Protein 6H9D (pdb70)

InterPro domains:
  IPR002196 Glycoside hydrolase, family 24 [PF00959] (16-143)
  IPR023346 Lysozyme-like domain superfamily [SSF53955] (4-150)
  IPR023347 Lysozyme domain superfamily [G3DSA:1.10.530.40] (2-150)
  IPR033907 Endolysin/autolysin [cd00737] (11-148)
  IPR034690 Endolysin T4 type [MF_04110] (5-150)
  IPR051018 Bacteriophage Glycosyl Hydrolase 24 [PTHR38107] (5-149)

Foldseek 3Di:
DQDDQDPVLLVLLCVLFDAAQFWDADPVGFTAGQRRATPPGDHGHGDDVVRSSVRVSVLLVVLSVLLRVLAPDDADSLLSSLSSSLCSVVDSVCSSVFPLSVCNNVVNQVSSLVSLCVVQWDDDPRDTDGHPSSVVSSVVSSVSNPDD/DAADQDPVLLVLLLVLQPAAQAWDADPVGFIAHQRRQGPPGDHGHGHDNVVSSVSSSVLLVVLSVLLRVLAPDDADSLLSSLSSSLCSVVDSVCSSVAPLSVCNNVVNQVVSLVSLVVVQWDDDPNDIDRHPSSVVSSVSSSVSNPDD/DADQDPVLLVLLCVLQDAAQAWDADPVGFIAGGRRATPPDDHGHGHDNVRSSVRVNVLLVVLLVLVVVLAPADADSLLSSLSSSLCSVVDSVCSSVFPLSVCNNVVNLVVSLVSQCVVQWDDDPNDIDGHPSSVVSSVVSSVSNPDD

Radius of gyration: 23.93 Å; Cα contacts (8 Å, |Δi|>4): 657; chains: 3; bounding box: 68×66×44 Å

Secondary structure (DSSP, 8-state):
------HHHHHHHHHTS--EEEEEE-TTS-EEEETTB-TT--TT-B--HHHHHHHHHHHHHHHHHHHHHH--S---HHHHHHHHHHHHHH-HHHHHT-HHHHHHHTT-HHHHHHHGGGSSEEEETTEEEE-HHHHHHHHHHHHHHT--/------HHHHHHHHHHH--EEEEEE-TTS-EEEETTB-TT--TT-B--HHHHHHHHHHHHHHHHHHHHHH--S---HHHHHHHHHHHHHH-HHHHHT-HHHHHHHTT-HHHHHHHGGGS-EEEETTEEEE-HHHHHHHHHHHHHHT--/-----HHHHHHHHHHH--EEEEEE-TTS-EEEETTB-TT--TT-B--HHHHHHHHHHHHHHHHHHHHHH--S---HHHHHHHHHHHHHH-HHHHHT-HHHHHHHTT-HHHHHHHGGGSSEEEETTEEEE-HHHHHHHHHHHHHHT--

Organism: Asticcacaulis excentricus (strain ATCC 15261 / DSM 4724 / KCTC 12464 / NCIMB 9791 / VKM B-1370 / CB 48) (NCBI:txid573065)

Nearest PDB structures (foldseek):
  6h9d-assembly3_C  TM=9.760E-01  e=4.095E-24  Asticcacaulis excentricus
  7m5i-assembly1_B  TM=9.573E-01  e=2.010E-12  Escherichia coli O157 typing phage 15
  8app-assembly1_A-3  TM=9.247E-01  e=6.684E-13  Acinetobacter phage AbTZA1
  9kbq-assembly1_B  TM=8.997E-01  e=7.534E-12  Acinetobacter baumannii
  4zpu-assembly1_A  TM=8.775E-01  e=1.204E-08  Escherichia coli K-12

Sequence (443 aa):
ARHKISRAGVELIKSFEGLRQQASQLPDGRWMMIGYGHTFSAREGARVTAEDADALLRFDLLPIVEAVNNLVHTPLTQNQFDALVSFCFNIGIEAFGQSDVLRRVNEGRVTEAAQAMDNWTSAEFNGQTYVLAPLIRRRASEKSLFLTPARHKISRAGVELIKSFEGLRQQASQLPDGRWMIGYGHTFSAREGARVTAEDADALLRFDLLPIVEAVNNLVHTPLTQNQFDALVSFCFNIGIEAFGQSDVLRRVNEGRVTEAAQAMDNWTSAEFNGQTYVLAPLIRRRASEKSLFLTPRHKISRAGVELIKSFEGLRQQASQLPDGRWMIGYGHTFSAREGARVTAEDADALLRFDLLPIVEAVNNLVHTPLTQNQFDALVSFCFNIGIEAFGQSDVLRRVNEGRVTEAAQAMDNWTSAEFNGQTYVLAPLIRRRASEKSLFLTP

CATH classification: 1.10.530.40

Solvent-accessible surface area: 22768 Å² total; per-residue (Å²): 142,128,48,115,23,32,172,66,0,0,77,31,0,36,81,65,56,57,58,129,109,78,8,35,102,36,148,63,15,41,47,61,0,0,17,38,1,20,7,0,1,6,80,44,6,152,8,79,57,76,62,0,27,14,8,2,58,16,30,1,99,60,14,16,83,11,0,17,83,53,13,146,35,128,23,62,77,33,22,0,1,0,0,0,0,0,0,54,55,31,28,70,150,29,0,26,130,4,31,0,12,119,57,4,46,93,53,108,55,80,63,0,2,104,10,0,72,95,70,13,52,48,139,147,142,62,113,103,119,99,64,68,94,32,86,190,15,6,56,44,0,49,73,35,3,85,68,150,149,84,48,92,13,31,169,67,0,0,69,34,0,28,80,56,75,36,66,115,69,94,11,32,102,47,147,95,33,100,54,29,4,0,21,25,1,43,22,15,18,99,117,64,34,149,14,49,54,131,13,0,30,27,4,1,52,11,31,1,46,20,11,10,75,10,0,21,71,40,14,150,38,130,24,59,78,35,23,0,1,0,0,0,0,0,0,51,57,31,16,46,140,31,0,24,131,3,34,0,12,120,58,7,47,87,50,106,53,84,62,0,1,105,10,0,74,95,64,11,61,39,131,121,134,65,110,86,116,103,62,71,90,36,85,185,16,5,52,43,0,49,73,35,4,86,68,145,179,55,141,26,34,173,70,1,0,62,38,0,34,81,49,59,33,55,103,93,78,9,31,102,51,146,94,35,62,62,29,0,0,18,30,1,23,15,6,18,36,128,46,6,88,3,45,54,152,8,0,31,22,0,1,97,20,24,3,64,50,13,10,37,10,0,24,86,53,12,153,27,124,17,69,75,32,20,0,2,0,0,0,0,0,0,40,52,32,28,66,152,30,0,26,132,2,32,0,11,122,63,0,51,94,46,126,47,86,64,0,1,106,10,0,71,99,72,11,54,44,118,147,150,69,116,78,114,101,68,69,93,40,85,188,13,6,54,42,0,49,75,36,2,86,62,154

Structure (mmCIF, N/CA/C/O backbone):
data_6H9D
#
_entry.id   6H9D
#
_cell.length_a   100.440
_cell.length_b   100.440
_cell.length_c   96.620
_cell.angle_alpha   90.00
_cell.angle_beta   90.00
_cell.angle_gamma   120.00
#
_symmetry.space_group_name_H-M   'P 32 2 1'
#
loop_
_entity.id
_entity.type
_entity.pdbx_description
1 polymer Lysozyme
2 non-polymer GLYCEROL
3 non-polymer 'CHLORIDE ION'
4 water water
#
loop_
_atom_site.group_PDB
_atom_site.id
_atom_site.type_symbol
_atom_site.label_atom_id
_atom_site.label_alt_id
_atom_site.label_comp_id
_atom_site.label_asym_id
_atom_site.label_entity_id
_atom_site.label_seq_id
_atom_site.pdbx_PDB_ins_code
_atom_site.Cartn_x
_atom_site.Cartn_y
_atom_site.Cartn_z
_atom_site.occupancy
_atom_site.B_iso_or_equiv
_atom_site.auth_seq_id
_atom_site.auth_comp_id
_atom_site.auth_asym_id
_atom_site.auth_atom_id
_atom_site.pdbx_PDB_model_num
ATOM 1 N N . ALA A 1 2 ? -32.623 -5.740 14.756 1.00 76.51 3 ALA A N 1
ATOM 2 C CA . ALA A 1 2 ? -31.287 -6.306 14.412 1.00 76.80 3 ALA A CA 1
ATOM 3 C C . ALA A 1 2 ? -31.293 -6.815 12.961 1.00 78.98 3 ALA A C 1
ATOM 4 O O . ALA A 1 2 ? -31.111 -8.018 12.734 1.00 66.15 3 ALA A O 1
ATOM 6 N N . ARG A 1 3 ? -31.457 -5.896 12.014 1.00 72.88 4 ARG A N 1
ATOM 7 C CA . ARG A 1 3 ? -31.436 -6.228 10.596 1.00 69.09 4 ARG A CA 1
ATOM 8 C C . ARG A 1 3 ? -30.012 -6.019 10.093 1.00 59.33 4 ARG A C 1
ATOM 9 O O . ARG A 1 3 ? -29.338 -5.072 10.498 1.00 58.53 4 ARG A O 1
ATOM 17 N N . HIS A 1 4 ? -29.555 -6.901 9.211 1.00 48.09 5 HIS A N 1
ATOM 18 C CA . HIS A 1 4 ? -28.210 -6.819 8.684 1.00 43.35 5 HIS A CA 1
ATOM 19 C C . HIS A 1 4 ? -28.202 -6.143 7.305 1.00 43.11 5 HIS A C 1
ATOM 20 O O . HIS A 1 4 ? -29.185 -6.213 6.546 1.00 40.81 5 HIS A O 1
ATOM 27 N N . LYS A 1 5 ? -27.046 -5.569 6.973 1.00 43.98 6 LYS A N 1
ATOM 28 C CA . LYS A 1 5 ? -26.743 -4.997 5.663 1.00 54.03 6 LYS A CA 1
ATOM 29 C C . LYS A 1 5 ? -25.509 -5.701 5.084 1.00 41.14 6 LYS A C 1
ATOM 30 O O . LYS A 1 5 ? -24.578 -6.057 5.835 1.00 46.29 6 LYS A O 1
ATOM 36 N N . ILE A 1 6 ? -25.486 -5.874 3.753 1.00 38.35 7 ILE A N 1
ATOM 37 C CA . ILE A 1 6 ? -24.334 -6.505 3.120 1.00 39.12 7 ILE A CA 1
ATOM 38 C C . ILE A 1 6 ? -23.177 -5.505 3.187 1.00 43.77 7 ILE A C 1
ATOM 39 O O . ILE A 1 6 ? -23.358 -4.334 2.863 1.00 41.03 7 ILE A O 1
ATOM 44 N N . SER A 1 7 ? -22.012 -5.969 3.641 1.00 35.69 8 SER A N 1
ATOM 45 C CA . SER A 1 7 ? -20.834 -5.118 3.764 1.00 39.05 8 SER A CA 1
ATOM 46 C C . SER A 1 7 ? -20.223 -4.878 2.383 1.00 37.73 8 SER A C 1
ATOM 47 O O . SER A 1 7 ? -20.569 -5.539 1.401 1.00 33.02 8 SER A O 1
ATOM 50 N N . ARG A 1 8 ? -19.272 -3.945 2.329 1.00 36.62 9 ARG A N 1
ATOM 51 C CA . ARG A 1 8 ? -18.530 -3.694 1.123 1.00 43.34 9 ARG A CA 1
ATOM 52 C C . ARG A 1 8 ? -17.771 -4.958 0.697 1.00 38.69 9 ARG A C 1
ATOM 53 O O . ARG A 1 8 ? -17.721 -5.293 -0.482 1.00 35.65 9 ARG A O 1
ATOM 61 N N . ALA A 1 9 ? -17.166 -5.663 1.655 1.00 39.07 10 ALA A N 1
ATOM 62 C CA . ALA A 1 9 ? -16.426 -6.907 1.352 1.00 37.62 10 ALA A CA 1
ATOM 63 C C . ALA A 1 9 ? -17.363 -7.942 0.704 1.00 28.23 10 ALA A C 1
ATOM 64 O O . ALA A 1 9 ? -16.960 -8.666 -0.214 1.00 31.05 10 ALA A O 1
ATOM 66 N N . GLY A 1 10 ? -18.595 -8.016 1.216 1.00 32.39 11 GLY A N 1
ATOM 67 C CA . GLY A 1 10 ? -19.639 -8.918 0.730 1.00 33.60 11 GLY A CA 1
ATOM 68 C C . GLY A 1 10 ? -20.007 -8.618 -0.713 1.00 31.51 11 GLY A C 1
ATOM 69 O O . GLY A 1 10 ? -20.142 -9.499 -1.557 1.00 26.50 11 GLY A O 1
ATOM 70 N N . VAL A 1 11 ? -20.172 -7.322 -1.011 1.00 31.58 12 VAL A N 1
ATOM 71 C CA . VAL A 1 11 ? -20.435 -6.884 -2.371 1.00 32.87 12 VAL A CA 1
ATOM 72 C C . VAL A 1 11 ? -19.270 -7.280 -3.281 1.00 25.75 12 VAL A C 1
ATOM 73 O O . VAL A 1 11 ? -19.485 -7.794 -4.362 1.00 27.23 12 VAL A O 1
ATOM 77 N N . GLU A 1 12 ? -18.030 -7.068 -2.828 1.00 34.74 13 GLU A N 1
ATOM 78 C CA . GLU A 1 12 ? -16.851 -7.372 -3.668 1.00 37.82 13 GLU A CA 1
ATOM 79 C C . GLU A 1 12 ? -16.776 -8.885 -3.947 1.00 33.20 13 GLU A C 1
ATOM 80 O O . GLU A 1 12 ? -16.447 -9.304 -5.048 1.00 34.66 13 GLU A O 1
ATOM 86 N N . LEU A 1 13 ? -17.085 -9.711 -2.947 1.00 39.01 14 LEU A N 1
ATOM 87 C CA . LEU A 1 13 ? -17.119 -11.156 -3.150 1.00 32.96 14 LEU A CA 1
ATOM 88 C C . LEU A 1 13 ? -18.094 -11.505 -4.290 1.00 33.49 14 LEU A C 1
ATOM 89 O O . LEU A 1 13 ? -17.782 -12.230 -5.228 1.00 29.98 14 LEU A O 1
ATOM 94 N N . ILE A 1 14 ? -19.299 -10.948 -4.213 1.00 32.97 15 ILE A N 1
ATOM 95 C CA . ILE A 1 14 ? -20.347 -11.250 -5.165 1.00 31.20 15 ILE A CA 1
ATOM 96 C C . ILE A 1 14 ? -19.918 -10.804 -6.565 1.00 27.68 15 ILE A C 1
ATOM 97 O O . ILE A 1 14 ? -20.065 -11.547 -7.543 1.00 28.82 15 ILE A O 1
ATOM 102 N N . LYS A 1 15 ? -19.337 -9.609 -6.637 1.00 28.73 16 LYS A N 1
ATOM 103 C CA . LYS A 1 15 ? -18.892 -9.044 -7.897 1.00 33.96 16 LYS A CA 1
ATOM 104 C C . LYS A 1 15 ? -17.786 -9.920 -8.513 1.00 36.43 16 LYS A C 1
ATOM 105 O O . LYS A 1 15 ? -17.628 -9.955 -9.721 1.00 32.28 16 LYS A O 1
ATOM 111 N N . SER A 1 16 ? -17.004 -10.593 -7.671 1.00 35.16 17 SER A N 1
ATOM 112 C CA . SER A 1 16 ? -15.836 -11.343 -8.110 1.00 39.21 17 SER A CA 1
ATOM 113 C C . SER A 1 16 ? -16.268 -12.539 -8.955 1.00 44.78 17 SER A C 1
ATOM 114 O O . SER A 1 16 ? -15.486 -13.038 -9.734 1.00 41.45 17 SER A O 1
ATOM 117 N N . PHE A 1 17 ? -17.528 -12.969 -8.821 1.00 40.79 18 PHE A N 1
ATOM 118 C CA . PHE A 1 17 ? -18.044 -14.088 -9.576 1.00 39.71 18 PHE A CA 1
ATOM 119 C C . PHE A 1 17 ? -18.715 -13.615 -10.870 1.00 39.57 18 PHE A C 1
ATOM 120 O O . PHE A 1 17 ? -19.197 -14.431 -11.650 1.00 41.90 18 PHE A O 1
ATOM 128 N N . GLU A 1 18 ? -18.799 -12.302 -11.031 1.00 39.65 19 GLU A N 1
ATOM 129 C CA . GLU A 1 18 ? -19.505 -11.679 -12.169 1.00 38.51 19 GLU A CA 1
ATOM 130 C C . GLU A 1 18 ? -18.519 -10.974 -13.097 1.00 42.87 19 GLU A C 1
ATOM 131 O O . GLU A 1 18 ? -17.474 -10.550 -12.643 1.00 40.17 19 GLU A O 1
ATOM 137 N N . GLY A 1 19 ? -18.888 -10.884 -14.367 1.00 43.03 20 GLY A N 1
ATOM 138 C CA . GLY A 1 19 ? -18.096 -10.164 -15.370 1.00 42.51 20 GLY A CA 1
ATOM 139 C C . GLY A 1 19 ? -18.759 -8.840 -15.657 1.00 38.43 20 GLY A C 1
ATOM 140 O O . GLY A 1 19 ? -19.943 -8.852 -15.907 1.00 42.28 20 GLY A O 1
ATOM 141 N N . LEU A 1 20 ? -18.006 -7.748 -15.621 1.00 42.00 21 LEU A N 1
ATOM 142 C CA . LEU A 1 20 ? -18.594 -6.413 -15.879 1.00 41.49 21 LEU A CA 1
ATOM 143 C C . LEU A 1 20 ? -18.913 -6.220 -17.365 1.00 45.16 21 LEU A C 1
ATOM 144 O O . LEU A 1 20 ? -18.022 -6.376 -18.175 1.00 43.08 21 LEU A O 1
ATOM 149 N N . ARG A 1 21 ? -20.161 -5.883 -17.678 1.00 30.00 22 ARG A N 1
ATOM 150 C CA . ARG A 1 21 ? -20.571 -5.553 -19.056 1.00 30.00 22 ARG A CA 1
ATOM 151 C C . ARG A 1 21 ? -20.849 -4.053 -19.060 1.00 30.00 22 ARG A C 1
ATOM 152 O O . ARG A 1 21 ? -21.842 -3.642 -18.484 1.00 30.00 22 ARG A O 1
ATOM 160 N N . GLN A 1 22 ? -19.965 -3.272 -19.670 1.00 36.38 23 GLN A N 1
ATOM 161 C CA . GLN A 1 22 ? -20.089 -1.799 -19.673 1.00 45.05 23 GLN A CA 1
ATOM 162 C C . GLN A 1 22 ? -21.167 -1.346 -20.646 1.00 37.69 23 GLN A C 1
ATOM 163 O O . GLN A 1 22 ? -21.602 -0.243 -20.502 1.00 39.13 23 GLN A O 1
ATOM 169 N N . GLN A 1 23 ? -21.573 -2.204 -21.572 1.00 44.23 24 GLN A N 1
ATOM 170 C CA . GLN A 1 23 ? -22.569 -1.799 -22.586 1.00 45.73 24 GLN A CA 1
ATOM 171 C C . GLN A 1 23 ? -23.768 -2.740 -22.550 1.00 39.67 24 GLN A C 1
ATOM 172 O O . GLN A 1 23 ? -23.570 -3.926 -22.476 1.00 39.72 24 GLN A O 1
ATOM 178 N N . ALA A 1 24 ? -24.965 -2.176 -22.628 1.00 37.09 25 ALA A N 1
ATOM 179 C CA . ALA A 1 24 ? -26.219 -2.948 -22.606 1.00 37.95 25 ALA A CA 1
ATOM 180 C C . ALA A 1 24 ? -26.244 -3.913 -23.786 1.00 46.62 25 ALA A C 1
ATOM 181 O O . ALA A 1 24 ? -26.049 -3.462 -24.905 1.00 43.16 25 ALA A O 1
ATOM 183 N N . SER A 1 25 ? -26.451 -5.192 -23.496 1.00 39.77 26 SER A N 1
ATOM 184 C CA . SER A 1 25 ? -26.571 -6.249 -24.524 1.00 47.21 26 SER A CA 1
ATOM 185 C C . SER A 1 25 ? -27.959 -6.882 -24.397 1.00 49.41 26 SER A C 1
ATOM 186 O O . SER A 1 25 ? -28.433 -7.025 -23.283 1.00 41.41 26 SER A O 1
ATOM 189 N N . GLN A 1 26 ? -28.559 -7.264 -25.518 1.00 39.69 27 GLN A N 1
ATOM 190 C CA . GLN A 1 26 ? -29.942 -7.779 -25.517 1.00 42.59 27 GLN A CA 1
ATOM 191 C C . GLN A 1 26 ? -29.982 -9.281 -25.256 1.00 47.53 27 GLN A C 1
ATOM 192 O O . GLN A 1 26 ? -29.171 -10.011 -25.827 1.00 52.08 27 GLN A O 1
ATOM 198 N N . LEU A 1 27 ? -30.921 -9.695 -24.412 1.00 41.84 28 LEU A N 1
ATOM 199 C CA . LEU A 1 27 ? -31.119 -11.123 -24.100 1.00 46.27 28 LEU A CA 1
ATOM 200 C C . LEU A 1 27 ? -32.121 -11.703 -25.095 1.00 47.67 28 LEU A C 1
ATOM 201 O O . LEU A 1 27 ? -32.842 -10.937 -25.719 1.00 52.25 28 LEU A O 1
ATOM 206 N N . PRO A 1 28 ? -32.183 -13.033 -25.258 1.00 47.01 29 PRO A N 1
ATOM 207 C CA . PRO A 1 28 ? -33.167 -13.674 -26.141 1.00 50.57 29 PRO A CA 1
ATOM 208 C C . PRO A 1 28 ? -34.605 -13.155 -25.986 1.00 53.01 29 PRO A C 1
ATOM 209 O O . PRO A 1 28 ? -35.274 -12.908 -26.977 1.00 48.87 29 PRO A O 1
ATOM 213 N N . ASP A 1 29 ? -35.053 -12.959 -24.739 1.00 53.27 30 ASP A N 1
ATOM 214 C CA . ASP A 1 29 ? -36.437 -12.536 -24.468 1.00 47.85 30 ASP A CA 1
ATOM 215 C C . ASP A 1 29 ? -36.647 -11.055 -24.822 1.00 45.22 30 ASP A C 1
ATOM 216 O O . ASP A 1 29 ? -37.750 -10.547 -24.688 1.00 47.63 30 ASP A O 1
ATOM 221 N N . GLY A 1 30 ? -35.588 -10.362 -25.260 1.00 44.68 31 GLY A N 1
ATOM 222 C CA . GLY A 1 30 ? -35.700 -8.986 -25.764 1.00 45.01 31 GLY A CA 1
ATOM 223 C C . GLY A 1 30 ? -35.280 -7.929 -24.738 1.00 51.68 31 GLY A C 1
ATOM 224 O O . GLY A 1 30 ? -35.075 -6.759 -25.075 1.00 44.54 31 GLY A O 1
ATOM 225 N N . ARG A 1 31 ? -35.192 -8.324 -23.460 1.00 45.59 32 ARG A N 1
ATOM 226 C CA . ARG A 1 31 ? -34.746 -7.424 -22.394 1.00 39.32 32 ARG A CA 1
ATOM 227 C C . ARG A 1 31 ? -33.256 -7.133 -22.575 1.00 42.41 32 ARG A C 1
ATOM 228 O O . ARG A 1 31 ? -32.562 -7.835 -23.319 1.00 45.31 32 ARG A O 1
ATOM 236 N N . TRP A 1 32 ? -32.774 -6.107 -21.866 1.00 38.32 33 TRP A N 1
ATOM 237 C CA . TRP A 1 32 ? -31.386 -5.704 -21.907 1.00 37.05 33 TRP A CA 1
ATOM 238 C C . TRP A 1 32 ? -30.701 -6.011 -20.576 1.00 39.21 33 TRP A C 1
ATOM 239 O O . TRP A 1 32 ? -31.339 -6.002 -19.521 1.00 40.70 33 TRP A O 1
ATOM 250 N N . MET A 1 33 ? -29.400 -6.313 -20.651 1.00 37.05 34 MET A N 1
ATOM 251 C CA A MET A 1 33 ? -28.584 -6.626 -19.500 0.50 35.82 34 MET A CA 1
ATOM 252 C CA B MET A 1 33 ? -28.580 -6.623 -19.498 0.50 37.33 34 MET A CA 1
ATOM 253 C C . MET A 1 33 ? -27.365 -5.696 -19.502 1.00 36.96 34 MET A C 1
ATOM 254 O O . MET A 1 33 ? -26.848 -5.359 -20.553 1.00 35.88 34 MET A O 1
ATOM 263 N N . ILE A 1 34 ? -26.918 -5.294 -18.309 1.00 37.09 35 ILE A N 1
ATOM 264 C CA . ILE A 1 34 ? -25.765 -4.422 -18.187 1.00 32.16 35 ILE A CA 1
ATOM 265 C C . ILE A 1 34 ? -25.109 -4.655 -16.822 1.00 36.55 35 ILE A C 1
ATOM 266 O O . ILE A 1 34 ? -25.711 -5.237 -15.916 1.00 33.55 35 ILE A O 1
ATOM 271 N N . GLY A 1 35 ? -23.879 -4.175 -16.682 1.00 31.57 36 GLY A N 1
ATOM 272 C CA . GLY A 1 35 ? -23.208 -4.190 -15.396 1.00 34.41 36 GLY A CA 1
ATOM 273 C C . GLY A 1 35 ? -22.902 -5.623 -15.006 1.00 34.21 36 GLY A C 1
ATOM 274 O O . GLY A 1 35 ? -22.355 -6.374 -15.817 1.00 37.90 36 GLY A O 1
ATOM 275 N N . TYR A 1 36 ? -23.289 -6.010 -13.786 1.00 30.22 37 TYR A N 1
ATOM 276 C CA . TYR A 1 36 ? -23.095 -7.358 -13.284 1.00 31.12 37 TYR A CA 1
ATOM 277 C C . TYR A 1 36 ? -24.414 -8.136 -13.342 1.00 32.87 37 TYR A C 1
ATOM 278 O O . TYR A 1 36 ? -24.973 -8.469 -12.322 1.00 37.20 37 TYR A O 1
ATOM 287 N N . GLY A 1 37 ? -24.924 -8.324 -14.553 1.00 31.56 38 GLY A N 1
ATOM 288 C CA . GLY A 1 37 ? -26.164 -9.075 -14.803 1.00 31.05 38 GLY A CA 1
ATOM 289 C C . GLY A 1 37 ? -27.415 -8.300 -14.451 1.00 35.51 38 GLY A C 1
ATOM 290 O O . GLY A 1 37 ? -28.408 -8.927 -14.188 1.00 33.30 38 GLY A O 1
ATOM 291 N N . HIS A 1 38 ? -27.350 -6.975 -14.465 1.00 37.04 39 HIS A N 1
ATOM 292 C CA . HIS A 1 38 ? -28.518 -6.134 -14.105 1.00 32.09 39 HIS A CA 1
ATOM 293 C C . HIS A 1 38 ? -29.498 -6.041 -15.277 1.00 34.62 39 HIS A C 1
ATOM 294 O O . HIS A 1 38 ? -29.038 -5.872 -16.386 1.00 32.68 39 HIS A O 1
ATOM 301 N N . THR A 1 39 ? -30.799 -6.094 -15.004 1.00 30.81 40 THR A N 1
ATOM 302 C CA . THR A 1 39 ? -31.788 -6.031 -16.100 1.00 30.90 40 THR A CA 1
ATOM 303 C C . THR A 1 39 ? -32.941 -5.061 -15.831 1.00 35.80 40 THR A C 1
ATOM 304 O O . THR A 1 39 ? -33.373 -4.451 -16.757 1.00 30.02 40 THR A O 1
ATOM 308 N N . PHE A 1 40 ? -33.396 -4.941 -14.592 1.00 30.07 41 PHE A N 1
ATOM 309 C CA . PHE A 1 40 ? -34.639 -4.178 -14.302 1.00 30.09 41 PHE A CA 1
ATOM 310 C C . PHE A 1 40 ? -34.653 -2.758 -14.880 1.00 30.17 41 PHE A C 1
ATOM 311 O O . PHE A 1 40 ? -35.695 -2.375 -15.340 1.00 30.51 41 PHE A O 1
ATOM 319 N N . SER A 1 41 ? -33.542 -2.027 -14.837 1.00 26.80 42 SER A N 1
ATOM 320 C CA . SER A 1 41 ? -33.504 -0.659 -15.413 1.00 30.24 42 SER A CA 1
ATOM 321 C C . SER A 1 41 ? -32.532 -0.594 -16.602 1.00 31.27 42 SER A C 1
ATOM 322 O O . SER A 1 41 ? -32.249 0.498 -17.052 1.00 30.92 42 SER A O 1
ATOM 325 N N . ALA A 1 42 ? -32.029 -1.742 -17.068 1.00 34.59 43 ALA A N 1
ATOM 326 C CA . ALA A 1 42 ? -31.121 -1.762 -18.234 1.00 33.19 43 ALA A CA 1
ATOM 327 C C . ALA A 1 42 ? -31.950 -1.570 -19.503 1.00 31.12 43 ALA A C 1
ATOM 328 O O . ALA A 1 42 ? -32.947 -2.241 -19.663 1.00 30.54 43 ALA A O 1
ATOM 330 N N . ARG A 1 43 ? -31.516 -0.655 -20.356 1.00 30.90 44 ARG A N 1
ATOM 331 C CA . ARG A 1 43 ? -32.228 -0.316 -21.593 1.00 34.42 44 ARG A CA 1
ATOM 332 C C . ARG A 1 43 ? -31.258 -0.300 -22.781 1.00 37.70 44 ARG A C 1
ATOM 333 O O . ARG A 1 43 ? -30.047 -0.267 -22.614 1.00 36.65 44 ARG A O 1
ATOM 341 N N . GLU A 1 44 ? -31.823 -0.303 -23.988 1.00 41.26 45 GLU A N 1
ATOM 342 C CA . GLU A 1 44 ? -31.017 -0.299 -25.193 1.00 38.91 45 GLU A CA 1
ATOM 343 C C . GLU A 1 44 ? -30.085 0.920 -25.142 1.00 35.48 45 GLU A C 1
ATOM 344 O O . GLU A 1 44 ? -30.521 2.024 -24.862 1.00 38.60 45 GLU A O 1
ATOM 350 N N . GLY A 1 45 ? -28.796 0.696 -25.406 1.00 42.05 46 GLY A N 1
ATOM 351 C CA . GLY A 1 45 ? -27.802 1.785 -25.623 1.00 43.30 46 GLY A CA 1
ATOM 352 C C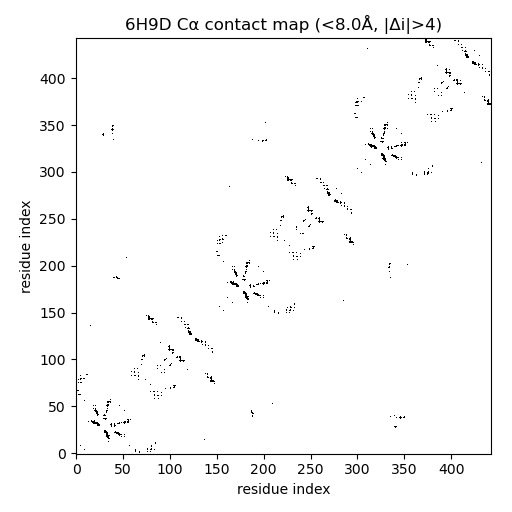 . GLY A 1 45 ? -27.192 2.326 -24.336 1.00 41.54 46 GLY A C 1
ATOM 353 O O . GLY A 1 45 ? -26.372 3.238 -24.374 1.00 36.80 46 GLY A O 1
ATOM 354 N N . ALA A 1 46 ? -27.607 1.781 -23.196 1.00 38.58 47 ALA A N 1
ATOM 355 C CA . ALA A 1 46 ? -27.095 2.240 -21.888 1.00 35.10 47 ALA A CA 1
ATOM 356 C C . ALA A 1 46 ? -25.631 1.841 -21.714 1.00 33.38 47 ALA A C 1
ATOM 357 O O . ALA A 1 46 ? -25.224 0.839 -22.252 1.00 36.08 47 ALA A O 1
ATOM 359 N N . ARG A 1 47 ? -24.879 2.655 -20.989 1.00 41.59 48 ARG A N 1
ATOM 360 C CA . ARG A 1 47 ? -23.452 2.380 -20.710 1.00 50.04 48 ARG A CA 1
ATOM 361 C C . ARG A 1 47 ? -23.224 2.590 -19.210 1.00 44.80 48 ARG A C 1
ATOM 362 O O . ARG A 1 47 ? -23.879 3.460 -18.647 1.00 40.67 48 ARG A O 1
ATOM 370 N N . VAL A 1 48 ? -22.334 1.810 -18.601 1.00 36.25 49 VAL A N 1
ATOM 371 C CA . VAL A 1 48 ? -22.062 1.987 -17.150 1.00 37.96 49 VAL A CA 1
ATOM 372 C C . VAL A 1 48 ? -20.566 1.962 -16.865 1.00 40.68 49 VAL A C 1
ATOM 373 O O . VAL A 1 48 ? -19.842 1.263 -17.541 1.00 37.66 49 VAL A O 1
ATOM 377 N N . THR A 1 49 ? -20.167 2.719 -15.854 1.00 41.04 50 THR A N 1
ATOM 378 C CA . THR A 1 49 ? -18.795 2.621 -15.309 1.00 42.25 50 THR A CA 1
ATOM 379 C C . THR A 1 49 ? -18.808 1.522 -14.238 1.00 43.89 50 THR A C 1
ATOM 380 O O . THR A 1 49 ? -19.893 1.059 -13.855 1.00 36.80 50 THR A O 1
ATOM 384 N N . ALA A 1 50 ? -17.633 1.129 -13.761 1.00 40.51 51 ALA A N 1
ATOM 385 C CA . ALA A 1 50 ? -17.574 0.126 -12.684 1.00 42.53 51 ALA A CA 1
ATOM 386 C C . ALA A 1 50 ? -18.381 0.656 -11.494 1.00 39.32 51 ALA A C 1
ATOM 387 O O . ALA A 1 50 ? -19.067 -0.107 -10.890 1.00 38.74 51 ALA A O 1
ATOM 389 N N . GLU A 1 51 ? -18.303 1.955 -11.226 1.00 42.58 52 GLU A N 1
ATOM 390 C CA . GLU A 1 51 ? -19.057 2.639 -10.124 1.00 43.94 52 GLU A CA 1
ATOM 391 C C . GLU A 1 51 ? -20.578 2.474 -10.332 1.00 38.75 52 GLU A C 1
ATOM 392 O O . GLU A 1 51 ? -21.331 2.153 -9.405 1.00 34.67 52 GLU A O 1
ATOM 398 N N . ASP A 1 52 ? -21.046 2.723 -11.556 1.00 37.16 53 ASP A N 1
ATOM 399 C CA . ASP A 1 52 ? -22.472 2.602 -11.882 1.00 33.21 53 ASP A CA 1
ATOM 400 C C . ASP A 1 52 ? -22.927 1.134 -11.703 1.00 34.65 53 ASP A C 1
ATOM 401 O O . ASP A 1 52 ? -24.010 0.859 -11.197 1.00 29.71 53 ASP A O 1
ATOM 406 N N . ALA A 1 53 ? -22.091 0.182 -12.145 1.00 34.29 54 ALA A N 1
ATOM 407 C CA . ALA A 1 53 ? -22.412 -1.248 -12.082 1.00 32.47 54 ALA A CA 1
ATOM 408 C C . ALA A 1 53 ? -22.504 -1.692 -10.612 1.00 31.37 54 ALA A C 1
ATOM 409 O O . ALA A 1 53 ? -23.348 -2.505 -10.274 1.00 34.52 54 ALA A O 1
ATOM 411 N N . ASP A 1 54 ? -21.650 -1.118 -9.752 1.00 34.72 55 ASP A N 1
ATOM 412 C CA . ASP A 1 54 ? -21.687 -1.382 -8.292 1.00 31.39 55 ASP A CA 1
ATOM 413 C C . ASP A 1 54 ? -23.049 -0.970 -7.733 1.00 32.37 55 ASP A C 1
ATOM 414 O O . ASP A 1 54 ? -23.660 -1.713 -6.992 1.00 28.79 55 ASP A O 1
ATOM 419 N N . ALA A 1 55 ? -23.513 0.227 -8.121 1.00 31.39 56 ALA A N 1
ATOM 420 C CA . ALA A 1 55 ? -24.781 0.740 -7.649 1.00 32.57 56 ALA A CA 1
ATOM 421 C C . ALA A 1 55 ? -25.911 -0.202 -8.067 1.00 26.81 56 ALA A C 1
ATOM 422 O O . ALA A 1 55 ? -26.727 -0.553 -7.248 1.00 28.12 56 ALA A O 1
ATOM 424 N N . LEU A 1 56 ? -25.923 -0.626 -9.333 1.00 26.45 57 LEU A N 1
ATOM 425 C CA . LEU A 1 56 ? -26.971 -1.484 -9.852 1.00 26.36 57 LEU A CA 1
ATOM 426 C C . LEU A 1 56 ? -26.951 -2.859 -9.174 1.00 29.36 57 LEU A C 1
ATOM 427 O O . LEU A 1 56 ? -28.002 -3.443 -8.916 1.00 32.79 57 LEU A O 1
ATOM 432 N N . LEU A 1 57 ? -25.761 -3.393 -8.907 1.00 28.35 58 LEU A N 1
ATOM 433 C CA . LEU A 1 57 ? -25.644 -4.678 -8.227 1.00 29.93 58 LEU A CA 1
ATOM 434 C C . LEU A 1 57 ? -26.263 -4.535 -6.826 1.00 29.15 58 LEU A C 1
ATOM 435 O O . LEU A 1 57 ? -27.012 -5.408 -6.399 1.00 26.55 58 LEU A O 1
ATOM 440 N N . ARG A 1 58 ? -26.019 -3.408 -6.142 1.00 32.70 59 ARG A N 1
ATOM 441 C CA . ARG A 1 58 ? -26.578 -3.216 -4.797 1.00 31.65 59 ARG A CA 1
ATOM 442 C C . ARG A 1 58 ? -28.106 -3.145 -4.883 1.00 32.57 59 ARG A C 1
ATOM 443 O O . ARG A 1 58 ? -28.780 -3.603 -3.980 1.00 30.35 59 ARG A O 1
ATOM 451 N N . PHE A 1 59 ? -28.657 -2.612 -5.982 1.00 28.92 60 PHE A N 1
ATOM 452 C CA . PHE A 1 59 ? -30.125 -2.659 -6.176 1.00 28.59 60 PHE A CA 1
ATOM 453 C C . PHE A 1 59 ? -30.598 -4.109 -6.279 1.00 29.14 60 PHE A C 1
ATOM 454 O O . PHE A 1 59 ? -31.541 -4.503 -5.650 1.00 30.60 60 PHE A O 1
ATOM 462 N N . ASP A 1 60 ? -29.901 -4.914 -7.086 1.00 29.36 61 ASP A N 1
ATOM 463 C CA . ASP A 1 60 ? -30.285 -6.300 -7.328 1.00 29.14 61 ASP A CA 1
ATOM 464 C C . ASP A 1 60 ? -30.173 -7.102 -6.015 1.00 26.58 61 ASP A C 1
ATOM 465 O O . ASP A 1 60 ? -30.834 -8.113 -5.839 1.00 30.32 61 ASP A O 1
ATOM 470 N N . LEU A 1 61 ? -29.282 -6.693 -5.114 1.00 27.47 62 LEU A N 1
ATOM 471 C CA . LEU A 1 61 ? -29.068 -7.438 -3.862 1.00 30.76 62 LEU A CA 1
ATOM 472 C C . LEU A 1 61 ? -30.100 -7.073 -2.780 1.00 37.97 62 LEU A C 1
ATOM 473 O O . LEU A 1 61 ? -30.250 -7.824 -1.849 1.00 36.75 62 LEU A O 1
ATOM 478 N N . LEU A 1 62 ? -30.826 -5.949 -2.926 1.00 34.65 63 LEU A N 1
ATOM 479 C CA . LEU A 1 62 ? -31.767 -5.476 -1.905 1.00 38.81 63 LEU A CA 1
ATOM 480 C C . LEU A 1 62 ? -32.737 -6.581 -1.509 1.00 32.76 63 LEU A C 1
ATOM 481 O O . LEU A 1 62 ? -32.890 -6.825 -0.321 1.00 35.06 63 LEU A O 1
ATOM 486 N N . PRO A 1 63 ? -33.446 -7.260 -2.438 1.00 31.69 64 PRO A N 1
ATOM 487 C CA . PRO A 1 63 ? -34.366 -8.322 -2.059 1.00 33.05 64 PRO A CA 1
ATOM 488 C C . PRO A 1 63 ? -33.683 -9.559 -1.472 1.00 37.30 64 PRO A C 1
ATOM 489 O O . PRO A 1 63 ? -34.301 -10.286 -0.689 1.00 33.18 64 PRO A O 1
ATOM 493 N N . ILE A 1 64 ? -32.417 -9.783 -1.825 1.00 30.16 65 ILE A N 1
ATOM 494 C CA . ILE A 1 64 ? -31.648 -10.880 -1.198 1.00 28.81 65 ILE A CA 1
ATOM 495 C C . ILE A 1 64 ? -31.371 -10.538 0.272 1.00 26.93 65 ILE A C 1
ATOM 496 O O . ILE A 1 64 ? -31.499 -11.418 1.137 1.00 33.80 65 ILE A O 1
ATOM 501 N N . VAL A 1 65 ? -30.893 -9.315 0.521 1.00 28.33 66 VAL A N 1
ATOM 502 C CA . VAL A 1 65 ? -30.621 -8.814 1.872 1.00 33.48 66 VAL A CA 1
ATOM 503 C C . VAL A 1 65 ? -31.901 -8.930 2.726 1.00 40.80 66 VAL A C 1
ATOM 504 O O . VAL A 1 65 ? -31.855 -9.382 3.880 1.00 37.10 66 VAL A O 1
ATOM 508 N N . GLU A 1 66 ? -33.049 -8.558 2.141 1.00 40.08 67 GLU A N 1
ATOM 509 C CA . GLU A 1 66 ? -34.352 -8.674 2.812 1.00 39.30 67 GLU A CA 1
ATOM 510 C C . GLU A 1 66 ? -34.678 -10.140 3.112 1.00 39.79 67 GLU A C 1
ATOM 511 O O . GLU A 1 66 ? -35.056 -10.459 4.230 1.00 36.40 67 GLU A O 1
ATOM 517 N N . ALA A 1 67 ? -34.526 -11.016 2.105 1.00 33.51 68 ALA A N 1
ATOM 518 C CA . ALA A 1 67 ? -34.837 -12.417 2.227 1.00 34.47 68 ALA A CA 1
ATOM 519 C C . ALA A 1 67 ? -33.997 -13.074 3.336 1.00 43.18 68 ALA A C 1
ATOM 520 O O . ALA A 1 67 ? -34.519 -13.855 4.120 1.00 36.87 68 ALA A O 1
ATOM 522 N N . VAL A 1 68 ? -32.695 -12.779 3.388 1.00 39.30 69 VAL A N 1
ATOM 523 C CA . VAL A 1 68 ? -31.815 -13.497 4.312 1.00 37.63 69 VAL A CA 1
ATOM 524 C C . VAL A 1 68 ? -32.176 -13.064 5.737 1.00 38.58 69 VAL A C 1
ATOM 525 O O . VAL A 1 68 ? -32.318 -13.887 6.628 1.00 39.35 69 VAL A O 1
ATOM 529 N N . ASN A 1 69 ? -32.413 -11.775 5.884 1.00 38.26 70 ASN A N 1
ATOM 530 C CA . ASN A 1 69 ? -32.846 -11.180 7.165 1.00 37.31 70 ASN A CA 1
ATOM 531 C C . ASN A 1 69 ? -34.164 -11.820 7.598 1.00 38.37 70 ASN A C 1
ATOM 532 O O . ASN A 1 69 ? -34.294 -12.169 8.750 1.00 41.26 70 ASN A O 1
ATOM 537 N N . ASN A 1 70 ? -35.075 -12.019 6.663 1.00 36.12 71 ASN A N 1
ATOM 538 C CA . ASN A 1 70 ? -36.411 -12.545 7.011 1.00 44.54 71 ASN A CA 1
ATOM 539 C C . ASN A 1 70 ? -36.392 -14.054 7.218 1.00 44.17 71 ASN A C 1
ATOM 540 O O . ASN A 1 70 ? -37.184 -14.510 8.024 1.00 40.16 71 ASN A O 1
ATOM 545 N N . LEU A 1 71 ? -35.508 -14.773 6.529 1.00 36.85 72 LEU A N 1
ATOM 546 C CA . LEU A 1 71 ? -35.522 -16.250 6.586 1.00 37.27 72 LEU A CA 1
ATOM 547 C C . LEU A 1 71 ? -34.642 -16.788 7.711 1.00 41.04 72 LEU A C 1
ATOM 548 O O . LEU A 1 71 ? -34.903 -17.894 8.155 1.00 32.08 72 LEU A O 1
ATOM 553 N N . VAL A 1 72 ? -33.651 -16.014 8.138 1.00 39.17 73 VAL A N 1
ATOM 554 C CA . VAL A 1 72 ? -32.737 -16.484 9.211 1.00 36.90 73 VAL A CA 1
ATOM 555 C C . VAL A 1 72 ? -33.229 -15.957 10.562 1.00 35.82 73 VAL A C 1
ATOM 556 O O . VAL A 1 72 ? -33.321 -14.768 10.709 1.00 37.26 73 VAL A O 1
ATOM 560 N N . HIS A 1 73 ? -33.499 -16.867 11.496 1.00 37.75 74 HIS A N 1
ATOM 561 C CA . HIS A 1 73 ? -34.001 -16.521 12.846 1.00 43.75 74 HIS A CA 1
ATOM 562 C C . HIS A 1 73 ? -32.876 -16.532 13.883 1.00 49.37 74 HIS A C 1
ATOM 563 O O . HIS A 1 73 ? -33.111 -16.049 14.983 1.00 46.27 74 HIS A O 1
ATOM 570 N N . THR A 1 74 ? -31.725 -17.107 13.563 1.00 41.69 75 THR A N 1
ATOM 571 C CA . THR A 1 74 ? -30.633 -17.103 14.561 1.00 42.01 75 THR A CA 1
ATOM 572 C C . THR A 1 74 ? -29.796 -15.846 14.355 1.00 46.87 75 THR A C 1
ATOM 573 O O . THR A 1 74 ? -29.837 -15.291 13.261 1.00 42.24 75 THR A O 1
ATOM 577 N N . PRO A 1 75 ? -29.019 -15.391 15.351 1.00 45.28 76 PRO A N 1
ATOM 578 C CA . PRO A 1 75 ? -28.161 -14.230 15.182 1.00 43.34 76 PRO A CA 1
ATOM 579 C C . PRO A 1 75 ? -27.033 -14.573 14.203 1.00 43.20 76 PRO A C 1
ATOM 580 O O . PRO A 1 75 ? -26.604 -15.680 14.160 1.00 43.86 76 PRO A O 1
ATOM 584 N N . LEU A 1 76 ? -26.588 -13.592 13.435 1.00 37.28 77 LEU A N 1
ATOM 585 C CA . LEU A 1 76 ? -25.517 -13.858 12.458 1.00 37.45 77 LEU A CA 1
ATOM 586 C C . LEU A 1 76 ? -24.386 -12.863 12.654 1.00 35.99 77 LEU A C 1
ATOM 587 O O . LEU A 1 76 ? -24.641 -11.761 13.091 1.00 36.62 77 LEU A O 1
ATOM 592 N N . THR A 1 77 ? -23.181 -13.284 12.303 1.00 31.06 78 THR A N 1
ATOM 593 C CA . THR A 1 77 ? -22.045 -12.346 12.241 1.00 31.37 78 THR A CA 1
ATOM 594 C C . THR A 1 77 ? -22.112 -11.660 10.867 1.00 32.90 78 THR A C 1
ATOM 595 O O . THR A 1 77 ? -22.775 -12.186 9.965 1.00 31.50 78 THR A O 1
ATOM 599 N N . GLN A 1 78 ? -21.406 -10.551 10.697 1.00 30.45 79 GLN A N 1
ATOM 600 C CA . GLN A 1 78 ? -21.418 -9.873 9.382 1.00 32.70 79 GLN A CA 1
ATOM 601 C C . GLN A 1 78 ? -20.919 -10.822 8.284 1.00 31.58 79 GLN A C 1
ATOM 602 O O . GLN A 1 78 ? -21.506 -10.821 7.240 1.00 26.89 79 GLN A O 1
ATOM 608 N N . ASN A 1 79 ? -19.856 -11.578 8.544 1.00 29.74 80 ASN A N 1
ATOM 609 C CA . ASN A 1 79 ? -19.293 -12.527 7.551 1.00 29.36 80 ASN A CA 1
ATOM 610 C C . ASN A 1 79 ? -20.329 -13.592 7.195 1.00 29.35 80 ASN A C 1
ATOM 611 O O . ASN A 1 79 ? -20.418 -13.931 6.041 1.00 28.83 80 ASN A O 1
ATOM 616 N N . GLN A 1 80 ? -21.070 -14.089 8.177 1.00 28.67 81 GLN A N 1
ATOM 617 C CA . GLN A 1 80 ? -22.046 -15.134 7.913 1.00 28.70 81 GLN A CA 1
ATOM 618 C C . GLN A 1 80 ? -23.143 -14.569 7.005 1.00 26.20 81 GLN A C 1
ATOM 619 O O . GLN A 1 80 ? -23.550 -15.197 6.026 1.00 27.10 81 GLN A O 1
ATOM 625 N N . PHE A 1 81 ? -23.566 -13.353 7.322 1.00 27.43 82 PHE A N 1
ATOM 626 C CA . PHE A 1 81 ? -24.620 -12.675 6.575 1.00 30.62 82 PHE A CA 1
ATOM 627 C C . PHE A 1 81 ? -24.167 -12.441 5.131 1.00 29.41 82 PHE A C 1
ATOM 628 O O . PHE A 1 81 ? -24.886 -12.765 4.223 1.00 30.01 82 PHE A O 1
ATOM 636 N N . ASP A 1 82 ? -22.961 -11.884 4.962 1.00 29.16 83 ASP A N 1
ATOM 637 C CA . ASP A 1 82 ? -22.389 -11.572 3.659 1.00 30.04 83 ASP A CA 1
ATOM 638 C C . ASP A 1 82 ? -22.336 -12.849 2.794 1.00 29.91 83 ASP A C 1
ATOM 639 O O . ASP A 1 82 ? -22.722 -12.836 1.643 1.00 27.02 83 ASP A O 1
ATOM 644 N N . ALA A 1 83 ? -21.806 -13.937 3.359 1.00 25.70 84 ALA A N 1
ATOM 645 C CA . ALA A 1 83 ? -21.707 -15.233 2.633 1.00 29.50 84 ALA A CA 1
ATOM 646 C C . ALA A 1 83 ? -23.101 -15.773 2.280 1.00 27.27 84 ALA A C 1
ATOM 647 O O . ALA A 1 83 ? -23.280 -16.323 1.188 1.00 27.26 84 ALA A O 1
ATOM 649 N N . LEU A 1 84 ? -24.057 -15.672 3.214 1.00 27.24 85 LEU A N 1
ATOM 650 C CA . LEU A 1 84 ? -25.425 -16.158 2.936 1.00 29.61 85 LEU A CA 1
ATOM 651 C C . LEU A 1 84 ? -26.095 -15.320 1.833 1.00 27.96 85 LEU A C 1
ATOM 652 O O . LEU A 1 84 ? -26.816 -15.871 1.026 1.00 27.29 85 LEU A O 1
ATOM 657 N N . VAL A 1 85 ? -25.847 -14.009 1.799 1.00 24.72 86 VAL A N 1
ATOM 658 C CA . VAL A 1 85 ? -26.399 -13.161 0.741 1.00 28.14 86 VAL A CA 1
ATOM 659 C C . VAL A 1 85 ? -25.831 -13.576 -0.622 1.00 29.84 86 VAL A C 1
ATOM 660 O O . VAL A 1 85 ? -26.563 -13.686 -1.598 1.00 31.42 86 VAL A O 1
ATOM 664 N N . SER A 1 86 ? -24.525 -13.861 -0.669 1.00 29.36 87 SER A N 1
ATOM 665 C CA . SER A 1 86 ? -23.865 -14.288 -1.877 1.00 26.69 87 SER A CA 1
ATOM 666 C C . SER A 1 86 ? -24.492 -15.598 -2.349 1.00 27.33 87 SER A C 1
ATOM 667 O O . SER A 1 86 ? -24.837 -15.765 -3.533 1.00 28.85 87 SER A O 1
ATOM 670 N N . PHE A 1 87 ? -24.697 -16.496 -1.387 1.00 23.94 88 PHE A N 1
ATOM 671 C CA . PHE A 1 87 ? -25.188 -17.829 -1.647 1.00 24.30 88 PHE A CA 1
ATOM 672 C C . PHE A 1 87 ? -26.650 -17.752 -2.133 1.00 28.80 88 PHE A C 1
ATOM 673 O O . PHE A 1 87 ? -26.997 -18.283 -3.172 1.00 31.33 88 PHE A O 1
ATOM 681 N N . CYS A 1 88 ? -27.461 -17.000 -1.395 1.00 27.80 89 CYS A N 1
ATOM 682 C CA . CYS A 1 88 ? -28.864 -16.797 -1.704 1.00 27.53 89 CYS A CA 1
ATOM 683 C C . CYS A 1 88 ? -29.040 -16.086 -3.054 1.00 26.89 89 CYS A C 1
ATOM 684 O O . CYS A 1 88 ? -29.893 -16.473 -3.825 1.00 32.78 89 CYS A O 1
ATOM 687 N N . PHE A 1 89 ? -28.182 -15.102 -3.365 1.00 25.31 90 PHE A N 1
ATOM 688 C CA . PHE A 1 89 ? -28.173 -14.444 -4.661 1.00 26.29 90 PHE A CA 1
ATOM 689 C C . PHE A 1 89 ? -27.944 -15.460 -5.779 1.00 30.61 90 PHE A C 1
ATOM 690 O O . PHE A 1 89 ? -28.569 -15.403 -6.841 1.00 28.02 90 PHE A O 1
ATOM 698 N N . ASN A 1 90 ? -27.029 -16.402 -5.542 1.00 29.20 91 ASN A N 1
ATOM 699 C CA . ASN A 1 90 ? -26.611 -17.333 -6.558 1.00 28.24 91 ASN A CA 1
ATOM 700 C C . ASN A 1 90 ? -27.711 -18.382 -6.797 1.00 27.99 91 ASN A C 1
ATOM 701 O O . ASN A 1 90 ? -27.984 -18.718 -7.935 1.00 30.57 91 ASN A O 1
ATOM 706 N N . ILE A 1 91 ? -28.301 -18.937 -5.733 1.00 30.04 92 ILE A N 1
ATOM 707 C CA . ILE A 1 91 ? -29.229 -20.079 -5.912 1.00 31.46 92 ILE A CA 1
ATOM 708 C C . ILE A 1 91 ? -30.679 -19.575 -6.015 1.00 33.34 92 ILE A C 1
ATOM 709 O O . ILE A 1 91 ? -31.570 -20.338 -6.370 1.00 32.41 92 ILE A O 1
ATOM 714 N N . GLY A 1 92 ? -30.911 -18.305 -5.687 1.00 31.29 93 GLY A N 1
ATOM 715 C CA . GLY A 1 92 ? -32.255 -17.723 -5.690 1.00 36.27 93 GLY A CA 1
ATOM 716 C C . GLY A 1 92 ? -32.950 -17.862 -4.337 1.00 38.54 93 GLY A C 1
ATOM 717 O O . GLY A 1 92 ? -32.725 -18.805 -3.591 1.00 35.56 93 GLY A O 1
ATOM 718 N N . ILE A 1 93 ? -33.831 -16.907 -4.040 1.00 38.23 94 ILE A N 1
ATOM 719 C CA . ILE A 1 93 ? -34.510 -16.826 -2.758 1.00 37.50 94 ILE A CA 1
ATOM 720 C C . ILE A 1 93 ? -35.365 -18.073 -2.525 1.00 41.59 94 ILE A C 1
ATOM 721 O O . ILE A 1 93 ? -35.392 -18.580 -1.413 1.00 41.87 94 ILE A O 1
ATOM 726 N N . GLU A 1 94 ? -36.069 -18.541 -3.564 1.00 41.27 95 GLU A N 1
ATOM 727 C CA . GLU A 1 94 ? -36.983 -19.669 -3.425 1.00 41.69 95 GLU A CA 1
ATOM 728 C C . GLU A 1 94 ? -36.202 -20.905 -2.957 1.00 41.57 95 GLU A C 1
ATOM 729 O O . GLU A 1 94 ? -36.545 -21.553 -1.983 1.00 44.34 95 GLU A O 1
ATOM 735 N N . ALA A 1 95 ? -35.152 -21.252 -3.700 1.00 41.86 96 ALA A N 1
ATOM 736 C CA . ALA A 1 95 ? -34.335 -22.417 -3.363 1.00 40.29 96 ALA A CA 1
ATOM 737 C C . ALA A 1 95 ? -33.707 -22.233 -1.972 1.00 37.33 96 ALA A C 1
ATOM 738 O O . ALA A 1 95 ? -33.585 -23.192 -1.189 1.00 37.61 96 ALA A O 1
ATOM 740 N N . PHE A 1 96 ? -33.300 -21.001 -1.656 1.00 39.62 97 PHE A N 1
ATOM 741 C CA . PHE A 1 96 ? -32.651 -20.733 -0.368 1.00 39.32 97 PHE A CA 1
ATOM 742 C C . PHE A 1 96 ? -33.632 -21.031 0.766 1.00 39.93 97 PHE A C 1
ATOM 743 O O . PHE A 1 96 ? -33.286 -21.700 1.730 1.00 38.66 97 PHE A O 1
ATOM 751 N N . GLY A 1 97 ? -34.855 -20.505 0.628 1.00 43.51 98 GLY A N 1
ATOM 752 C CA . GLY A 1 97 ? -35.949 -20.746 1.578 1.00 37.43 98 GLY A CA 1
ATOM 753 C C . GLY A 1 97 ? -36.140 -22.214 1.920 1.00 39.27 98 GLY A C 1
ATOM 754 O O . GLY A 1 97 ? -36.494 -22.537 3.040 1.00 52.57 98 GLY A O 1
ATOM 755 N N . GLN A 1 98 ? -35.907 -23.111 0.958 1.00 42.24 99 GLN A N 1
ATOM 756 C CA . GLN A 1 98 ? -36.190 -24.530 1.124 1.00 43.26 99 GLN A CA 1
ATOM 757 C C . GLN A 1 98 ? -34.915 -25.327 1.416 1.00 44.81 99 GLN A C 1
ATOM 758 O O . GLN A 1 98 ? -34.990 -26.545 1.469 1.00 38.65 99 GLN A O 1
ATOM 764 N N . SER A 1 99 ? -33.764 -24.649 1.585 1.00 39.74 100 SER A N 1
ATOM 765 C CA . SER A 1 99 ? -32.453 -25.327 1.525 1.00 37.83 100 SER A CA 1
ATOM 766 C C . SER A 1 99 ? -32.062 -25.953 2.871 1.00 34.26 100 SER A C 1
ATOM 767 O O . SER A 1 99 ? -32.407 -25.455 3.949 1.00 35.08 100 SER A O 1
ATOM 770 N N . ASP A 1 100 ? -31.339 -27.072 2.750 1.00 34.73 101 ASP A N 1
ATOM 771 C CA . ASP A 1 100 ? -30.557 -27.679 3.812 1.00 38.67 101 ASP A CA 1
ATOM 772 C C . ASP A 1 100 ? -29.729 -26.603 4.543 1.00 36.87 101 ASP A C 1
ATOM 773 O O . ASP A 1 100 ? -29.700 -26.569 5.767 1.00 35.05 101 ASP A O 1
ATOM 778 N N . VAL A 1 101 ? -29.045 -25.749 3.767 1.00 35.24 102 VAL A N 1
ATOM 779 C CA . VAL A 1 101 ? -28.179 -24.683 4.312 1.00 34.15 102 VAL A CA 1
ATOM 780 C C . VAL A 1 101 ? -28.940 -23.840 5.329 1.00 31.86 102 VAL A C 1
ATOM 781 O O . VAL A 1 101 ? -28.499 -23.687 6.463 1.00 35.85 102 VAL A O 1
ATOM 785 N N . LEU A 1 102 ? -30.099 -23.307 4.929 1.00 30.62 103 LEU A N 1
ATOM 786 C CA . LEU A 1 102 ? -30.889 -22.443 5.806 1.00 31.56 103 LEU A CA 1
ATOM 787 C C . LEU A 1 102 ? -31.359 -23.225 7.045 1.00 33.09 103 LEU A C 1
ATOM 788 O O . LEU A 1 102 ? -31.368 -22.681 8.146 1.00 34.49 103 LEU A O 1
ATOM 793 N N . ARG A 1 103 ? -31.773 -24.474 6.857 1.00 36.52 104 ARG A N 1
ATOM 794 C CA . ARG A 1 103 ? -32.243 -25.289 7.973 1.00 43.43 104 ARG A CA 1
ATOM 795 C C . ARG A 1 103 ? -31.166 -25.401 9.046 1.00 36.52 104 ARG A C 1
ATOM 796 O O . ARG A 1 103 ? -31.423 -25.190 10.231 1.00 36.61 104 ARG A O 1
ATOM 804 N N . ARG A 1 104 ? -29.959 -25.737 8.608 1.00 36.49 105 ARG A N 1
ATOM 805 C CA . ARG A 1 104 ? -28.808 -25.884 9.486 1.00 35.71 105 ARG A CA 1
ATOM 806 C C . ARG A 1 104 ? -28.522 -24.563 10.181 1.00 33.63 105 ARG A C 1
ATOM 807 O O . ARG A 1 104 ? -28.348 -24.517 11.398 1.00 35.94 105 ARG A O 1
ATOM 815 N N . VAL A 1 105 ? -28.475 -23.487 9.402 1.00 31.88 106 VAL A N 1
ATOM 816 C CA . VAL A 1 105 ? -28.220 -22.166 9.973 1.00 30.41 106 VAL A CA 1
ATOM 817 C C . VAL A 1 105 ? -29.218 -21.894 11.100 1.00 32.12 106 VAL A C 1
ATOM 818 O O . VAL A 1 105 ? -28.842 -21.392 12.159 1.00 37.01 106 VAL A O 1
ATOM 822 N N . ASN A 1 106 ? -30.494 -22.206 10.854 1.00 42.57 107 ASN A N 1
ATOM 823 C CA . ASN A 1 106 ? -31.547 -21.905 11.819 1.00 41.05 107 ASN A CA 1
ATOM 824 C C . ASN A 1 106 ? -31.454 -22.856 13.025 1.00 38.09 107 ASN A C 1
ATOM 825 O O . ASN A 1 106 ? -32.012 -22.576 14.058 1.00 34.96 107 ASN A O 1
ATOM 830 N N . GLU A 1 107 ? -30.756 -23.978 12.875 1.00 35.40 108 GLU A N 1
ATOM 831 C CA . GLU A 1 107 ? -30.551 -24.923 13.978 1.00 41.23 108 GLU A CA 1
ATOM 832 C C . GLU A 1 107 ? -29.289 -24.565 14.781 1.00 45.16 108 GLU A C 1
ATOM 833 O O . GLU A 1 107 ? -28.954 -25.278 15.737 1.00 39.06 108 GLU A O 1
ATOM 839 N N . GLY A 1 108 ? -28.567 -23.515 14.367 1.00 42.56 109 GLY A N 1
ATOM 840 C CA . GLY A 1 108 ? -27.307 -23.114 15.024 1.00 36.90 109 GLY A CA 1
ATOM 841 C C . GLY A 1 108 ? -26.148 -24.055 14.697 1.00 43.14 109 GLY A C 1
ATOM 842 O O . GLY A 1 108 ? -25.156 -24.120 15.407 1.00 38.89 109 GLY A O 1
ATOM 843 N N . ARG A 1 109 ? -26.278 -24.826 13.616 1.00 39.25 110 ARG A N 1
ATOM 844 C CA . ARG A 1 109 ? -25.257 -25.784 13.191 1.00 38.11 110 ARG A CA 1
ATOM 845 C C . ARG A 1 109 ? -24.471 -25.179 12.023 1.00 40.85 110 ARG A C 1
ATOM 846 O O . ARG A 1 109 ? -24.648 -25.560 10.876 1.00 36.33 110 ARG A O 1
ATOM 854 N N . VAL A 1 110 ? -23.585 -24.234 12.362 1.00 40.62 111 VAL A N 1
ATOM 855 C CA . VAL A 1 110 ? -22.856 -23.396 11.431 1.00 40.64 111 VAL A CA 1
ATOM 856 C C . VAL A 1 110 ? -21.984 -24.253 10.503 1.00 38.70 111 VAL A C 1
ATOM 857 O O . VAL A 1 110 ? -21.985 -24.056 9.277 1.00 31.37 111 VAL A O 1
ATOM 861 N N . THR A 1 111 ? -21.259 -25.221 11.079 1.00 35.49 112 THR A N 1
ATOM 862 C CA . THR A 1 111 ? -20.373 -26.068 10.311 1.00 38.29 112 THR A CA 1
ATOM 863 C C . THR A 1 111 ? -21.156 -26.881 9.279 1.00 36.88 112 THR A C 1
ATOM 864 O O . THR A 1 111 ? -20.716 -27.052 8.132 1.00 36.99 112 THR A O 1
ATOM 868 N N . GLU A 1 112 ? -22.315 -27.398 9.694 1.00 33.92 113 GLU A N 1
ATOM 869 C CA . GLU A 1 112 ? -23.144 -28.231 8.826 1.00 44.82 113 GLU A CA 1
ATOM 870 C C . GLU A 1 112 ? -23.751 -27.366 7.713 1.00 33.59 113 GLU A C 1
ATOM 871 O O . GLU A 1 112 ? -23.941 -27.824 6.594 1.00 29.59 113 GLU A O 1
ATOM 877 N N . ALA A 1 113 ? -24.079 -26.117 8.050 1.00 32.59 114 ALA A N 1
ATOM 878 C CA . ALA A 1 113 ? -24.588 -25.167 7.048 1.00 33.88 114 ALA A CA 1
ATOM 879 C C . ALA A 1 113 ? -23.546 -24.993 5.942 1.00 35.48 114 ALA A C 1
ATOM 880 O O . ALA A 1 113 ? -23.850 -25.099 4.747 1.00 33.76 114 ALA A O 1
ATOM 882 N N . ALA A 1 114 ? -22.287 -24.780 6.343 1.00 33.99 115 ALA A N 1
ATOM 883 C CA . ALA A 1 114 ? -21.226 -24.612 5.363 1.00 35.29 115 ALA A CA 1
ATOM 884 C C . ALA A 1 114 ? -21.135 -25.867 4.488 1.00 30.89 115 ALA A C 1
ATOM 885 O O . ALA A 1 114 ? -21.034 -25.783 3.279 1.00 31.06 115 ALA A O 1
ATOM 887 N N . GLN A 1 115 ? -21.159 -27.050 5.115 1.00 33.74 116 GLN A N 1
ATOM 888 C CA . GLN A 1 115 ? -21.055 -28.305 4.365 1.00 33.71 116 GLN A CA 1
ATOM 889 C C . GLN A 1 115 ? -22.237 -28.452 3.402 1.00 34.18 116 GLN A C 1
ATOM 890 O O . GLN A 1 115 ? -22.087 -29.003 2.324 1.00 36.14 116 GLN A O 1
ATOM 896 N N . ALA A 1 116 ? -23.416 -28.012 3.830 1.00 32.92 117 ALA A N 1
ATOM 897 C CA . ALA A 1 116 ? -24.627 -28.126 3.005 1.00 35.71 117 ALA A CA 1
ATOM 898 C C . ALA A 1 116 ? -24.456 -27.358 1.687 1.00 37.64 117 ALA A C 1
ATOM 899 O O . ALA A 1 116 ? -25.070 -27.687 0.687 1.00 33.83 117 ALA A O 1
ATOM 901 N N . MET A 1 117 ? -23.599 -26.330 1.690 1.00 35.39 118 MET A N 1
ATOM 902 C CA . MET A 1 117 ? -23.387 -25.524 0.504 1.00 32.76 118 MET A CA 1
ATOM 903 C C . MET A 1 117 ? -22.802 -26.392 -0.616 1.00 31.42 118 MET A C 1
ATOM 904 O O . MET A 1 117 ? -22.934 -26.077 -1.793 1.00 30.75 118 MET A O 1
ATOM 909 N N . ASP A 1 118 ? -22.135 -27.486 -0.250 1.00 29.31 119 ASP A N 1
ATOM 910 C CA . ASP A 1 118 ? -21.569 -28.417 -1.241 1.00 35.55 119 ASP A CA 1
ATOM 911 C C . ASP A 1 118 ? -22.661 -29.064 -2.106 1.00 37.54 119 ASP A C 1
ATOM 912 O O . ASP A 1 118 ? -22.355 -29.631 -3.150 1.00 36.69 119 ASP A O 1
ATOM 917 N N . ASN A 1 119 ? -23.919 -29.013 -1.643 1.00 40.05 120 ASN A N 1
ATOM 918 C CA . ASN A 1 119 ? -25.055 -29.598 -2.366 1.00 43.19 120 ASN A CA 1
ATOM 919 C C . ASN A 1 119 ? -25.469 -28.732 -3.558 1.00 45.63 120 ASN A C 1
ATOM 920 O O . ASN A 1 119 ? -26.358 -29.105 -4.301 1.00 45.13 120 ASN A O 1
ATOM 925 N N . TRP A 1 120 ? -24.814 -27.582 -3.727 1.00 38.26 121 TRP A N 1
ATOM 926 C CA . TRP A 1 120 ? -25.246 -26.572 -4.669 1.00 36.79 121 TRP A CA 1
ATOM 927 C C . TRP A 1 120 ? -24.129 -26.271 -5.667 1.00 37.10 121 TRP A C 1
ATOM 928 O O . TRP A 1 120 ? -23.710 -25.109 -5.843 1.00 36.60 121 TRP A O 1
ATOM 939 N N . THR A 1 121 ? -23.614 -27.336 -6.297 1.00 33.02 122 THR A N 1
ATOM 940 C CA . THR A 1 121 ? -22.477 -27.218 -7.182 1.00 37.16 122 THR A CA 1
ATOM 941 C C . THR A 1 121 ? -22.710 -27.990 -8.486 1.00 38.98 122 THR A C 1
ATOM 942 O O . THR A 1 121 ? -21.765 -28.325 -9.151 1.00 48.06 122 THR A O 1
ATOM 946 N N . SER A 1 122 ? -23.966 -28.260 -8.833 1.00 40.16 123 SER A N 1
ATOM 947 C CA . SER A 1 122 ? -24.243 -29.059 -10.013 1.00 45.27 123 SER A CA 1
ATOM 948 C C . SER A 1 122 ? -25.482 -28.546 -10.755 1.00 41.34 123 SER A C 1
ATOM 949 O O . SER A 1 122 ? -26.368 -27.938 -10.172 1.00 43.99 123 SER A O 1
ATOM 952 N N . ALA A 1 123 ? -25.530 -28.843 -12.060 1.00 44.40 124 ALA A N 1
ATOM 953 C CA . ALA A 1 123 ? -26.704 -28.578 -12.887 1.00 44.33 124 ALA A CA 1
ATOM 954 C C . ALA A 1 123 ? -27.157 -29.871 -13.581 1.00 53.63 124 ALA A C 1
ATOM 955 O O . ALA A 1 123 ? -26.416 -30.857 -13.612 1.00 45.29 124 ALA A O 1
ATOM 957 N N . GLU A 1 124 ? -28.370 -29.821 -14.148 1.00 50.04 125 GLU A N 1
ATOM 958 C CA . GLU A 1 124 ? -29.043 -30.953 -14.744 1.00 55.98 125 GLU A CA 1
ATOM 959 C C . GLU A 1 124 ? -29.028 -30.808 -16.276 1.00 51.75 125 GLU A C 1
ATOM 960 O O . GLU A 1 124 ? -29.323 -29.753 -16.827 1.00 45.10 125 GLU A O 1
ATOM 966 N N . PHE A 1 125 ? -28.653 -31.890 -16.955 1.00 45.54 126 PHE A N 1
ATOM 967 C CA . PHE A 1 125 ? -28.802 -32.008 -18.403 1.00 47.06 126 PHE A CA 1
ATOM 968 C C . PHE A 1 125 ? -29.523 -33.322 -18.713 1.00 42.87 126 PHE A C 1
ATOM 969 O O . PHE A 1 125 ? -28.978 -34.437 -18.481 1.00 44.09 126 PHE A O 1
ATOM 977 N N . ASN A 1 126 ? -30.769 -33.178 -19.165 1.00 43.81 127 ASN A N 1
ATOM 978 C CA . ASN A 1 126 ? -31.632 -34.306 -19.502 1.00 43.29 127 ASN A CA 1
ATOM 979 C C . ASN A 1 126 ? -31.581 -35.356 -18.393 1.00 42.87 127 ASN A C 1
ATOM 980 O O . ASN A 1 126 ? -31.337 -36.544 -18.653 1.00 46.11 127 ASN A O 1
ATOM 985 N N . GLY A 1 127 ? -31.770 -34.903 -17.150 1.00 40.13 128 GLY A N 1
ATOM 986 C CA . GLY A 1 127 ? -31.909 -35.798 -16.008 1.00 41.48 128 GLY A CA 1
ATOM 987 C C . GLY A 1 127 ? -30.592 -36.250 -15.381 1.00 40.51 128 GLY A C 1
ATOM 988 O O . GLY A 1 127 ? -30.631 -36.955 -14.377 1.00 44.47 128 GLY A O 1
ATOM 989 N N . GLN A 1 128 ? -29.448 -35.906 -15.997 1.00 47.04 129 GLN A N 1
ATOM 990 C CA . GLN A 1 128 ? -28.106 -36.253 -15.473 1.00 48.95 129 GLN A CA 1
ATOM 991 C C . GLN A 1 128 ? -27.534 -35.040 -14.732 1.00 48.85 129 GLN A C 1
ATOM 992 O O . GLN A 1 128 ? -27.707 -33.913 -15.174 1.00 45.83 129 GLN A O 1
ATOM 998 N N . THR A 1 129 ? -26.807 -35.319 -13.644 1.00 44.82 130 THR A N 1
ATOM 999 C CA . THR A 1 129 ? -26.153 -34.340 -12.773 1.00 48.22 130 THR A CA 1
ATOM 1000 C C . THR A 1 129 ? -24.723 -34.109 -13.250 1.00 40.95 130 THR A C 1
ATOM 1001 O O . THR A 1 129 ? -23.984 -35.067 -13.471 1.00 43.72 130 THR A O 1
ATOM 1005 N N . TYR A 1 130 ? -24.358 -32.838 -13.425 1.00 37.06 131 TYR A N 1
ATOM 1006 C CA . TYR A 1 130 ? -23.003 -32.442 -13.770 1.00 35.35 131 TYR A CA 1
ATOM 1007 C C . TYR A 1 130 ? -22.488 -31.443 -12.729 1.00 41.15 131 TYR A C 1
ATOM 1008 O O . TYR A 1 130 ? -23.196 -30.496 -12.369 1.00 42.90 131 TYR A O 1
ATOM 1017 N N . VAL A 1 131 ? -21.306 -31.715 -12.201 1.00 44.11 132 VAL A N 1
ATOM 1018 C CA . VAL A 1 131 ? -20.670 -30.808 -11.215 1.00 49.97 132 VAL A CA 1
ATOM 1019 C C . VAL A 1 131 ? -20.187 -29.605 -12.011 1.00 48.70 132 VAL A C 1
ATOM 1020 O O . VAL A 1 131 ? -19.672 -29.817 -13.101 1.00 37.57 132 VAL A O 1
ATOM 1024 N N . LEU A 1 132 ? -20.416 -28.404 -11.487 1.00 41.67 133 LEU A N 1
ATOM 1025 C CA . LEU A 1 132 ? -19.946 -27.181 -12.166 1.00 36.13 133 LEU A CA 1
ATOM 1026 C C . LEU A 1 132 ? -18.681 -26.694 -11.458 1.00 39.72 133 LEU A C 1
ATOM 1027 O O . LEU A 1 132 ? -18.758 -26.282 -10.314 1.00 41.06 133 LEU A O 1
ATOM 1032 N N . ALA A 1 133 ? -17.554 -26.748 -12.157 1.00 42.01 134 ALA A N 1
ATOM 1033 C CA . ALA A 1 133 ? -16.258 -26.310 -11.608 1.00 43.80 134 ALA A CA 1
ATOM 1034 C C . ALA A 1 133 ? -16.386 -24.901 -11.027 1.00 34.02 134 ALA A C 1
ATOM 1035 O O . ALA A 1 133 ? -15.938 -24.688 -9.920 1.00 33.07 134 ALA A O 1
ATOM 1037 N N . PRO A 1 134 ? -17.003 -23.924 -11.717 1.00 38.36 135 PRO A N 1
ATOM 1038 C CA . PRO A 1 134 ? -17.179 -22.592 -11.152 1.00 36.11 135 PRO A CA 1
ATOM 1039 C C . PRO A 1 134 ? -17.911 -22.560 -9.803 1.00 31.24 135 PRO A C 1
ATOM 1040 O O . PRO A 1 134 ? -17.596 -21.740 -9.023 1.00 29.97 135 PRO A O 1
ATOM 1044 N N . LEU A 1 135 ? -18.882 -23.442 -9.600 1.00 29.32 136 LEU A N 1
ATOM 1045 C CA . LEU A 1 135 ? -19.641 -23.464 -8.339 1.00 29.01 136 LEU A CA 1
ATOM 1046 C C . LEU A 1 135 ? -18.760 -24.033 -7.226 1.00 29.62 136 LEU A C 1
ATOM 1047 O O . LEU A 1 135 ? -18.900 -23.598 -6.108 1.00 28.56 136 LEU A O 1
ATOM 1052 N N . ILE A 1 136 ? -17.867 -24.960 -7.555 1.00 29.60 137 ILE A N 1
ATOM 1053 C CA . ILE A 1 136 ? -16.918 -25.489 -6.533 1.00 29.83 137 ILE A CA 1
ATOM 1054 C C . ILE A 1 136 ? -16.078 -24.312 -6.038 1.00 22.35 137 ILE A C 1
ATOM 1055 O O . ILE A 1 136 ? -15.924 -24.153 -4.860 1.00 27.48 137 ILE A O 1
ATOM 1060 N N . ARG A 1 137 ? -15.574 -23.511 -6.965 1.00 26.57 138 ARG A N 1
ATOM 1061 C CA . ARG A 1 137 ? -14.765 -22.320 -6.622 1.00 26.91 138 ARG A CA 1
ATOM 1062 C C . ARG A 1 137 ? -15.617 -21.336 -5.815 1.00 29.91 138 ARG A C 1
ATOM 1063 O O . ARG A 1 137 ? -15.167 -20.857 -4.787 1.00 26.03 138 ARG A O 1
ATOM 1071 N N . ARG A 1 138 ? -16.831 -21.086 -6.278 1.00 31.82 139 ARG A N 1
ATOM 1072 C CA . ARG A 1 138 ? -17.717 -20.141 -5.607 1.00 33.28 139 ARG A CA 1
ATOM 1073 C C . ARG A 1 138 ? -18.002 -20.579 -4.164 1.00 27.42 139 ARG A C 1
ATOM 1074 O O . ARG A 1 138 ? -17.896 -19.780 -3.251 1.00 26.28 139 ARG A O 1
ATOM 1082 N N . ARG A 1 139 ? -18.396 -21.839 -4.007 1.00 27.96 140 ARG A N 1
ATOM 1083 C CA . ARG A 1 139 ? -18.720 -22.398 -2.702 1.00 28.84 140 ARG A CA 1
ATOM 1084 C C . ARG A 1 139 ? -17.537 -22.323 -1.751 1.00 24.94 140 ARG A C 1
ATOM 1085 O O . ARG A 1 139 ? -17.704 -22.042 -0.564 1.00 27.82 140 ARG A O 1
ATOM 1093 N N . ALA A 1 140 ? -16.340 -22.574 -2.270 1.00 28.50 141 ALA A N 1
ATOM 1094 C CA . ALA A 1 140 ? -15.130 -22.527 -1.414 1.00 26.52 141 ALA A CA 1
ATOM 1095 C C . ALA A 1 140 ? -14.973 -21.113 -0.842 1.00 27.32 141 ALA A C 1
ATOM 1096 O O . ALA A 1 140 ? -14.797 -20.952 0.364 1.00 28.25 141 ALA A O 1
ATOM 1098 N N . SER A 1 141 ? -15.116 -20.091 -1.696 1.00 29.49 142 SER A N 1
ATOM 1099 C CA . SER A 1 141 ? -15.037 -18.678 -1.269 1.00 27.19 142 SER A CA 1
ATOM 1100 C C . SER A 1 141 ? -16.166 -18.322 -0.290 1.00 29.35 142 SER A C 1
ATOM 1101 O O . SER A 1 141 ? -15.933 -17.642 0.714 1.00 28.42 142 SER A O 1
ATOM 1104 N N . GLU A 1 142 ? -17.398 -18.765 -0.573 1.00 26.84 143 GLU A N 1
ATOM 1105 C CA . GLU A 1 142 ? -18.536 -18.438 0.312 1.00 26.15 143 GLU A CA 1
ATOM 1106 C C . GLU A 1 142 ? -18.344 -19.110 1.681 1.00 27.60 143 GLU A C 1
ATOM 1107 O O . GLU A 1 142 ? -18.563 -18.513 2.742 1.00 27.68 143 GLU A O 1
ATOM 1113 N N . LYS A 1 143 ? -17.937 -20.376 1.661 1.00 26.82 144 LYS A N 1
ATOM 1114 C CA . LYS A 1 143 ? -17.757 -21.136 2.878 1.00 27.45 144 LYS A CA 1
ATOM 1115 C C . LYS A 1 143 ? -16.622 -20.525 3.713 1.00 25.14 144 LYS A C 1
ATOM 1116 O O . LYS A 1 143 ? -16.758 -20.411 4.937 1.00 30.99 144 LYS A O 1
ATOM 1122 N N . SER A 1 144 ? -15.531 -20.129 3.053 1.00 27.58 145 SER A N 1
ATOM 1123 C CA . SER A 1 144 ? -14.393 -19.479 3.743 1.00 30.16 145 SER A CA 1
ATOM 1124 C C . SER A 1 144 ? -14.873 -18.250 4.509 1.00 28.05 145 SER A C 1
ATOM 1125 O O . SER A 1 144 ? -14.631 -18.147 5.708 1.00 25.98 145 SER A O 1
ATOM 1128 N N . LEU A 1 145 ? -15.588 -17.361 3.819 1.00 28.19 146 LEU A N 1
ATOM 1129 C CA . LEU A 1 145 ? -16.079 -16.145 4.462 1.00 28.10 146 LEU A CA 1
ATOM 1130 C C . LEU A 1 145 ? -17.044 -16.513 5.591 1.00 26.25 146 LEU A C 1
ATOM 1131 O O . LEU A 1 145 ? -16.956 -15.980 6.705 1.00 28.86 146 LEU A O 1
ATOM 1136 N N . PHE A 1 146 ? -17.999 -17.396 5.272 1.00 27.72 147 PHE A N 1
ATOM 1137 C CA . PHE A 1 146 ? -19.054 -17.798 6.191 1.00 26.19 147 PHE A CA 1
ATOM 1138 C C . PHE A 1 146 ? -18.459 -18.227 7.538 1.00 32.42 147 PHE A C 1
ATOM 1139 O O . PHE A 1 146 ? -19.042 -17.935 8.584 1.00 26.17 147 PHE A O 1
ATOM 1147 N N . LEU A 1 147 ? -17.328 -18.952 7.490 1.00 29.92 148 LEU A N 1
ATOM 1148 C CA . LEU A 1 147 ? -16.712 -19.539 8.664 1.00 30.36 148 LEU A CA 1
ATOM 1149 C C . LEU A 1 147 ? -15.582 -18.655 9.231 1.00 31.38 148 LEU A C 1
ATOM 1150 O O . LEU A 1 147 ? -14.868 -19.092 10.076 1.00 31.25 148 LEU A O 1
ATOM 1155 N N . THR A 1 148 ? -15.415 -17.417 8.752 1.00 30.95 149 THR A N 1
ATOM 1156 C CA . THR A 1 148 ? -14.450 -16.473 9.353 1.00 29.65 149 THR A CA 1
ATOM 1157 C C . THR A 1 148 ? -15.154 -15.662 10.442 1.00 33.26 149 THR A C 1
ATOM 1158 O O . THR A 1 148 ? -16.161 -14.998 10.184 1.00 32.79 149 THR A O 1
ATOM 1162 N N . PRO A 1 149 ? -14.683 -15.700 11.710 1.00 40.44 150 PRO A N 1
ATOM 1163 C CA . PRO A 1 149 ? -15.310 -14.917 12.788 1.00 46.02 150 PRO A CA 1
ATOM 1164 C C . PRO A 1 149 ? -15.518 -13.420 12.497 1.00 41.87 150 PRO A C 1
ATOM 1165 O O . PRO A 1 149 ? -14.611 -12.801 11.916 1.00 45.72 150 PRO A O 1
ATOM 1169 N N . ALA B 1 2 ? -28.693 5.954 13.424 1.00 64.60 3 ALA B N 1
ATOM 1170 C CA . ALA B 1 2 ? -29.717 5.579 12.397 1.00 76.12 3 ALA B CA 1
ATOM 1171 C C . ALA B 1 2 ? -29.264 6.050 11.005 1.00 73.17 3 ALA B C 1
ATOM 1172 O O . ALA B 1 2 ? -28.339 6.852 10.892 1.00 64.81 3 ALA B O 1
ATOM 1174 N N . ARG B 1 3 ? -29.946 5.563 9.968 1.00 63.24 4 ARG B N 1
ATOM 1175 C CA . ARG B 1 3 ? -29.655 5.906 8.585 1.00 58.05 4 ARG B CA 1
ATOM 1176 C C . ARG B 1 3 ? -30.439 7.123 8.121 1.00 56.05 4 ARG B C 1
ATOM 1177 O O . ARG B 1 3 ? -31.592 7.271 8.439 1.00 49.57 4 ARG B O 1
ATOM 1185 N N . HIS B 1 4 ? -29.796 7.978 7.349 1.00 46.50 5 HIS B N 1
ATOM 1186 C CA . HIS B 1 4 ? -30.406 9.214 6.858 1.00 38.83 5 HIS B CA 1
ATOM 1187 C C . HIS B 1 4 ? -30.965 9.023 5.442 1.00 35.66 5 HIS B C 1
ATOM 1188 O O . HIS B 1 4 ? -30.485 8.206 4.667 1.00 37.02 5 HIS B O 1
ATOM 1195 N N . LYS B 1 5 ? -31.947 9.860 5.101 1.00 34.43 6 LYS B N 1
ATOM 1196 C CA . LYS B 1 5 ? -32.471 10.018 3.757 1.00 43.21 6 LYS B CA 1
ATOM 1197 C C . LYS B 1 5 ? -32.264 11.477 3.323 1.00 37.17 6 LYS B C 1
ATOM 1198 O O . LYS B 1 5 ? -32.335 12.419 4.139 1.00 37.37 6 LYS B O 1
ATOM 1204 N N . ILE B 1 6 ? -32.056 11.683 2.022 1.00 35.57 7 ILE B N 1
ATOM 1205 C CA . ILE B 1 6 ? -31.934 13.048 1.523 1.00 34.14 7 ILE B CA 1
ATOM 1206 C C . ILE B 1 6 ? -33.311 13.712 1.590 1.00 31.98 7 ILE B C 1
ATOM 1207 O O . ILE B 1 6 ? -34.312 13.123 1.224 1.00 36.86 7 ILE B O 1
ATOM 1212 N N . SER B 1 7 ? -33.352 14.920 2.141 1.00 38.67 8 SER B N 1
ATOM 1213 C CA . SER B 1 7 ? -34.604 15.655 2.310 1.00 38.50 8 SER B CA 1
ATOM 1214 C C . SER B 1 7 ? -35.053 16.227 0.963 1.00 51.36 8 SER B C 1
ATOM 1215 O O . SER B 1 7 ? -34.279 16.256 -0.019 1.00 35.46 8 SER B O 1
ATOM 1218 N N . ARG B 1 8 ? -36.290 16.728 0.948 1.00 43.29 9 ARG B N 1
ATOM 1219 C CA . ARG B 1 8 ? -36.835 17.384 -0.228 1.00 48.60 9 ARG B CA 1
ATOM 1220 C C . ARG B 1 8 ? -35.975 18.609 -0.576 1.00 42.76 9 ARG B C 1
ATOM 1221 O O . ARG B 1 8 ? -35.690 18.857 -1.734 1.00 36.68 9 ARG B O 1
ATOM 1229 N N . ALA B 1 9 ? -35.562 19.366 0.443 1.00 38.20 10 ALA B N 1
ATOM 1230 C CA . ALA B 1 9 ? -34.773 20.572 0.230 1.00 40.61 10 ALA B CA 1
ATOM 1231 C C . ALA B 1 9 ? -33.403 20.197 -0.356 1.00 41.88 10 ALA B C 1
ATOM 1232 O O . ALA B 1 9 ? -32.860 20.928 -1.183 1.00 34.12 10 ALA B O 1
ATOM 1234 N N . GLY B 1 10 ? -32.847 19.068 0.104 1.00 37.90 11 GLY B N 1
ATOM 1235 C CA . GLY B 1 10 ? -31.555 18.532 -0.406 1.00 37.88 11 GLY B CA 1
ATOM 1236 C C . GLY B 1 10 ? -31.631 18.203 -1.888 1.00 33.94 11 GLY B C 1
ATOM 1237 O O . GLY B 1 10 ? -30.738 18.552 -2.675 1.00 31.17 11 GLY B O 1
ATOM 1238 N N . VAL B 1 11 ? -32.720 17.534 -2.268 1.00 35.75 12 VAL B N 1
ATOM 1239 C CA . VAL B 1 11 ? -32.982 17.195 -3.640 1.00 37.09 12 VAL B CA 1
ATOM 1240 C C . VAL B 1 11 ? -33.103 18.486 -4.459 1.00 43.59 12 VAL B C 1
ATOM 1241 O O . VAL B 1 11 ? -32.542 18.563 -5.547 1.00 38.66 12 VAL B O 1
ATOM 1245 N N . GLU B 1 12 ? -33.821 19.497 -3.934 1.00 39.72 13 GLU B N 1
ATOM 1246 C CA . GLU B 1 12 ? -34.031 20.729 -4.682 1.00 38.44 13 GLU B CA 1
ATOM 1247 C C . GLU B 1 12 ? -32.687 21.437 -4.908 1.00 33.99 13 GLU B C 1
ATOM 1248 O O . GLU B 1 12 ? -32.456 22.020 -5.975 1.00 40.26 13 GLU B O 1
ATOM 1254 N N . LEU B 1 13 ? -31.813 21.413 -3.899 1.00 28.98 14 LEU B N 1
ATOM 1255 C CA . LEU B 1 13 ? -30.503 22.042 -4.055 1.00 35.10 14 LEU B CA 1
ATOM 1256 C C . LEU B 1 13 ? -29.745 21.373 -5.219 1.00 36.62 14 LEU B C 1
ATOM 1257 O O . LEU B 1 13 ? -29.150 22.034 -6.068 1.00 38.63 14 LEU B O 1
ATOM 1262 N N . ILE B 1 14 ? -29.773 20.039 -5.251 1.00 36.25 15 ILE B N 1
ATOM 1263 C CA . ILE B 1 14 ? -29.056 19.299 -6.269 1.00 34.00 15 ILE B CA 1
ATOM 1264 C C . ILE B 1 14 ? -29.657 19.595 -7.646 1.00 34.31 15 ILE B C 1
ATOM 1265 O O . ILE B 1 14 ? -28.933 19.770 -8.601 1.00 36.02 15 ILE B O 1
ATOM 1270 N N . LYS B 1 15 ? -30.986 19.661 -7.738 1.00 38.65 16 LYS B N 1
ATOM 1271 C CA . LYS B 1 15 ? -31.648 20.001 -8.998 1.00 37.89 16 LYS B CA 1
ATOM 1272 C C . LYS B 1 15 ? -31.162 21.370 -9.488 1.00 42.19 16 LYS B C 1
ATOM 1273 O O . LYS B 1 15 ? -31.022 21.590 -10.684 1.00 44.67 16 LYS B O 1
ATOM 1279 N N . SER B 1 16 ? -30.921 22.283 -8.548 1.00 41.87 17 SER B N 1
ATOM 1280 C CA . SER B 1 16 ? -30.646 23.671 -8.861 1.00 42.90 17 SER B CA 1
ATOM 1281 C C . SER B 1 16 ? -29.304 23.775 -9.590 1.00 45.40 17 SER B C 1
ATOM 1282 O O . SER B 1 16 ? -29.108 24.688 -10.358 1.00 38.92 17 SER B O 1
ATOM 1285 N N . PHE B 1 17 ? -28.399 22.838 -9.318 1.00 38.79 18 PHE B N 1
ATOM 1286 C CA . PHE B 1 17 ? -27.059 22.842 -9.953 1.00 34.04 18 PHE B CA 1
ATOM 1287 C C . PHE B 1 17 ? -27.137 22.213 -11.336 1.00 42.96 18 PHE B C 1
ATOM 1288 O O . PHE B 1 17 ? -26.216 22.364 -12.113 1.00 47.64 18 PHE B O 1
ATOM 1296 N N . GLU B 1 18 ? -28.197 21.463 -11.593 1.00 42.58 19 GLU B N 1
ATOM 1297 C CA . GLU B 1 18 ? -28.309 20.818 -12.915 1.00 50.11 19 GLU B CA 1
ATOM 1298 C C . GLU B 1 18 ? -29.287 21.603 -13.772 1.00 54.66 19 GLU B C 1
ATOM 1299 O O . GLU B 1 18 ? -28.930 21.957 -14.890 1.00 65.46 19 GLU B O 1
ATOM 1305 N N . GLY B 1 19 ? -30.510 21.782 -13.287 1.00 43.23 20 GLY B N 1
ATOM 1306 C CA . GLY B 1 19 ? -31.566 22.419 -14.088 1.00 47.11 20 GLY B CA 1
ATOM 1307 C C . GLY B 1 19 ? -32.369 21.362 -14.831 1.00 49.23 20 GLY B C 1
ATOM 1308 O O . GLY B 1 19 ? -31.806 20.370 -15.258 1.00 51.34 20 GLY B O 1
ATOM 1309 N N . LEU B 1 20 ? -33.660 21.567 -15.033 1.00 50.32 21 LEU B N 1
ATOM 1310 C CA . LEU B 1 20 ? -34.407 20.475 -15.691 1.00 48.67 21 LEU B CA 1
ATOM 1311 C C . LEU B 1 20 ? -34.279 20.524 -17.209 1.00 47.77 21 LEU B C 1
ATOM 1312 O O . LEU B 1 20 ? -34.508 21.560 -17.763 1.00 52.54 21 LEU B O 1
ATOM 1317 N N . ARG B 1 21 ? -33.914 19.409 -17.824 1.00 50.01 22 ARG B N 1
ATOM 1318 C CA . ARG B 1 21 ? -33.900 19.261 -19.273 1.00 56.73 22 ARG B CA 1
ATOM 1319 C C . ARG B 1 21 ? -34.948 18.218 -19.672 1.00 50.39 22 ARG B C 1
ATOM 1320 O O . ARG B 1 21 ? -34.713 17.008 -19.566 1.00 54.95 22 ARG B O 1
ATOM 1328 N N . GLN B 1 22 ? -36.103 18.686 -20.148 1.00 50.27 23 GLN B N 1
ATOM 1329 C CA . GLN B 1 22 ? -37.235 17.801 -20.452 1.00 54.35 23 GLN B CA 1
ATOM 1330 C C . GLN B 1 22 ? -36.966 17.035 -21.751 1.00 50.73 23 GLN B C 1
ATOM 1331 O O . GLN B 1 22 ? -37.561 16.010 -22.006 1.00 55.88 23 GLN B O 1
ATOM 1337 N N . GLN B 1 23 ? -36.034 17.545 -22.554 1.00 48.52 24 GLN B N 1
ATOM 1338 C CA . GLN B 1 23 ? -35.668 16.949 -23.822 1.00 58.81 24 GLN B CA 1
ATOM 1339 C C . GLN B 1 23 ? -34.214 16.467 -23.737 1.00 47.84 24 GLN B C 1
ATOM 1340 O O . GLN B 1 23 ? -33.363 17.209 -23.294 1.00 46.44 24 GLN B O 1
ATOM 1346 N N . ALA B 1 24 ? -33.959 15.231 -24.177 1.00 50.32 25 ALA B N 1
ATOM 1347 C CA . ALA B 1 24 ? -32.611 14.658 -24.223 1.00 49.98 25 ALA B CA 1
ATOM 1348 C C . ALA B 1 24 ? -31.686 15.538 -25.070 1.00 49.03 25 ALA B C 1
ATOM 1349 O O . ALA B 1 24 ? -32.017 15.807 -26.200 1.00 54.19 25 ALA B O 1
ATOM 1351 N N . SER B 1 25 ? -30.528 15.925 -24.516 1.00 53.13 26 SER B N 1
ATOM 1352 C CA . SER B 1 25 ? -29.466 16.657 -25.239 1.00 53.75 26 SER B CA 1
ATOM 1353 C C . SER B 1 25 ? -28.130 15.898 -25.143 1.00 63.72 26 SER B C 1
ATOM 1354 O O . SER B 1 25 ? -27.922 15.091 -24.235 1.00 56.78 26 SER B O 1
ATOM 1357 N N . GLN B 1 26 ? -27.230 16.143 -26.104 1.00 60.86 27 GLN B N 1
ATOM 1358 C CA . GLN B 1 26 ? -26.025 15.319 -26.265 1.00 66.95 27 GLN B CA 1
ATOM 1359 C C . GLN B 1 26 ? -24.839 15.961 -25.536 1.00 61.18 27 GLN B C 1
ATOM 1360 O O . GLN B 1 26 ? -24.642 17.162 -25.579 1.00 65.95 27 GLN B O 1
ATOM 1366 N N . LEU B 1 27 ? -24.056 15.125 -24.853 1.00 64.99 28 LEU B N 1
ATOM 1367 C CA . LEU B 1 27 ? -22.837 15.556 -24.162 1.00 66.92 28 LEU B CA 1
ATOM 1368 C C . LEU B 1 27 ? -21.664 15.513 -25.138 1.00 66.86 28 LEU B C 1
ATOM 1369 O O . LEU B 1 27 ? -21.735 14.837 -26.164 1.00 55.32 28 LEU B O 1
ATOM 1374 N N . PRO B 1 28 ? -20.538 16.195 -24.815 1.00 80.13 29 PRO B N 1
ATOM 1375 C CA . PRO B 1 28 ? -19.321 16.137 -25.633 1.00 81.22 29 PRO B CA 1
ATOM 1376 C C . PRO B 1 28 ? -18.921 14.723 -26.083 1.00 81.72 29 PRO B C 1
ATOM 1377 O O . PRO B 1 28 ? -18.616 14.510 -27.252 1.00 94.45 29 PRO B O 1
ATOM 1381 N N . ASP B 1 29 ? -18.956 13.767 -25.149 1.00 83.59 30 ASP B N 1
ATOM 1382 C CA . ASP B 1 29 ? -18.491 12.406 -25.393 1.00 84.11 30 ASP B CA 1
ATOM 1383 C C . ASP B 1 29 ? -19.492 11.636 -26.264 1.00 81.44 30 ASP B C 1
ATOM 1384 O O . ASP B 1 29 ? -19.253 10.485 -26.581 1.00 89.83 30 ASP B O 1
ATOM 1389 N N . GLY B 1 30 ? -20.615 12.260 -26.631 1.00 89.10 31 GLY B N 1
ATOM 1390 C CA . GLY B 1 30 ? -21.572 11.650 -27.559 1.00 95.54 31 GLY B CA 1
ATOM 1391 C C . GLY B 1 30 ? -22.788 11.040 -26.869 1.00 94.35 31 GLY B C 1
ATOM 1392 O O . GLY B 1 30 ? -23.825 10.842 -27.520 1.00 90.30 31 GLY B O 1
ATOM 1393 N N . ARG B 1 31 ? -22.673 10.741 -25.568 1.00 87.60 32 ARG B N 1
ATOM 1394 C CA . ARG B 1 31 ? -23.786 10.226 -24.776 1.00 78.65 32 ARG B CA 1
ATOM 1395 C C . ARG B 1 31 ? -24.879 11.295 -24.666 1.00 70.19 32 ARG B C 1
ATOM 1396 O O . ARG B 1 31 ? -24.650 12.483 -24.895 1.00 72.09 32 ARG B O 1
ATOM 1404 N N . TRP B 1 32 ? -26.063 10.856 -24.249 1.00 49.19 33 TRP B N 1
ATOM 1405 C CA . TRP B 1 32 ? -27.202 11.723 -24.069 1.00 51.45 33 TRP B CA 1
ATOM 1406 C C . TRP B 1 32 ? -27.480 11.912 -22.571 1.00 46.27 33 TRP B C 1
ATOM 1407 O O . TRP B 1 32 ? -27.116 11.093 -21.723 1.00 50.17 33 TRP B O 1
ATOM 1418 N N . MET B 1 33 ? -28.113 13.042 -22.272 1.00 44.96 34 MET B N 1
ATOM 1419 C CA . MET B 1 33 ? -28.464 13.450 -20.933 1.00 42.86 34 MET B CA 1
ATOM 1420 C C . MET B 1 33 ? -29.928 13.870 -20.956 1.00 42.49 34 MET B C 1
ATOM 1421 O O . MET B 1 33 ? -30.396 14.337 -21.975 1.00 42.84 34 MET B O 1
ATOM 1426 N N . ILE B 1 34 ? -30.632 13.712 -19.834 1.00 35.85 35 ILE B N 1
ATOM 1427 C CA . ILE B 1 34 ? -32.017 14.150 -19.719 1.00 39.92 35 ILE B CA 1
ATOM 1428 C C . ILE B 1 34 ? -32.320 14.439 -18.244 1.00 38.83 35 ILE B C 1
ATOM 1429 O O . ILE B 1 34 ? -31.563 14.066 -17.372 1.00 42.18 35 ILE B O 1
ATOM 1434 N N . GLY B 1 35 ? -33.447 15.097 -17.981 1.00 38.18 36 GLY B N 1
ATOM 1435 C CA . GLY B 1 35 ? -33.872 15.417 -16.630 1.00 37.64 36 GLY B CA 1
ATOM 1436 C C . GLY B 1 35 ? -32.842 16.289 -15.922 1.00 46.55 36 GLY B C 1
ATOM 1437 O O . GLY B 1 35 ? -32.408 17.303 -16.468 1.00 45.22 36 GLY B O 1
ATOM 1438 N N . TYR B 1 36 ? -32.446 15.880 -14.708 1.00 35.05 37 TYR B N 1
ATOM 1439 C CA . TYR B 1 36 ? -31.461 16.582 -13.932 1.00 34.00 37 TYR B CA 1
ATOM 1440 C C . TYR B 1 36 ? -30.119 15.847 -14.018 1.00 38.82 37 TYR B C 1
ATOM 1441 O O . TYR B 1 36 ? -29.687 15.213 -13.060 1.00 37.62 37 TYR B O 1
ATOM 1450 N N . GLY B 1 37 ? -29.502 15.915 -15.201 1.00 38.95 38 GLY B N 1
ATOM 1451 C CA . GLY B 1 37 ? -28.205 15.328 -15.458 1.00 37.40 38 GLY B CA 1
ATOM 1452 C C . GLY B 1 37 ? -28.249 13.804 -15.561 1.00 37.56 38 GLY B C 1
ATOM 1453 O O . GLY B 1 37 ? -27.221 13.161 -15.420 1.00 34.05 38 GLY B O 1
ATOM 1454 N N . HIS B 1 38 ? -29.428 13.220 -15.785 1.00 33.53 39 HIS B N 1
ATOM 1455 C CA . HIS B 1 38 ? -29.529 11.739 -15.873 1.00 32.37 39 HIS B CA 1
ATOM 1456 C C . HIS B 1 38 ? -28.960 11.244 -17.200 1.00 35.84 39 HIS B C 1
ATOM 1457 O O . HIS B 1 38 ? -29.321 11.788 -18.217 1.00 33.68 39 HIS B O 1
ATOM 1464 N N . THR B 1 39 ? -28.146 10.197 -17.155 1.00 37.99 40 THR B N 1
ATOM 1465 C CA . THR B 1 39 ? -27.483 9.684 -18.376 1.00 40.74 40 THR B CA 1
ATOM 1466 C C . THR B 1 39 ? -27.683 8.179 -18.575 1.00 41.95 40 THR B C 1
ATOM 1467 O O . THR B 1 39 ? -27.709 7.764 -19.711 1.00 34.62 40 THR B O 1
ATOM 1471 N N . PHE B 1 40 ? -27.823 7.417 -17.499 1.00 37.58 41 PHE B N 1
ATOM 1472 C CA . PHE B 1 40 ? -27.899 5.935 -17.572 1.00 35.65 41 PHE B CA 1
ATOM 1473 C C . PHE B 1 40 ? -28.905 5.427 -18.606 1.00 38.93 41 PHE B C 1
ATOM 1474 O O . PHE B 1 40 ? -28.564 4.584 -19.391 1.00 38.23 41 PHE B O 1
ATOM 1482 N N . SER B 1 41 ? -30.120 5.931 -18.562 1.00 32.69 42 SER B N 1
ATOM 1483 C CA . SER B 1 41 ? -31.213 5.475 -19.410 1.00 34.42 42 SER B CA 1
ATOM 1484 C C . SER B 1 41 ? -31.642 6.557 -20.424 1.00 38.02 42 SER B C 1
ATOM 1485 O O . SER B 1 41 ? -32.705 6.452 -21.016 1.00 37.46 42 SER B O 1
ATOM 1488 N N . ALA B 1 42 ? -30.827 7.600 -20.603 1.00 38.65 43 ALA B N 1
ATOM 1489 C CA . ALA B 1 42 ? -31.150 8.695 -21.510 1.00 45.08 43 ALA B CA 1
ATOM 1490 C C . ALA B 1 42 ? -30.842 8.278 -22.951 1.00 45.01 43 ALA B C 1
ATOM 1491 O O . ALA B 1 42 ? -29.786 7.747 -23.221 1.00 39.44 43 ALA B O 1
ATOM 1493 N N . ARG B 1 43 ? -31.764 8.585 -23.862 1.00 51.03 44 ARG B N 1
ATOM 1494 C CA . ARG B 1 43 ? -31.669 8.189 -25.280 1.00 55.68 44 ARG B CA 1
ATOM 1495 C C . ARG B 1 43 ? -31.977 9.423 -26.154 1.00 54.41 44 ARG B C 1
ATOM 1496 O O . ARG B 1 43 ? -32.759 10.285 -25.755 1.00 52.04 44 ARG B O 1
ATOM 1504 N N . GLU B 1 44 ? -31.326 9.533 -27.317 1.00 56.85 45 GLU B N 1
ATOM 1505 C CA . GLU B 1 44 ? -31.628 10.593 -28.270 1.00 58.19 45 GLU B CA 1
ATOM 1506 C C . GLU B 1 44 ? -33.140 10.613 -28.527 1.00 49.66 45 GLU B C 1
ATOM 1507 O O . GLU B 1 44 ? -33.724 9.584 -28.770 1.00 43.71 45 GLU B O 1
ATOM 1513 N N . GLY B 1 45 ? -33.761 11.794 -28.430 1.00 47.40 46 GLY B N 1
ATOM 1514 C CA . GLY B 1 45 ? -35.173 11.955 -28.784 1.00 51.77 46 GLY B CA 1
ATOM 1515 C C . GLY B 1 45 ? -36.122 11.752 -27.613 1.00 56.06 46 GLY B C 1
ATOM 1516 O O . GLY B 1 45 ? -37.327 11.986 -27.730 1.00 52.03 46 GLY B O 1
ATOM 1517 N N . ALA B 1 46 ? -35.594 11.336 -26.462 1.00 50.59 47 ALA B N 1
ATOM 1518 C CA . ALA B 1 46 ? -36.441 11.069 -25.304 1.00 45.93 47 ALA B CA 1
ATOM 1519 C C . ALA B 1 46 ? -36.944 12.383 -24.703 1.00 44.48 47 ALA B C 1
ATOM 1520 O O . ALA B 1 46 ? -36.289 13.425 -24.781 1.00 49.55 47 ALA B O 1
ATOM 1522 N N . ARG B 1 47 ? -38.091 12.277 -24.048 1.00 50.76 48 ARG B N 1
ATOM 1523 C CA . ARG B 1 47 ? -38.673 13.416 -23.320 1.00 54.48 48 ARG B CA 1
ATOM 1524 C C . ARG B 1 47 ? -39.103 12.911 -21.937 1.00 50.29 48 ARG B C 1
ATOM 1525 O O . ARG B 1 47 ? -39.514 11.761 -21.838 1.00 46.64 48 ARG B O 1
ATOM 1533 N N . VAL B 1 48 ? -38.948 13.743 -20.910 1.00 50.14 49 VAL B N 1
ATOM 1534 C CA . VAL B 1 48 ? -39.370 13.375 -19.534 1.00 45.56 49 VAL B CA 1
ATOM 1535 C C . VAL B 1 48 ? -40.282 14.457 -18.993 1.00 36.79 49 VAL B C 1
ATOM 1536 O O . VAL B 1 48 ? -40.070 15.600 -19.312 1.00 47.40 49 VAL B O 1
ATOM 1540 N N . THR B 1 49 ? -41.220 14.058 -18.148 1.00 45.58 50 THR B N 1
ATOM 1541 C CA . THR B 1 49 ? -42.064 15.010 -17.394 1.00 43.90 50 THR B CA 1
ATOM 1542 C C . THR B 1 49 ? -41.275 15.441 -16.152 1.00 51.18 50 THR B C 1
ATOM 1543 O O . THR B 1 49 ? -40.320 14.770 -15.796 1.00 47.31 50 THR B O 1
ATOM 1547 N N . ALA B 1 50 ? -41.670 16.524 -15.498 1.00 47.61 51 ALA B N 1
ATOM 1548 C CA . ALA B 1 50 ? -40.932 16.960 -14.295 1.00 48.88 51 ALA B CA 1
ATOM 1549 C C . ALA B 1 50 ? -40.971 15.856 -13.234 1.00 50.86 51 ALA B C 1
ATOM 1550 O O . ALA B 1 50 ? -39.995 15.716 -12.515 1.00 39.31 51 ALA B O 1
ATOM 1552 N N . GLU B 1 51 ? -42.065 15.093 -13.185 1.00 51.74 52 GLU B N 1
ATOM 1553 C CA . GLU B 1 51 ? -42.240 14.006 -12.211 1.00 50.62 52 GLU B CA 1
ATOM 1554 C C . GLU B 1 51 ? -41.217 12.888 -12.469 1.00 42.91 52 GLU B C 1
ATOM 1555 O O . GLU B 1 51 ? -40.592 12.421 -11.546 1.00 45.33 52 GLU B O 1
ATOM 1561 N N . ASP B 1 52 ? -41.059 12.474 -13.729 1.00 36.93 53 ASP B N 1
ATOM 1562 C CA . ASP B 1 52 ? -40.120 11.405 -14.056 1.00 36.83 53 ASP B CA 1
ATOM 1563 C C . ASP B 1 52 ? -38.687 11.890 -13.815 1.00 40.39 53 ASP B C 1
ATOM 1564 O O . ASP B 1 52 ? -37.850 11.104 -13.354 1.00 40.18 53 ASP B O 1
ATOM 1569 N N . ALA B 1 53 ? -38.394 13.160 -14.126 1.00 36.31 54 ALA B N 1
ATOM 1570 C CA . ALA B 1 53 ? -37.059 13.728 -13.907 1.00 38.37 54 ALA B CA 1
ATOM 1571 C C . ALA B 1 53 ? -36.698 13.686 -12.412 1.00 33.66 54 ALA B C 1
ATOM 1572 O O . ALA B 1 53 ? -35.552 13.357 -12.048 1.00 38.38 54 ALA B O 1
ATOM 1574 N N . ASP B 1 54 ? -37.669 14.008 -11.553 1.00 34.74 55 ASP B N 1
ATOM 1575 C CA . ASP B 1 54 ? -37.482 13.937 -10.104 1.00 32.40 55 ASP B CA 1
ATOM 1576 C C . ASP B 1 54 ? -37.161 12.497 -9.669 1.00 38.79 55 ASP B C 1
ATOM 1577 O O . ASP B 1 54 ? -36.229 12.271 -8.876 1.00 29.28 55 ASP B O 1
ATOM 1582 N N . ALA B 1 55 ? -37.941 11.534 -10.167 1.00 34.13 56 ALA B N 1
ATOM 1583 C CA . ALA B 1 55 ? -37.719 10.111 -9.877 1.00 36.68 56 ALA B CA 1
ATOM 1584 C C . ALA B 1 55 ? -36.352 9.639 -10.413 1.00 37.74 56 ALA B C 1
ATOM 1585 O O . ALA B 1 55 ? -35.649 8.835 -9.734 1.00 36.56 56 ALA B O 1
ATOM 1587 N N . LEU B 1 56 ? -35.973 10.075 -11.624 1.00 28.88 57 LEU B N 1
ATOM 1588 C CA . LEU B 1 56 ? -34.694 9.664 -12.189 1.00 32.42 57 LEU B CA 1
ATOM 1589 C C . LEU B 1 56 ? -33.556 10.215 -11.327 1.00 32.74 57 LEU B C 1
ATOM 1590 O O . LEU B 1 56 ? -32.562 9.521 -11.126 1.00 30.88 57 LEU B O 1
ATOM 1595 N N . LEU B 1 57 ? -33.688 11.449 -10.844 1.00 31.38 58 LEU B N 1
ATOM 1596 C CA . LEU B 1 57 ? -32.646 12.024 -10.003 1.00 34.43 58 LEU B CA 1
ATOM 1597 C C . LEU B 1 57 ? -32.569 11.222 -8.701 1.00 35.26 58 LEU B C 1
ATOM 1598 O O . LEU B 1 57 ? -31.491 10.877 -8.273 1.00 29.59 58 LEU B O 1
ATOM 1603 N N . ARG B 1 58 ? -33.721 10.872 -8.114 1.00 32.16 59 ARG B N 1
ATOM 1604 C CA . ARG B 1 58 ? -33.726 10.135 -6.837 1.00 38.15 59 ARG B CA 1
ATOM 1605 C C . ARG B 1 58 ? -33.110 8.747 -7.056 1.00 33.00 59 ARG B C 1
ATOM 1606 O O . ARG B 1 58 ? -32.446 8.225 -6.192 1.00 31.05 59 ARG B O 1
ATOM 1614 N N . PHE B 1 59 ? -33.335 8.165 -8.239 1.00 30.23 60 PHE B N 1
ATOM 1615 C CA . PHE B 1 59 ? -32.721 6.917 -8.660 1.00 27.96 60 PHE B CA 1
ATOM 1616 C C . PHE B 1 59 ? -31.186 7.044 -8.660 1.00 31.26 60 PHE B C 1
ATOM 1617 O O . PHE B 1 59 ? -30.510 6.245 -8.039 1.00 31.90 60 PHE B O 1
ATOM 1625 N N . ASP B 1 60 ? -30.665 8.066 -9.332 1.00 27.89 61 ASP B N 1
ATOM 1626 C CA . ASP B 1 60 ? -29.250 8.344 -9.398 1.00 29.01 61 ASP B CA 1
ATOM 1627 C C . ASP B 1 60 ? -28.681 8.600 -7.987 1.00 24.91 61 ASP B C 1
ATOM 1628 O O . ASP B 1 60 ? -27.557 8.287 -7.742 1.00 28.66 61 ASP B O 1
ATOM 1633 N N . LEU B 1 61 ? -29.444 9.210 -7.083 1.00 29.43 62 LEU B N 1
ATOM 1634 C CA . LEU B 1 61 ? -28.922 9.613 -5.745 1.00 28.29 62 LEU B CA 1
ATOM 1635 C C . LEU B 1 61 ? -28.907 8.454 -4.739 1.00 32.39 62 LEU B C 1
ATOM 1636 O O . LEU B 1 61 ? -28.190 8.529 -3.734 1.00 28.77 62 LEU B O 1
ATOM 1641 N N . LEU B 1 62 ? -29.703 7.408 -4.973 1.00 34.60 63 LEU B N 1
ATOM 1642 C CA . LEU B 1 62 ? -29.833 6.323 -3.964 1.00 35.08 63 LEU B CA 1
ATOM 1643 C C . LEU B 1 62 ? -28.479 5.750 -3.558 1.00 26.49 63 LEU B C 1
ATOM 1644 O O . LEU B 1 62 ? -28.254 5.561 -2.379 1.00 27.32 63 LEU B O 1
ATOM 1649 N N . PRO B 1 63 ? -27.572 5.366 -4.481 1.00 29.73 64 PRO B N 1
ATOM 1650 C CA . PRO B 1 63 ? -26.271 4.835 -4.092 1.00 28.67 64 PRO B CA 1
ATOM 1651 C C . PRO B 1 63 ? -25.374 5.865 -3.391 1.00 31.63 64 PRO B C 1
ATOM 1652 O O . PRO B 1 63 ? -24.490 5.465 -2.613 1.00 30.64 64 PRO B O 1
ATOM 1656 N N . ILE B 1 64 ? -25.623 7.160 -3.644 1.00 29.48 65 ILE B N 1
ATOM 1657 C CA . ILE B 1 64 ? -24.904 8.219 -2.937 1.00 30.88 65 ILE B CA 1
ATOM 1658 C C . ILE B 1 64 ? -25.376 8.274 -1.476 1.00 31.37 65 ILE B C 1
ATOM 1659 O O . ILE B 1 64 ? -24.549 8.419 -0.569 1.00 31.50 65 ILE B O 1
ATOM 1664 N N . VAL B 1 65 ? -26.695 8.224 -1.275 1.00 29.86 66 VAL B N 1
ATOM 1665 C CA . VAL B 1 65 ? -27.323 8.215 0.053 1.00 32.89 66 VAL B CA 1
ATOM 1666 C C . VAL B 1 65 ? -26.773 7.032 0.857 1.00 34.84 66 VAL B C 1
ATOM 1667 O O . VAL B 1 65 ? -26.395 7.186 2.028 1.00 33.52 66 VAL B O 1
ATOM 1671 N N . GLU B 1 66 ? -26.709 5.860 0.218 1.00 31.48 67 GLU B N 1
ATOM 1672 C CA . GLU B 1 66 ? -26.159 4.656 0.832 1.00 39.48 67 GLU B CA 1
ATOM 1673 C C . GLU B 1 66 ? -24.689 4.850 1.198 1.00 36.78 67 GLU B C 1
ATOM 1674 O O . GLU B 1 66 ? -24.291 4.546 2.322 1.00 38.95 67 GLU B O 1
ATOM 1680 N N . ALA B 1 67 ? -23.904 5.362 0.255 1.00 33.25 68 ALA B N 1
ATOM 1681 C CA . ALA B 1 67 ? -22.473 5.539 0.455 1.00 33.72 68 ALA B CA 1
ATOM 1682 C C . ALA B 1 67 ? -22.199 6.521 1.611 1.00 32.47 68 ALA B C 1
ATOM 1683 O O . ALA B 1 67 ? -21.335 6.277 2.428 1.00 31.88 68 ALA B O 1
ATOM 1685 N N . VAL B 1 68 ? -22.922 7.641 1.674 1.00 33.63 69 VAL B N 1
ATOM 1686 C CA . VAL B 1 68 ? -22.634 8.647 2.683 1.00 31.32 69 VAL B CA 1
ATOM 1687 C C . VAL B 1 68 ? -22.986 8.064 4.063 1.00 34.12 69 VAL B C 1
ATOM 1688 O O . VAL B 1 68 ? -22.221 8.207 5.026 1.00 31.70 69 VAL B O 1
ATOM 1692 N N . ASN B 1 69 ? -24.100 7.345 4.104 1.00 31.92 70 ASN B N 1
ATOM 1693 C CA . ASN B 1 69 ? -24.563 6.685 5.344 1.00 35.40 70 ASN B CA 1
ATOM 1694 C C . ASN B 1 69 ? -23.484 5.701 5.805 1.00 35.71 70 ASN B C 1
ATOM 1695 O O . ASN B 1 69 ? -23.169 5.703 6.968 1.00 34.83 70 ASN B O 1
ATOM 1700 N N . ASN B 1 70 ? -22.916 4.948 4.867 1.00 35.45 71 ASN B N 1
ATOM 1701 C CA . ASN B 1 70 ? -21.902 3.906 5.151 1.00 37.87 71 ASN B CA 1
ATOM 1702 C C . ASN B 1 70 ? -20.531 4.501 5.477 1.00 39.09 71 ASN B C 1
ATOM 1703 O O . ASN B 1 70 ? -19.845 3.904 6.279 1.00 38.46 71 ASN B O 1
ATOM 1708 N N . LEU B 1 71 ? -20.159 5.628 4.881 1.00 32.91 72 LEU B N 1
ATOM 1709 C CA . LEU B 1 71 ? -18.789 6.176 5.064 1.00 36.53 72 LEU B CA 1
ATOM 1710 C C . LEU B 1 71 ? -18.679 7.136 6.254 1.00 40.06 72 LEU B C 1
ATOM 1711 O O . LEU B 1 71 ? -17.592 7.282 6.760 1.00 34.69 72 LEU B O 1
ATOM 1716 N N . VAL B 1 72 ? -19.779 7.753 6.657 1.00 34.50 73 VAL B N 1
ATOM 1717 C CA . VAL B 1 72 ? -19.772 8.704 7.752 1.00 35.53 73 VAL B CA 1
ATOM 1718 C C . VAL B 1 72 ? -20.131 7.960 9.047 1.00 36.25 73 VAL B C 1
ATOM 1719 O O . VAL B 1 72 ? -21.192 7.355 9.134 1.00 32.17 73 VAL B O 1
ATOM 1723 N N . HIS B 1 73 ? -19.243 8.045 10.048 1.00 35.32 74 HIS B N 1
ATOM 1724 C CA . HIS B 1 73 ? -19.390 7.326 11.323 1.00 42.64 74 HIS B CA 1
ATOM 1725 C C . HIS B 1 73 ? -19.948 8.230 12.441 1.00 46.84 74 HIS B C 1
ATOM 1726 O O . HIS B 1 73 ? -20.372 7.722 13.474 1.00 52.76 74 HIS B O 1
ATOM 1733 N N . THR B 1 74 ? -19.897 9.542 12.256 1.00 46.29 75 THR B N 1
ATOM 1734 C CA . THR B 1 74 ? -20.357 10.497 13.291 1.00 44.01 75 THR B CA 1
ATOM 1735 C C . THR B 1 74 ? -21.835 10.831 13.083 1.00 50.61 75 THR B C 1
ATOM 1736 O O . THR B 1 74 ? -22.336 10.616 12.002 1.00 44.52 75 THR B O 1
ATOM 1740 N N . PRO B 1 75 ? -22.547 11.376 14.082 1.00 48.23 76 PRO B N 1
ATOM 1741 C CA . PRO B 1 75 ? -23.940 11.740 13.915 1.00 49.06 76 PRO B CA 1
ATOM 1742 C C . PRO B 1 75 ? -23.995 12.966 12.997 1.00 44.65 76 PRO B C 1
ATOM 1743 O O . PRO B 1 75 ? -23.118 13.774 13.056 1.00 39.66 76 PRO B O 1
ATOM 1747 N N . LEU B 1 76 ? -25.021 13.047 12.162 1.00 37.76 77 LEU B N 1
ATOM 1748 C CA . LEU B 1 76 ? -25.135 14.191 11.233 1.00 35.89 77 LEU B CA 1
ATOM 1749 C C . LEU B 1 76 ? -26.518 14.815 11.356 1.00 31.41 77 LEU B C 1
ATOM 1750 O O . LEU B 1 76 ? -27.467 14.103 11.593 1.00 35.88 77 LEU B O 1
ATOM 1755 N N . THR B 1 77 ? -26.589 16.108 11.078 1.00 35.71 78 THR B N 1
ATOM 1756 C CA . THR B 1 77 ? -27.894 16.791 10.967 1.00 42.12 78 THR B CA 1
ATOM 1757 C C . THR B 1 77 ? -28.434 16.524 9.558 1.00 40.30 78 THR B C 1
ATOM 1758 O O . THR B 1 77 ? -27.676 16.140 8.686 1.00 36.50 78 THR B O 1
ATOM 1762 N N . GLN B 1 78 ? -29.717 16.749 9.354 1.00 36.56 79 GLN B N 1
ATOM 1763 C CA . GLN B 1 78 ? -30.304 16.531 8.024 1.00 33.13 79 GLN B CA 1
ATOM 1764 C C . GLN B 1 78 ? -29.581 17.426 7.024 1.00 36.02 79 GLN B C 1
ATOM 1765 O O . GLN B 1 78 ? -29.347 16.976 5.945 1.00 33.01 79 GLN B O 1
ATOM 1771 N N . ASN B 1 79 ? -29.221 18.639 7.424 1.00 31.24 80 ASN B N 1
ATOM 1772 C CA . ASN B 1 79 ? -28.588 19.583 6.520 1.00 35.20 80 ASN B CA 1
ATOM 1773 C C . ASN B 1 79 ? -27.163 19.138 6.165 1.00 35.49 80 ASN B C 1
ATOM 1774 O O . ASN B 1 79 ? -26.694 19.339 5.024 1.00 27.94 80 ASN B O 1
ATOM 1779 N N . GLN B 1 80 ? -26.460 18.570 7.138 1.00 27.44 81 GLN B N 1
ATOM 1780 C CA . GLN B 1 80 ? -25.107 18.090 6.911 1.00 35.46 81 GLN B CA 1
ATOM 1781 C C . GLN B 1 80 ? -25.164 16.937 5.912 1.00 34.52 81 GLN B C 1
ATOM 1782 O O . GLN B 1 80 ? -24.383 16.889 4.962 1.00 35.85 81 GLN B O 1
ATOM 1788 N N . PHE B 1 81 ? -26.116 16.029 6.139 1.00 31.40 82 PHE B N 1
ATOM 1789 C CA . PHE B 1 81 ? -26.253 14.855 5.308 1.00 34.75 82 PHE B CA 1
ATOM 1790 C C . PHE B 1 81 ? -26.595 15.270 3.874 1.00 32.38 82 PHE B C 1
ATOM 1791 O O . PHE B 1 81 ? -25.994 14.763 2.932 1.00 33.87 82 PHE B O 1
ATOM 1799 N N . ASP B 1 82 ? -27.576 16.180 3.735 1.00 29.07 83 ASP B N 1
ATOM 1800 C CA . ASP B 1 82 ? -28.042 16.673 2.435 1.00 29.03 83 ASP B CA 1
ATOM 1801 C C . ASP B 1 82 ? -26.862 17.249 1.636 1.00 28.10 83 ASP B C 1
ATOM 1802 O O . ASP B 1 82 ? -26.693 16.940 0.464 1.00 27.92 83 ASP B O 1
ATOM 1807 N N . ALA B 1 83 ? -26.073 18.117 2.279 1.00 31.33 84 ALA B N 1
ATOM 1808 C CA . ALA B 1 83 ? -24.924 18.759 1.655 1.00 35.61 84 ALA B CA 1
ATOM 1809 C C . ALA B 1 83 ? -23.852 17.729 1.274 1.00 30.82 84 ALA B C 1
ATOM 1810 O O . ALA B 1 83 ? -23.242 17.852 0.201 1.00 31.23 84 ALA B O 1
ATOM 1812 N N . LEU B 1 84 ? -23.611 16.753 2.152 1.00 28.58 85 LEU B N 1
ATOM 1813 C CA . LEU B 1 84 ? -22.621 15.713 1.861 1.00 35.22 85 LEU B CA 1
ATOM 1814 C C . LEU B 1 84 ? -23.066 14.852 0.662 1.00 34.23 85 LEU B C 1
ATOM 1815 O O . LEU B 1 84 ? -22.218 14.455 -0.149 1.00 30.49 85 LEU B O 1
ATOM 1820 N N . VAL B 1 85 ? -24.377 14.562 0.555 1.00 30.10 86 VAL B N 1
ATOM 1821 C CA . VAL B 1 85 ? -24.905 13.791 -0.566 1.00 32.09 86 VAL B CA 1
ATOM 1822 C C . VAL B 1 85 ? -24.686 14.561 -1.879 1.00 30.90 86 VAL B C 1
ATOM 1823 O O . VAL B 1 85 ? -24.275 13.980 -2.890 1.00 27.22 86 VAL B O 1
ATOM 1827 N N . SER B 1 86 ? -24.976 15.873 -1.858 1.00 28.76 87 SER B N 1
ATOM 1828 C CA . SER B 1 86 ? -24.800 16.718 -3.015 1.00 27.95 87 SER B CA 1
ATOM 1829 C C . SER B 1 86 ? -23.324 16.676 -3.440 1.00 24.06 87 SER B C 1
ATOM 1830 O O . SER B 1 86 ? -22.983 16.480 -4.630 1.00 27.77 87 SER B O 1
ATOM 1833 N N . PHE B 1 87 ? -22.452 16.812 -2.442 1.00 27.16 88 PHE B N 1
ATOM 1834 C CA . PHE B 1 87 ? -21.012 16.866 -2.659 1.00 29.97 88 PHE B CA 1
ATOM 1835 C C . PHE B 1 87 ? -20.497 15.521 -3.216 1.00 30.20 88 PHE B C 1
ATOM 1836 O O . PHE B 1 87 ? -19.833 15.462 -4.234 1.00 28.63 88 PHE B O 1
ATOM 1844 N N . CYS B 1 88 ? -20.847 14.442 -2.528 1.00 28.49 89 CYS B N 1
ATOM 1845 C CA . CYS B 1 88 ? -20.460 13.099 -2.905 1.00 30.19 89 CYS B CA 1
ATOM 1846 C C . CYS B 1 88 ? -20.999 12.759 -4.310 1.00 29.61 89 CYS B C 1
ATOM 1847 O O . CYS B 1 88 ? -20.297 12.157 -5.097 1.00 29.75 89 CYS B O 1
ATOM 1850 N N . PHE B 1 89 ? -22.229 13.177 -4.627 1.00 27.62 90 PHE B N 1
ATOM 1851 C CA . PHE B 1 89 ? -22.794 12.947 -5.950 1.00 27.65 90 PHE B CA 1
ATOM 1852 C C . PHE B 1 89 ? -21.932 13.638 -7.024 1.00 31.96 90 PHE B C 1
ATOM 1853 O O . PHE B 1 89 ? -21.744 13.110 -8.112 1.00 26.00 90 PHE B O 1
ATOM 1861 N N . ASN B 1 90 ? -21.398 14.820 -6.707 1.00 26.47 91 ASN B N 1
ATOM 1862 C CA . ASN B 1 90 ? -20.652 15.604 -7.681 1.00 30.46 91 ASN B CA 1
ATOM 1863 C C . ASN B 1 90 ? -19.254 14.994 -7.892 1.00 30.39 91 ASN B C 1
ATOM 1864 O O . ASN B 1 90 ? -18.809 14.858 -9.007 1.00 31.81 91 ASN B O 1
ATOM 1869 N N . ILE B 1 91 ? -18.547 14.667 -6.813 1.00 32.32 92 ILE B N 1
ATOM 1870 C CA . ILE B 1 91 ? -17.131 14.260 -6.930 1.00 30.80 92 ILE B CA 1
ATOM 1871 C C . ILE B 1 91 ? -17.018 12.738 -7.072 1.00 34.67 92 ILE B C 1
ATOM 1872 O O . ILE B 1 91 ? -15.945 12.240 -7.370 1.00 31.17 92 ILE B O 1
ATOM 1877 N N . GLY B 1 92 ? -18.125 12.014 -6.856 1.00 31.98 93 GLY B N 1
ATOM 1878 C CA . GLY B 1 92 ? -18.143 10.566 -6.955 1.00 35.34 93 GLY B CA 1
ATOM 1879 C C . GLY B 1 92 ? -17.800 9.901 -5.635 1.00 37.20 93 GLY B C 1
ATOM 1880 O O . GLY B 1 92 ? -17.053 10.442 -4.811 1.00 31.30 93 GLY B O 1
ATOM 1881 N N . ILE B 1 93 ? -18.311 8.685 -5.461 1.00 29.12 94 ILE B N 1
ATOM 1882 C CA . ILE B 1 93 ? -18.157 7.955 -4.210 1.00 37.82 94 ILE B CA 1
ATOM 1883 C C . ILE B 1 93 ? -16.681 7.674 -3.927 1.00 35.25 94 ILE B C 1
ATOM 1884 O O . ILE B 1 93 ? -16.246 7.782 -2.801 1.00 32.26 94 ILE B O 1
ATOM 1889 N N . GLU B 1 94 ? -15.938 7.276 -4.957 1.00 39.53 95 GLU B N 1
ATOM 1890 C CA . GLU B 1 94 ? -14.542 6.876 -4.828 1.00 41.67 95 GLU B CA 1
ATOM 1891 C C . GLU B 1 94 ? -13.735 8.031 -4.236 1.00 37.96 95 GLU B C 1
ATOM 1892 O O . GLU B 1 94 ? -13.067 7.889 -3.215 1.00 43.88 95 GLU B O 1
ATOM 1898 N N . ALA B 1 95 ? -13.812 9.185 -4.904 1.00 38.06 96 ALA B N 1
ATOM 1899 C CA . ALA B 1 95 ? -13.128 10.379 -4.451 1.00 38.51 96 ALA B CA 1
ATOM 1900 C C . ALA B 1 95 ? -13.593 10.768 -3.042 1.00 36.89 96 ALA B C 1
ATOM 1901 O O . ALA B 1 95 ? -12.789 11.177 -2.194 1.00 36.60 96 ALA B O 1
ATOM 1903 N N . PHE B 1 96 ? -14.896 10.659 -2.791 1.00 33.91 97 PHE B N 1
ATOM 1904 C CA . PHE B 1 96 ? -15.445 11.057 -1.488 1.00 37.26 97 PHE B CA 1
ATOM 1905 C C . PHE B 1 96 ? -14.837 10.196 -0.381 1.00 35.44 97 PHE B C 1
ATOM 1906 O O . PHE B 1 96 ? -14.433 10.700 0.644 1.00 32.80 97 PHE B O 1
ATOM 1914 N N . GLY B 1 97 ? -14.765 8.898 -0.622 1.00 37.16 98 GLY B N 1
ATOM 1915 C CA . GLY B 1 97 ? -14.218 7.952 0.361 1.00 38.07 98 GLY B CA 1
ATOM 1916 C C . GLY B 1 97 ? -12.787 8.267 0.747 1.00 36.57 98 GLY B C 1
ATOM 1917 O O . GLY B 1 97 ? -12.426 7.982 1.858 1.00 37.09 98 GLY B O 1
ATOM 1918 N N . GLN B 1 98 ? -12.015 8.851 -0.155 1.00 34.76 99 GLN B N 1
ATOM 1919 C CA . GLN B 1 98 ? -10.602 9.173 0.146 1.00 42.47 99 GLN B CA 1
ATOM 1920 C C . GLN B 1 98 ? -10.454 10.673 0.417 1.00 46.01 99 GLN B C 1
ATOM 1921 O O . GLN B 1 98 ? -9.326 11.128 0.519 1.00 44.14 99 GLN B O 1
ATOM 1927 N N . SER B 1 99 ? -11.546 11.314 0.523 1.00 38.46 100 SER B N 1
ATOM 1928 C CA . SER B 1 99 ? -11.470 12.791 0.592 1.00 40.44 100 SER B CA 1
ATOM 1929 C C . SER B 1 99 ? -11.024 13.339 1.949 1.00 41.42 100 SER B C 1
ATOM 1930 O O . SER B 1 99 ? -11.272 12.707 2.991 1.00 32.92 100 SER B O 1
ATOM 1933 N N . ASP B 1 100 ? -10.412 14.492 1.866 1.00 30.00 101 ASP B N 1
ATOM 1934 C CA . ASP B 1 100 ? -9.999 15.236 3.084 1.00 30.00 101 ASP B CA 1
ATOM 1935 C C . ASP B 1 100 ? -11.293 15.697 3.763 1.00 30.00 101 ASP B C 1
ATOM 1936 O O . ASP B 1 100 ? -11.363 15.650 5.008 1.00 30.00 101 ASP B O 1
ATOM 1941 N N . VAL B 1 101 ? -12.336 16.100 3.042 1.00 38.05 102 VAL B N 1
ATOM 1942 C CA . VAL B 1 101 ? -13.685 16.462 3.557 1.00 34.39 102 VAL B CA 1
ATOM 1943 C C . VAL B 1 101 ? -14.193 15.354 4.472 1.00 34.13 102 VAL B C 1
ATOM 1944 O O . VAL B 1 101 ? -14.518 15.647 5.586 1.00 36.37 102 VAL B O 1
ATOM 1948 N N . LEU B 1 102 ? -14.351 14.043 4.081 1.00 33.91 103 LEU B N 1
ATOM 1949 C CA . LEU B 1 102 ? -14.857 12.907 4.882 1.00 31.65 103 LEU B CA 1
ATOM 1950 C C . LEU B 1 102 ? -14.002 12.710 6.132 1.00 37.58 103 LEU B C 1
ATOM 1951 O O . LEU B 1 102 ? -14.566 12.439 7.168 1.00 38.71 103 LEU B O 1
ATOM 1956 N N . ARG B 1 103 ? -12.684 12.843 6.025 1.00 43.46 104 ARG B N 1
ATOM 1957 C CA . ARG B 1 103 ? -11.807 12.667 7.179 1.00 43.42 104 ARG B CA 1
ATOM 1958 C C . ARG B 1 103 ? -12.131 13.670 8.284 1.00 42.61 104 ARG B C 1
ATOM 1959 O O . ARG B 1 103 ? -12.161 13.325 9.465 1.00 39.69 104 ARG B O 1
ATOM 1967 N N . ARG B 1 104 ? -12.373 14.913 7.881 1.00 41.25 105 ARG B N 1
ATOM 1968 C CA . ARG B 1 104 ? -12.708 15.975 8.819 1.00 34.65 105 ARG B CA 1
ATOM 1969 C C . ARG B 1 104 ? -14.057 15.686 9.463 1.00 40.36 105 ARG B C 1
ATOM 1970 O O . ARG B 1 104 ? -14.207 15.779 10.681 1.00 40.29 105 ARG B O 1
ATOM 1978 N N . VAL B 1 105 ? -15.039 15.334 8.638 1.00 36.53 106 VAL B N 1
ATOM 1979 C CA . VAL B 1 105 ? -16.370 15.021 9.140 1.00 37.34 106 VAL B CA 1
ATOM 1980 C C . VAL B 1 105 ? -16.266 13.937 10.208 1.00 38.38 106 VAL B C 1
ATOM 1981 O O . VAL B 1 105 ? -16.928 14.011 11.255 1.00 44.30 106 VAL B O 1
ATOM 1985 N N . ASN B 1 106 ? -15.468 12.915 9.926 1.00 35.42 107 ASN B N 1
ATOM 1986 C CA . ASN B 1 106 ? -15.363 11.763 10.820 1.00 37.24 107 ASN B CA 1
ATOM 1987 C C . ASN B 1 106 ? -14.559 12.131 12.079 1.00 41.20 107 ASN B C 1
ATOM 1988 O O . ASN B 1 106 ? -14.645 11.436 13.088 1.00 39.00 107 ASN B O 1
ATOM 1993 N N . GLU B 1 107 ? -13.833 13.240 12.008 1.00 39.53 108 GLU B N 1
ATOM 1994 C CA . GLU B 1 107 ? -13.047 13.739 13.161 1.00 43.95 108 GLU B CA 1
ATOM 1995 C C . GLU B 1 107 ? -13.919 14.698 13.976 1.00 47.77 108 GLU B C 1
ATOM 1996 O O . GLU B 1 107 ? -13.447 15.215 14.973 1.00 44.11 108 GLU B O 1
ATOM 2002 N N . GLY B 1 108 ? -15.133 14.971 13.506 1.00 43.07 109 GLY B N 1
ATOM 2003 C CA . GLY B 1 108 ? -16.068 15.890 14.180 1.00 42.17 109 GLY B CA 1
ATOM 2004 C C . GLY B 1 108 ? -15.728 17.348 13.919 1.00 51.31 109 GLY B C 1
ATOM 2005 O O . GLY B 1 108 ? -16.275 18.202 14.613 1.00 55.74 109 GLY B O 1
ATOM 2006 N N . ARG B 1 109 ? -14.864 17.612 12.945 1.00 30.00 110 ARG B N 1
ATOM 2007 C CA . ARG B 1 109 ? -14.408 18.980 12.620 1.00 30.00 110 ARG B CA 1
ATOM 2008 C C . ARG B 1 109 ? -15.263 19.502 11.467 1.00 30.00 110 ARG B C 1
ATOM 2009 O O . ARG B 1 109 ? -14.805 19.503 10.342 1.00 30.00 110 ARG B O 1
ATOM 2017 N N . VAL B 1 110 ? -16.473 19.942 11.794 1.00 35.61 111 VAL B N 1
ATOM 2018 C CA . VAL B 1 110 ? -17.469 20.400 10.791 1.00 42.39 111 VAL B CA 1
ATOM 2019 C C . VAL B 1 110 ? -16.937 21.589 9.991 1.00 42.38 111 VAL B C 1
ATOM 2020 O O . VAL B 1 110 ? -17.015 21.546 8.771 1.00 43.79 111 VAL B O 1
ATOM 2024 N N . THR B 1 111 ? -16.412 22.605 10.669 1.00 39.13 112 THR B N 1
ATOM 2025 C CA . THR B 1 111 ? -15.931 23.805 9.985 1.00 44.49 112 THR B CA 1
ATOM 2026 C C . THR B 1 111 ? -14.810 23.448 9.002 1.00 36.40 112 THR B C 1
ATOM 2027 O O . THR B 1 111 ? -14.761 23.994 7.904 1.00 41.60 112 THR B O 1
ATOM 2031 N N . GLU B 1 112 ? -13.923 22.546 9.407 1.00 38.56 113 GLU B N 1
ATOM 2032 C CA . GLU B 1 112 ? -12.780 22.172 8.597 1.00 41.57 113 GLU B CA 1
ATOM 2033 C C . GLU B 1 112 ? -13.237 21.335 7.385 1.00 42.99 113 GLU B C 1
ATOM 2034 O O . GLU B 1 112 ? -12.673 21.442 6.275 1.00 42.22 113 GLU B O 1
ATOM 2040 N N . ALA B 1 113 ? -14.267 20.507 7.600 1.00 37.78 114 ALA B N 1
ATOM 2041 C CA . ALA B 1 113 ? -14.868 19.743 6.532 1.00 36.33 114 ALA B CA 1
ATOM 2042 C C . ALA B 1 113 ? -15.379 20.700 5.453 1.00 42.96 114 ALA B C 1
ATOM 2043 O O . ALA B 1 113 ? -15.106 20.524 4.259 1.00 39.02 114 ALA B O 1
ATOM 2045 N N . ALA B 1 114 ? -16.110 21.737 5.881 1.00 43.64 115 ALA B N 1
ATOM 2046 C CA . ALA B 1 114 ? -16.653 22.708 4.940 1.00 42.19 115 ALA B CA 1
ATOM 2047 C C . ALA B 1 114 ? -15.507 23.351 4.160 1.00 42.16 115 ALA B C 1
ATOM 2048 O O . ALA B 1 114 ? -15.592 23.512 2.933 1.00 42.41 115 ALA B O 1
ATOM 2050 N N . GLN B 1 115 ? -14.447 23.756 4.868 1.00 44.32 116 GLN B N 1
ATOM 2051 C CA . GLN B 1 115 ? -13.313 24.415 4.204 1.00 48.37 116 GLN B CA 1
ATOM 2052 C C . GLN B 1 115 ? -12.648 23.458 3.199 1.00 37.70 116 GLN B C 1
ATOM 2053 O O . GLN B 1 115 ? -12.199 23.903 2.149 1.00 39.30 116 GLN B O 1
ATOM 2059 N N . ALA B 1 116 ? -12.572 22.169 3.544 1.00 40.52 117 ALA B N 1
ATOM 2060 C CA . ALA B 1 116 ? -11.956 21.154 2.674 1.00 45.31 117 ALA B CA 1
ATOM 2061 C C . ALA B 1 116 ? -12.689 21.083 1.320 1.00 43.77 117 ALA B C 1
ATOM 2062 O O . ALA B 1 116 ? -12.103 20.722 0.311 1.00 37.07 117 ALA B O 1
ATOM 2064 N N . MET B 1 117 ? -13.978 21.444 1.304 1.00 36.57 118 MET B N 1
ATOM 2065 C CA . MET B 1 117 ? -14.772 21.425 0.086 1.00 35.09 118 MET B CA 1
ATOM 2066 C C . MET B 1 117 ? -14.185 22.405 -0.937 1.00 38.70 118 MET B C 1
ATOM 2067 O O . MET B 1 117 ? -14.398 22.230 -2.130 1.00 35.39 118 MET B O 1
ATOM 2072 N N . ASP B 1 118 ? -13.434 23.390 -0.442 1.00 36.56 119 ASP B N 1
ATOM 2073 C CA . ASP B 1 118 ? -12.811 24.432 -1.291 1.00 41.10 119 ASP B CA 1
ATOM 2074 C C . ASP B 1 118 ? -11.755 23.808 -2.199 1.00 44.99 119 ASP B C 1
ATOM 2075 O O . ASP B 1 118 ? -11.408 24.427 -3.200 1.00 45.31 119 ASP B O 1
ATOM 2080 N N . ASN B 1 119 ? -11.338 22.581 -1.892 1.00 40.16 120 ASN B N 1
ATOM 2081 C CA . ASN B 1 119 ? -10.318 21.839 -2.677 1.00 44.37 120 ASN B CA 1
ATOM 2082 C C . ASN B 1 119 ? -10.939 21.118 -3.871 1.00 41.72 120 ASN B C 1
ATOM 2083 O O . ASN B 1 119 ? -10.204 20.450 -4.568 1.00 42.57 120 ASN B O 1
ATOM 2088 N N . TRP B 1 120 ? -12.241 21.251 -4.083 1.00 35.97 121 TRP B N 1
ATOM 2089 C CA . TRP B 1 120 ? -12.928 20.509 -5.157 1.00 34.43 121 TRP B CA 1
ATOM 2090 C C . TRP B 1 120 ? -13.592 21.472 -6.133 1.00 34.23 121 TRP B C 1
ATOM 2091 O O . TRP B 1 120 ? -14.764 21.298 -6.417 1.00 33.24 121 TRP B O 1
ATOM 2102 N N . THR B 1 121 ? -12.819 22.407 -6.678 1.00 34.57 122 THR B N 1
ATOM 2103 C CA . THR B 1 121 ? -13.389 23.414 -7.598 1.00 33.44 122 THR B CA 1
ATOM 2104 C C . THR B 1 121 ? -12.568 23.517 -8.876 1.00 36.82 122 THR B C 1
ATOM 2105 O O . THR B 1 121 ? -12.858 24.406 -9.647 1.00 46.99 122 THR B O 1
ATOM 2109 N N . SER B 1 122 ? -11.586 22.645 -9.065 1.00 41.43 123 SER B N 1
ATOM 2110 C CA . SER B 1 122 ? -10.730 22.734 -10.271 1.00 43.33 123 SER B CA 1
ATOM 2111 C C . SER B 1 122 ? -10.864 21.483 -11.145 1.00 40.11 123 SER B C 1
ATOM 2112 O O . SER B 1 122 ? -11.090 20.400 -10.606 1.00 36.88 123 SER B O 1
ATOM 2115 N N . ALA B 1 123 ? -10.697 21.674 -12.452 1.00 40.36 124 ALA B N 1
ATOM 2116 C CA . ALA B 1 123 ? -10.849 20.651 -13.451 1.00 39.55 124 ALA B CA 1
ATOM 2117 C C . ALA B 1 123 ? -9.575 20.600 -14.293 1.0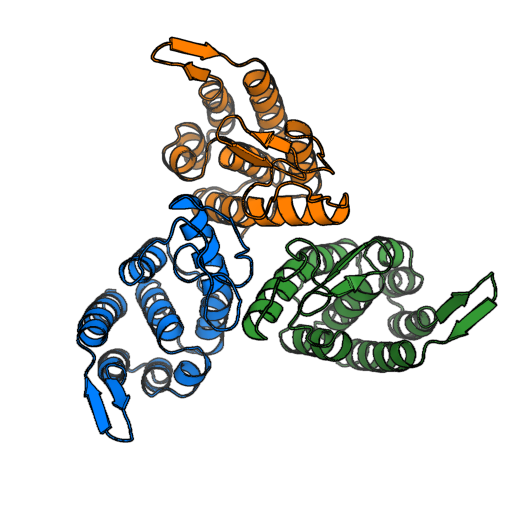0 42.34 124 ALA B C 1
ATOM 2118 O O . ALA B 1 123 ? -8.818 21.602 -14.388 1.00 35.45 124 ALA B O 1
ATOM 2120 N N . GLU B 1 124 ? -9.387 19.436 -14.922 1.00 38.34 125 GLU B N 1
ATOM 2121 C CA . GLU B 1 124 ? -8.177 19.092 -15.608 1.00 40.67 125 GLU B CA 1
ATOM 2122 C C . GLU B 1 124 ? -8.437 19.244 -17.108 1.00 33.73 125 GLU B C 1
ATOM 2123 O O . GLU B 1 124 ? -9.440 18.714 -17.659 1.00 34.96 125 GLU B O 1
ATOM 2129 N N . PHE B 1 125 ? -7.551 19.985 -17.758 1.00 29.18 126 PHE B N 1
ATOM 2130 C CA . PHE B 1 125 ? -7.611 20.155 -19.211 1.00 34.02 126 PHE B CA 1
ATOM 2131 C C . PHE B 1 125 ? -6.201 19.982 -19.766 1.00 37.98 126 PHE B C 1
ATOM 2132 O O . PHE B 1 125 ? -5.417 20.908 -19.700 1.00 36.19 126 PHE B O 1
ATOM 2140 N N . ASN B 1 126 ? -5.916 18.790 -20.276 1.00 42.75 127 ASN B N 1
ATOM 2141 C CA . ASN B 1 126 ? -4.626 18.495 -20.948 1.00 44.84 127 ASN B CA 1
ATOM 2142 C C . ASN B 1 126 ? -3.451 19.005 -20.126 1.00 42.99 127 ASN B C 1
ATOM 2143 O O . ASN B 1 126 ? -2.634 19.734 -20.667 1.00 43.26 127 ASN B O 1
ATOM 2148 N N . GLY B 1 127 ? -3.416 18.669 -18.841 1.00 51.89 128 GLY B N 1
ATOM 2149 C CA . GLY B 1 127 ? -2.316 19.102 -17.960 1.00 58.06 128 GLY B CA 1
ATOM 2150 C C . GLY B 1 127 ? -2.563 20.442 -17.288 1.00 55.28 128 GLY B C 1
ATOM 2151 O O . GLY B 1 127 ? -1.986 20.664 -16.255 1.00 65.31 128 GLY B O 1
ATOM 2152 N N . GLN B 1 128 ? -3.332 21.336 -17.900 1.00 54.85 129 GLN B N 1
ATOM 2153 C CA . GLN B 1 128 ? -3.660 22.625 -17.262 1.00 50.24 129 GLN B CA 1
ATOM 2154 C C . GLN B 1 128 ? -4.761 22.362 -16.240 1.00 50.07 129 GLN B C 1
ATOM 2155 O O . GLN B 1 128 ? -5.503 21.402 -16.401 1.00 38.72 129 GLN B O 1
ATOM 2161 N N . THR B 1 129 ? -4.825 23.222 -15.236 1.00 49.65 130 THR B N 1
ATOM 2162 C CA . THR B 1 129 ? -5.879 23.182 -14.209 1.00 49.44 130 THR B CA 1
ATOM 2163 C C . THR B 1 129 ? -6.652 24.493 -14.308 1.00 47.41 130 THR B C 1
ATOM 2164 O O . THR B 1 129 ? -6.029 25.536 -14.398 1.00 46.76 130 THR B O 1
ATOM 2168 N N . TYR B 1 130 ? -7.967 24.404 -14.372 1.00 38.95 131 TYR B N 1
ATOM 2169 C CA . TYR B 1 130 ? -8.837 25.548 -14.394 1.00 41.58 131 TYR B CA 1
ATOM 2170 C C . TYR B 1 130 ? -9.742 25.503 -13.156 1.00 48.96 131 TYR B C 1
ATOM 2171 O O . TYR B 1 130 ? -10.303 24.457 -12.839 1.00 39.23 131 TYR B O 1
ATOM 2180 N N . VAL B 1 131 ? -9.838 26.634 -12.454 1.00 39.61 132 VAL B N 1
ATOM 2181 C CA . VAL B 1 131 ? -10.816 26.821 -11.405 1.00 43.86 132 VAL B CA 1
ATOM 2182 C C . VAL B 1 131 ? -12.150 27.100 -12.093 1.00 40.75 132 VAL B C 1
ATOM 2183 O O . VAL B 1 131 ? -12.193 27.962 -12.944 1.00 38.84 132 VAL B O 1
ATOM 2187 N N . LEU B 1 132 ? -13.212 26.358 -11.755 1.00 36.26 133 LEU B N 1
ATOM 2188 C CA . LEU B 1 132 ? -14.488 26.525 -12.441 1.00 37.39 133 LEU B CA 1
ATOM 2189 C C . LEU B 1 132 ? -15.449 27.365 -11.585 1.00 44.46 133 LEU B C 1
ATOM 2190 O O . LEU B 1 132 ? -15.780 27.004 -10.445 1.00 40.85 133 LEU B O 1
ATOM 2195 N N . ALA B 1 133 ? -15.903 28.492 -12.143 1.00 38.62 134 ALA B N 1
ATOM 2196 C CA . ALA B 1 133 ? -16.826 29.373 -11.446 1.00 47.82 134 ALA B CA 1
ATOM 2197 C C . ALA B 1 133 ? -18.036 28.567 -10.971 1.00 45.80 134 ALA B C 1
ATOM 2198 O O . ALA B 1 133 ? -18.431 28.708 -9.825 1.00 47.83 134 ALA B O 1
ATOM 2200 N N . PRO B 1 134 ? -18.653 27.708 -11.818 1.00 48.73 135 PRO B N 1
ATOM 2201 C CA . PRO B 1 134 ? -19.796 26.891 -11.403 1.00 48.21 135 PRO B CA 1
ATOM 2202 C C . PRO B 1 134 ? -19.530 26.021 -10.169 1.00 38.65 135 PRO B C 1
ATOM 2203 O O . PRO B 1 134 ? -20.425 25.795 -9.371 1.00 41.97 135 PRO B O 1
ATOM 2207 N N . LEU B 1 135 ? -18.295 25.559 -10.006 1.00 41.46 136 LEU B N 1
ATOM 2208 C CA . LEU B 1 135 ? -17.957 24.702 -8.921 1.00 36.86 136 LEU B CA 1
ATOM 2209 C C . LEU B 1 135 ? -17.745 25.530 -7.655 1.00 42.86 136 LEU B C 1
ATOM 2210 O O . LEU B 1 135 ? -18.069 25.082 -6.556 1.00 38.42 136 LEU B O 1
ATOM 2215 N N . ILE B 1 136 ? -17.191 26.735 -7.814 1.00 39.96 137 ILE B N 1
ATOM 2216 C CA . ILE B 1 136 ? -17.123 27.683 -6.714 1.00 41.72 137 ILE B CA 1
ATOM 2217 C C . ILE B 1 136 ? -18.550 27.953 -6.223 1.00 33.59 137 ILE B C 1
ATOM 2218 O O . ILE B 1 136 ? -18.771 27.935 -5.035 1.00 38.31 137 ILE B O 1
ATOM 2223 N N . ARG B 1 137 ? -19.493 28.223 -7.147 1.00 39.65 138 ARG B N 1
ATOM 2224 C CA . ARG B 1 137 ? -20.903 28.447 -6.772 1.00 45.58 138 ARG B CA 1
ATOM 2225 C C . ARG B 1 137 ? -21.414 27.214 -6.021 1.00 52.43 138 ARG B C 1
ATOM 2226 O O . ARG B 1 137 ? -21.977 27.332 -4.938 1.00 42.61 138 ARG B O 1
ATOM 2234 N N . ARG B 1 138 ? -21.195 26.031 -6.603 1.00 43.18 139 ARG B N 1
ATOM 2235 C CA . ARG B 1 138 ? -21.739 24.800 -6.028 1.00 40.98 139 ARG B CA 1
ATOM 2236 C C . ARG B 1 138 ? -21.221 24.588 -4.605 1.00 32.49 139 ARG B C 1
ATOM 2237 O O . ARG B 1 138 ? -22.003 24.331 -3.700 1.00 36.05 139 ARG B O 1
ATOM 2245 N N . ARG B 1 139 ? -19.907 24.727 -4.286 1.00 30.41 140 ARG B N 1
ATOM 2246 C CA . ARG B 1 139 ? -19.277 24.549 -2.985 1.00 35.54 140 ARG B CA 1
ATOM 2247 C C . ARG B 1 139 ? -19.826 25.537 -1.964 1.00 43.35 140 ARG B C 1
ATOM 2248 O O . ARG B 1 139 ? -20.064 25.179 -0.811 1.00 38.32 140 ARG B O 1
ATOM 2256 N N . ALA B 1 140 ? -20.028 26.755 -2.538 1.00 43.21 141 ALA B N 1
ATOM 2257 C CA . ALA B 1 140 ? -20.551 27.777 -1.633 1.00 44.73 141 ALA B CA 1
ATOM 2258 C C . ALA B 1 140 ? -21.927 27.334 -1.120 1.00 39.78 141 ALA B C 1
ATOM 2259 O O . ALA B 1 140 ? -22.170 27.382 0.084 1.00 44.56 141 ALA B O 1
ATOM 2261 N N . SER B 1 141 ? -22.805 26.908 -2.033 1.00 41.16 142 SER B N 1
ATOM 2262 C CA . SER B 1 141 ? -24.169 26.473 -1.703 1.00 38.80 142 SER B CA 1
ATOM 2263 C C . SER B 1 141 ? -24.140 25.222 -0.825 1.00 39.52 142 SER B C 1
ATOM 2264 O O . SER B 1 141 ? -24.942 25.141 0.123 1.00 37.27 142 SER B O 1
ATOM 2267 N N . GLU B 1 142 ? -23.261 24.248 -1.136 1.00 32.71 143 GLU B N 1
ATOM 2268 C CA . GLU B 1 142 ? -23.146 23.047 -0.316 1.00 29.21 143 GLU B CA 1
ATOM 2269 C C . GLU B 1 142 ? -22.678 23.420 1.094 1.00 35.36 143 GLU B C 1
ATOM 2270 O O . GLU B 1 142 ? -23.188 22.902 2.091 1.00 32.97 143 GLU B O 1
ATOM 2276 N N . LYS B 1 143 ? -21.668 24.284 1.175 1.00 35.37 144 LYS B N 1
ATOM 2277 C CA . LYS B 1 143 ? -21.068 24.644 2.459 1.00 40.20 144 LYS B CA 1
ATOM 2278 C C . LYS B 1 143 ? -22.087 25.416 3.312 1.00 32.65 144 LYS B C 1
ATOM 2279 O O . LYS B 1 143 ? -22.199 25.148 4.511 1.00 38.05 144 LYS B O 1
ATOM 2285 N N . SER B 1 144 ? -22.840 26.324 2.678 1.00 37.65 145 SER B N 1
ATOM 2286 C CA . SER B 1 144 ? -23.910 27.084 3.364 1.00 38.90 145 SER B CA 1
ATOM 2287 C C . SER B 1 144 ? -24.868 26.097 4.043 1.00 41.09 145 SER B C 1
ATOM 2288 O O . SER B 1 144 ? -25.085 26.161 5.241 1.00 42.72 145 SER B O 1
ATOM 2291 N N . LEU B 1 145 ? -25.430 25.175 3.259 1.00 37.37 146 LEU B N 1
ATOM 2292 C CA . LEU B 1 145 ? -26.405 24.199 3.784 1.00 36.05 146 LEU B CA 1
ATOM 2293 C C . LEU B 1 145 ? -25.736 23.354 4.875 1.00 40.83 146 LEU B C 1
ATOM 2294 O O . LEU B 1 145 ? -26.296 23.167 5.976 1.00 35.35 146 LEU B O 1
ATOM 2299 N N . PHE B 1 146 ? -24.537 22.847 4.572 1.00 35.50 147 PHE B N 1
ATOM 2300 C CA . PHE B 1 146 ? -23.809 21.990 5.501 1.00 35.11 147 PHE B CA 1
ATOM 2301 C C . PHE B 1 146 ? -23.686 22.624 6.894 1.00 37.99 147 PHE B C 1
ATOM 2302 O O . PHE B 1 146 ? -23.772 21.918 7.902 1.00 33.89 147 PHE B O 1
ATOM 2310 N N . LEU B 1 147 ? -23.422 23.939 6.936 1.00 35.44 148 LEU B N 1
ATOM 2311 C CA . LEU B 1 147 ? -23.190 24.662 8.196 1.00 41.45 148 LEU B CA 1
ATOM 2312 C C . LEU B 1 147 ? -24.489 25.295 8.752 1.00 39.00 148 LEU B C 1
ATOM 2313 O O . LEU B 1 147 ? -24.437 26.052 9.698 1.00 42.33 148 LEU B O 1
ATOM 2318 N N . THR B 1 148 ? -25.652 24.987 8.176 1.00 43.66 149 THR B N 1
ATOM 2319 C CA . THR B 1 148 ? -26.950 25.449 8.731 1.00 41.48 149 THR B CA 1
ATOM 2320 C C . THR B 1 148 ? -27.451 24.425 9.749 1.00 40.67 149 THR B C 1
ATOM 2321 O O . THR B 1 148 ? -27.711 23.294 9.386 1.00 42.58 149 THR B O 1
ATOM 2325 N N . PRO B 1 149 ? -27.574 24.775 11.053 1.00 50.18 150 PRO B N 1
ATOM 2326 C CA . PRO B 1 149 ? -27.837 23.790 12.113 1.00 55.80 150 PRO B CA 1
ATOM 2327 C C . PRO B 1 149 ? -28.960 22.769 11.839 1.00 52.44 150 PRO B C 1
ATOM 2328 O O . PRO B 1 149 ? -30.095 23.166 11.559 1.00 53.63 150 PRO B O 1
ATOM 2332 N N . ARG C 1 3 ? -41.125 5.970 11.805 1.00 73.60 4 ARG C N 1
ATOM 2333 C CA . ARG C 1 3 ? -41.640 5.957 10.433 1.00 75.26 4 ARG C CA 1
ATOM 2334 C C . ARG C 1 3 ? -42.430 4.698 10.173 1.00 81.37 4 ARG C C 1
ATOM 2335 O O . ARG C 1 3 ? -42.772 3.967 11.083 1.00 86.12 4 ARG C O 1
ATOM 2343 N N . HIS C 1 4 ? -42.711 4.441 8.914 1.00 74.35 5 HIS C N 1
ATOM 2344 C CA . HIS C 1 4 ? -43.473 3.273 8.544 1.00 71.17 5 HIS C CA 1
ATOM 2345 C C . HIS C 1 4 ? -42.969 2.730 7.263 1.00 65.29 5 HIS C C 1
ATOM 2346 O O . HIS C 1 4 ? -42.468 3.449 6.426 1.00 58.31 5 HIS C O 1
ATOM 2353 N N . LYS C 1 5 ? -43.150 1.438 7.100 1.00 73.27 6 LYS C N 1
ATOM 2354 C CA . LYS C 1 5 ? -42.680 0.785 5.867 1.00 69.69 6 LYS C CA 1
ATOM 2355 C C . LYS C 1 5 ? -43.852 0.017 5.272 1.00 57.00 6 LYS C C 1
ATOM 2356 O O . LYS C 1 5 ? -44.663 -0.484 6.048 1.00 56.59 6 LYS C O 1
ATOM 2362 N N . ILE C 1 6 ? -43.967 0.011 3.947 1.00 52.81 7 ILE C N 1
ATOM 2363 C CA . ILE C 1 6 ? -45.026 -0.788 3.320 1.00 51.78 7 ILE C CA 1
ATOM 2364 C C . ILE C 1 6 ? -44.624 -2.258 3.451 1.00 44.68 7 ILE C C 1
ATOM 2365 O O . ILE C 1 6 ? -43.503 -2.605 3.174 1.00 56.04 7 ILE C O 1
ATOM 2370 N N . SER C 1 7 ? -45.564 -3.080 3.921 1.00 50.45 8 SER C N 1
ATOM 2371 C CA . SER C 1 7 ? -45.356 -4.504 4.090 1.00 51.51 8 SER C CA 1
ATOM 2372 C C . SER C 1 7 ? -45.344 -5.201 2.725 1.00 62.61 8 SER C C 1
ATOM 2373 O O . SER C 1 7 ? -45.780 -4.648 1.711 1.00 51.01 8 SER C O 1
ATOM 2376 N N . ARG C 1 8 ? -44.833 -6.432 2.719 1.00 51.24 9 ARG C N 1
ATOM 2377 C CA . ARG C 1 8 ? -44.824 -7.256 1.536 1.00 60.72 9 ARG C CA 1
ATOM 2378 C C . ARG C 1 8 ? -46.272 -7.486 1.076 1.00 47.11 9 ARG C C 1
ATOM 2379 O O . ARG C 1 8 ? -46.548 -7.469 -0.116 1.00 48.19 9 ARG C O 1
ATOM 2387 N N . ALA C 1 9 ? -47.195 -7.698 2.020 1.00 43.30 10 ALA C N 1
ATOM 2388 C CA . ALA C 1 9 ? -48.612 -7.926 1.654 1.00 48.85 10 ALA C CA 1
ATOM 2389 C C . ALA C 1 9 ? -49.205 -6.672 0.987 1.00 48.86 10 ALA C C 1
ATOM 2390 O O . ALA C 1 9 ? -49.996 -6.786 0.059 1.00 43.11 10 ALA C O 1
ATOM 2392 N N . GLY C 1 10 ? -48.803 -5.486 1.469 1.00 47.38 11 GLY C N 1
ATOM 2393 C CA . GLY C 1 10 ? -49.180 -4.187 0.886 1.00 45.49 11 GLY C CA 1
ATOM 2394 C C . GLY C 1 10 ? -48.709 -4.055 -0.555 1.00 40.07 11 GLY C C 1
ATOM 2395 O O . GLY C 1 10 ? -49.450 -3.641 -1.420 1.00 38.94 11 GLY C O 1
ATOM 2396 N N . VAL C 1 11 ? -47.461 -4.439 -0.808 1.00 36.46 12 VAL C N 1
ATOM 2397 C CA . VAL C 1 11 ? -46.887 -4.436 -2.154 1.00 43.69 12 VAL C CA 1
ATOM 2398 C C . VAL C 1 11 ? -47.691 -5.389 -3.057 1.00 40.64 12 VAL C C 1
ATOM 2399 O O . VAL C 1 11 ? -48.047 -5.038 -4.201 1.00 37.14 12 VAL C O 1
ATOM 2403 N N . GLU C 1 12 ? -48.019 -6.577 -2.542 1.00 42.07 13 GLU C N 1
ATOM 2404 C CA . GLU C 1 12 ? -48.760 -7.577 -3.332 1.00 43.92 13 GLU C CA 1
ATOM 2405 C C . GLU C 1 12 ? -50.164 -7.062 -3.676 1.00 40.37 13 GLU C C 1
ATOM 2406 O O . GLU C 1 12 ? -50.693 -7.289 -4.770 1.00 32.29 13 GLU C O 1
ATOM 2412 N N . LEU C 1 13 ? -50.798 -6.391 -2.720 1.00 42.26 14 LEU C N 1
ATOM 2413 C CA . LEU C 1 13 ? -52.107 -5.825 -2.967 1.00 38.11 14 LEU C CA 1
ATOM 2414 C C . LEU C 1 13 ? -52.023 -4.811 -4.118 1.00 36.21 14 LEU C C 1
ATOM 2415 O O . LEU C 1 13 ? -52.854 -4.782 -5.035 1.00 35.69 14 LEU C O 1
ATOM 2420 N N . ILE C 1 14 ? -51.009 -3.952 -4.068 1.00 33.66 15 ILE C N 1
ATOM 2421 C CA . ILE C 1 14 ? -50.835 -2.936 -5.092 1.00 33.46 15 ILE C CA 1
ATOM 2422 C C . ILE C 1 14 ? -50.610 -3.599 -6.456 1.00 28.25 15 ILE C C 1
ATOM 2423 O O . ILE C 1 14 ? -51.161 -3.164 -7.457 1.00 30.18 15 ILE C O 1
ATOM 2428 N N . LYS C 1 15 ? -49.811 -4.660 -6.498 1.00 30.50 16 LYS C N 1
ATOM 2429 C CA . LYS C 1 15 ? -49.571 -5.347 -7.755 1.00 35.24 16 LYS C CA 1
ATOM 2430 C C . LYS C 1 15 ? -50.879 -5.919 -8.309 1.00 32.85 16 LYS C C 1
ATOM 2431 O O . LYS C 1 15 ? -51.120 -5.891 -9.504 1.00 33.03 16 LYS C O 1
ATOM 2437 N N . SER C 1 16 ? -51.699 -6.453 -7.412 1.00 31.73 17 SER C N 1
ATOM 2438 C CA . SER C 1 16 ? -52.997 -7.073 -7.778 1.00 36.57 17 SER C CA 1
ATOM 2439 C C . SER C 1 16 ? -53.903 -6.055 -8.475 1.00 33.21 17 SER C C 1
ATOM 2440 O O . SER C 1 16 ? -54.603 -6.435 -9.355 1.00 31.35 17 SER C O 1
ATOM 2443 N N . PHE C 1 17 ? -53.818 -4.792 -8.088 1.00 30.28 18 PHE C N 1
ATOM 2444 C CA . PHE C 1 17 ? -54.669 -3.740 -8.688 1.00 34.47 18 PHE C CA 1
ATOM 2445 C C . PHE C 1 17 ? -54.103 -3.264 -10.020 1.00 38.36 18 PHE C C 1
ATOM 2446 O O . PHE C 1 17 ? -54.844 -3.106 -10.963 1.00 38.37 18 PHE C O 1
ATOM 2454 N N . GLU C 1 18 ? -52.799 -3.027 -10.054 1.00 50.20 19 GLU C N 1
ATOM 2455 C CA . GLU C 1 18 ? -52.150 -2.475 -11.265 1.00 52.61 19 GLU C CA 1
ATOM 2456 C C . GLU C 1 18 ? -52.152 -3.481 -12.408 1.00 46.83 19 GLU C C 1
ATOM 2457 O O . GLU C 1 18 ? -52.488 -3.100 -13.496 1.00 50.25 19 GLU C O 1
ATOM 2463 N N . GLY C 1 19 ? -51.696 -4.700 -12.146 1.00 47.97 20 GLY C N 1
ATOM 2464 C CA . GLY C 1 19 ? -51.529 -5.736 -13.177 1.00 49.67 20 GLY C CA 1
ATOM 2465 C C . GLY C 1 19 ? -50.101 -5.712 -13.710 1.00 49.54 20 GLY C C 1
ATOM 2466 O O . GLY C 1 19 ? -49.474 -4.667 -13.666 1.00 44.59 20 GLY C O 1
ATOM 2467 N N . LEU C 1 20 ? -49.583 -6.827 -14.206 1.00 43.80 21 LEU C N 1
ATOM 2468 C CA . LEU C 1 20 ? -48.196 -6.768 -14.721 1.00 44.68 21 LEU C CA 1
ATOM 2469 C C . LEU C 1 20 ? -48.198 -6.498 -16.225 1.00 48.39 21 LEU C C 1
ATOM 2470 O O . LEU C 1 20 ? -48.823 -7.243 -16.935 1.00 47.71 21 LEU C O 1
ATOM 2475 N N . ARG C 1 21 ? -47.486 -5.464 -16.663 1.00 48.73 22 ARG C N 1
ATOM 2476 C CA . ARG C 1 21 ? -47.353 -5.142 -18.077 1.00 50.86 22 ARG C CA 1
ATOM 2477 C C . ARG C 1 21 ? -45.915 -5.515 -18.410 1.00 52.54 22 ARG C C 1
ATOM 2478 O O . ARG C 1 21 ? -44.981 -4.844 -17.969 1.00 37.66 22 ARG C O 1
ATOM 2486 N N . GLN C 1 22 ? -45.728 -6.580 -19.183 1.00 38.96 23 GLN C N 1
ATOM 2487 C CA . GLN C 1 22 ? -44.390 -7.043 -19.479 1.00 43.81 23 GLN C CA 1
ATOM 2488 C C . GLN C 1 22 ? -43.805 -6.211 -20.619 1.00 42.16 23 GLN C C 1
ATOM 2489 O O . GLN C 1 22 ? -42.596 -6.152 -20.780 1.00 42.44 23 GLN C O 1
ATOM 2495 N N . GLN C 1 23 ? -44.685 -5.597 -21.411 1.00 38.20 24 GLN C N 1
ATOM 2496 C CA . GLN C 1 23 ? -44.281 -4.853 -22.581 1.00 48.08 24 GLN C CA 1
ATOM 2497 C C . GLN C 1 23 ? -44.741 -3.401 -22.411 1.00 48.02 24 GLN C C 1
ATOM 2498 O O . GLN C 1 23 ? -45.876 -3.153 -22.037 1.00 42.26 24 GLN C O 1
ATOM 2504 N N . ALA C 1 24 ? -43.841 -2.460 -22.720 1.00 41.95 25 ALA C N 1
ATOM 2505 C CA . ALA C 1 24 ? -44.125 -1.053 -22.668 1.00 42.45 25 ALA C CA 1
ATOM 2506 C C . ALA C 1 24 ? -45.311 -0.717 -23.586 1.00 43.22 25 ALA C C 1
ATOM 2507 O O . ALA C 1 24 ? -45.318 -1.066 -24.757 1.00 42.48 25 ALA C O 1
ATOM 2509 N N . SER C 1 25 ? -46.274 0.021 -23.032 1.00 46.07 26 SER C N 1
ATOM 2510 C CA . SER C 1 25 ? -47.383 0.611 -23.799 1.00 51.62 26 SER C CA 1
ATOM 2511 C C . SER C 1 25 ? -47.458 2.102 -23.462 1.00 52.92 26 SER C C 1
ATOM 2512 O O . SER C 1 25 ? -46.988 2.553 -22.423 1.00 53.51 26 SER C O 1
ATOM 2515 N N . GLN C 1 26 ? -48.046 2.878 -24.367 1.00 43.69 27 GLN C N 1
ATOM 2516 C CA . GLN C 1 26 ? -48.081 4.308 -24.262 1.00 52.65 27 GLN C CA 1
ATOM 2517 C C . GLN C 1 26 ? -49.373 4.743 -23.553 1.00 53.29 27 GLN C C 1
ATOM 2518 O O . GLN C 1 26 ? -50.450 4.233 -23.821 1.00 48.37 27 GLN C O 1
ATOM 2524 N N . LEU C 1 27 ? -49.226 5.680 -22.620 1.00 54.63 28 LEU C N 1
ATOM 2525 C CA . LEU C 1 27 ? -50.332 6.289 -21.889 1.00 59.96 28 LEU C CA 1
ATOM 2526 C C . LEU C 1 27 ? -50.933 7.414 -22.727 1.00 61.41 28 LEU C C 1
ATOM 2527 O O . LEU C 1 27 ? -50.276 7.938 -23.631 1.00 63.67 28 LEU C O 1
ATOM 2532 N N . PRO C 1 28 ? -52.180 7.839 -22.413 1.00 57.10 29 PRO C N 1
ATOM 2533 C CA . PRO C 1 28 ? -52.803 9.000 -23.055 1.00 62.82 29 PRO C CA 1
ATOM 2534 C C . PRO C 1 28 ? -51.866 10.207 -23.214 1.00 59.27 29 PRO C C 1
ATOM 2535 O O . PRO C 1 28 ? -51.796 10.780 -24.294 1.00 61.89 29 PRO C O 1
ATOM 2539 N N . ASP C 1 29 ? -51.145 10.556 -22.136 1.00 61.25 30 ASP C N 1
ATOM 2540 C CA . ASP C 1 29 ? -50.303 11.750 -22.088 1.00 56.66 30 ASP C CA 1
ATOM 2541 C C . ASP C 1 29 ? -49.038 11.566 -22.945 1.00 60.27 30 ASP C C 1
ATOM 2542 O O . ASP C 1 29 ? -48.226 12.475 -23.022 1.00 61.08 30 ASP C O 1
ATOM 2547 N N . GLY C 1 30 ? -48.863 10.387 -23.557 1.00 66.17 31 GLY C N 1
ATOM 2548 C CA . GLY C 1 30 ? -47.759 10.129 -24.503 1.00 65.85 31 GLY C CA 1
ATOM 2549 C C . GLY C 1 30 ? -46.573 9.403 -23.879 1.00 63.23 31 GLY C C 1
ATOM 2550 O O . GLY C 1 30 ? -45.733 8.875 -24.593 1.00 71.30 31 GLY C O 1
ATOM 2551 N N . ARG C 1 31 ? -46.494 9.381 -22.545 1.00 57.33 32 ARG C N 1
ATOM 2552 C CA . ARG C 1 31 ? -45.440 8.664 -21.844 1.00 48.08 32 ARG C CA 1
ATOM 2553 C C . ARG C 1 31 ? -45.631 7.159 -22.030 1.00 44.94 32 ARG C C 1
ATOM 2554 O O . ARG C 1 31 ? -46.728 6.709 -22.306 1.00 48.65 32 ARG C O 1
ATOM 2562 N N . TRP C 1 32 ? -44.565 6.405 -21.793 1.00 50.29 33 TRP C N 1
ATOM 2563 C CA . TRP C 1 32 ? -44.612 4.926 -21.876 1.00 45.86 33 TRP C CA 1
ATOM 2564 C C . TRP C 1 32 ? -44.714 4.361 -20.463 1.00 39.19 33 TRP C C 1
ATOM 2565 O O . TRP C 1 32 ? -44.197 4.978 -19.566 1.00 46.56 33 TRP C O 1
ATOM 2576 N N . MET C 1 33 ? -45.359 3.213 -20.315 1.00 45.60 34 MET C N 1
ATOM 2577 C CA . MET C 1 33 ? -45.581 2.574 -19.001 1.00 43.75 34 MET C CA 1
ATOM 2578 C C . MET C 1 33 ? -45.243 1.091 -19.119 1.00 44.16 34 MET C C 1
ATOM 2579 O O . MET C 1 33 ? -45.448 0.531 -20.185 1.00 42.50 34 MET C O 1
ATOM 2584 N N . ILE C 1 34 ? -44.741 0.513 -18.035 1.00 38.42 35 ILE C N 1
ATOM 2585 C CA . ILE C 1 34 ? -44.313 -0.907 -17.990 1.00 35.55 35 ILE C CA 1
ATOM 2586 C C . ILE C 1 34 ? -44.479 -1.426 -16.560 1.00 37.06 35 ILE C C 1
ATOM 2587 O O . ILE C 1 34 ? -44.645 -0.622 -15.662 1.00 40.99 35 ILE C O 1
ATOM 2592 N N . GLY C 1 35 ? -44.446 -2.739 -16.383 1.00 35.59 36 GLY C N 1
ATOM 2593 C CA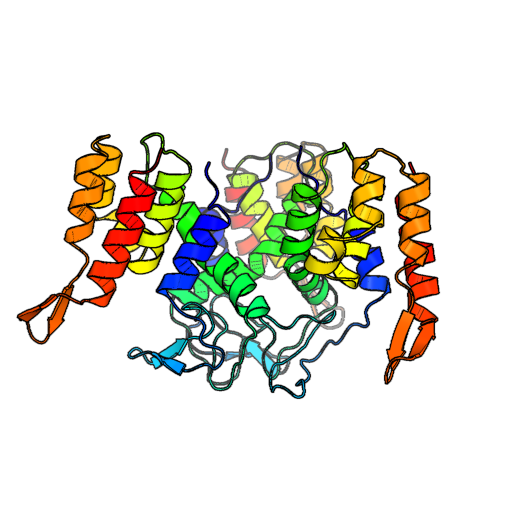 . GLY C 1 35 ? -44.563 -3.342 -15.049 1.00 40.41 36 GLY C CA 1
ATOM 2594 C C . GLY C 1 35 ? -45.843 -2.914 -14.372 1.00 41.97 36 GLY C C 1
ATOM 2595 O O . GLY C 1 35 ? -46.875 -3.024 -14.995 1.00 42.26 36 GLY C O 1
ATOM 2596 N N . TYR C 1 36 ? -45.746 -2.443 -13.133 1.00 43.93 37 TYR C N 1
ATOM 2597 C CA . TYR C 1 36 ? -46.920 -1.996 -12.351 1.00 39.73 37 TYR C CA 1
ATOM 2598 C C . TYR C 1 36 ? -46.983 -0.466 -12.327 1.00 36.97 37 TYR C C 1
ATOM 2599 O O . TYR C 1 36 ? -46.712 0.118 -11.300 1.00 38.40 37 TYR C O 1
ATOM 2608 N N . GLY C 1 37 ? -47.319 0.131 -13.469 1.00 38.65 38 GLY C N 1
ATOM 2609 C CA . GLY C 1 37 ? -47.497 1.585 -13.618 1.00 37.92 38 GLY C CA 1
ATOM 2610 C C . GLY C 1 37 ? -46.197 2.355 -13.610 1.00 41.56 38 GLY C C 1
ATOM 2611 O O . GLY C 1 37 ? -46.241 3.543 -13.336 1.00 48.03 38 GLY C O 1
ATOM 2612 N N . HIS C 1 38 ? -45.089 1.696 -13.934 1.00 44.09 39 HIS C N 1
ATOM 2613 C CA . HIS C 1 38 ? -43.753 2.340 -13.952 1.00 39.33 39 HIS C CA 1
ATOM 2614 C C . HIS C 1 38 ? -43.571 3.172 -15.222 1.00 34.23 39 HIS C C 1
ATOM 2615 O O . HIS C 1 38 ? -43.902 2.680 -16.269 1.00 39.55 39 HIS C O 1
ATOM 2622 N N . THR C 1 39 ? -43.016 4.378 -15.106 1.00 36.57 40 THR C N 1
ATOM 2623 C CA . THR C 1 39 ? -42.821 5.241 -16.289 1.00 36.65 40 THR C CA 1
ATOM 2624 C C . THR C 1 39 ? -41.413 5.837 -16.380 1.00 40.78 40 THR C C 1
ATOM 2625 O O . THR C 1 39 ? -40.970 6.046 -17.488 1.00 38.25 40 THR C O 1
ATOM 2629 N N . PHE C 1 40 ? -40.719 6.049 -15.266 1.00 41.08 41 PHE C N 1
ATOM 2630 C CA . PHE C 1 40 ? -39.445 6.817 -15.323 1.00 38.45 41 PHE C CA 1
ATOM 2631 C C . PHE C 1 40 ? -38.368 6.226 -16.244 1.00 36.33 41 PHE C C 1
ATOM 2632 O O . PHE C 1 40 ? -37.668 6.984 -16.858 1.00 33.72 41 PHE C O 1
ATOM 2640 N N . SER C 1 41 ? -38.248 4.912 -16.313 1.00 35.98 42 SER C N 1
ATOM 2641 C CA . SER C 1 41 ? -37.249 4.272 -17.195 1.00 33.65 42 SER C CA 1
ATOM 2642 C C . SER C 1 41 ? -37.947 3.574 -18.360 1.00 30.51 42 SER C C 1
ATOM 2643 O O . SER C 1 41 ? -37.264 2.975 -19.134 1.00 36.87 42 SER C O 1
ATOM 2646 N N . ALA C 1 42 ? -39.270 3.647 -18.438 1.00 31.98 43 ALA C N 1
ATOM 2647 C CA . ALA C 1 42 ? -39.991 3.020 -19.536 1.00 37.72 43 ALA C CA 1
ATOM 2648 C C . ALA C 1 42 ? -39.768 3.800 -20.833 1.00 40.87 43 ALA C C 1
ATOM 2649 O O . ALA C 1 42 ? -39.566 5.021 -20.858 1.00 41.77 43 ALA C O 1
ATOM 2651 N N . ARG C 1 43 ? -39.751 3.048 -21.924 1.00 44.24 44 ARG C N 1
ATOM 2652 C CA . ARG C 1 43 ? -39.634 3.627 -23.261 1.00 43.50 44 ARG C CA 1
ATOM 2653 C C . ARG C 1 43 ? -40.221 2.628 -24.256 1.00 42.07 44 ARG C C 1
ATOM 2654 O O . ARG C 1 43 ? -40.505 1.484 -23.905 1.00 45.11 44 ARG C O 1
ATOM 2662 N N . GLU C 1 44 ? -40.367 3.068 -25.509 1.00 40.06 45 GLU C N 1
ATOM 2663 C CA . GLU C 1 44 ? -40.874 2.194 -26.538 1.00 45.92 45 GLU C CA 1
ATOM 2664 C C . GLU C 1 44 ? -39.981 0.946 -26.607 1.00 37.85 45 GLU C C 1
ATOM 2665 O O . GLU C 1 44 ? -38.777 1.056 -26.644 1.00 45.64 45 GLU C O 1
ATOM 2671 N N . GLY C 1 45 ? -40.591 -0.240 -26.622 1.00 40.54 46 GLY C N 1
ATOM 2672 C CA . GLY C 1 45 ? -39.845 -1.506 -26.806 1.00 42.77 46 GLY C CA 1
ATOM 2673 C C . GLY C 1 45 ? -39.231 -2.069 -25.523 1.00 44.50 46 GLY C C 1
ATOM 2674 O O . GLY C 1 45 ? -38.571 -3.106 -25.548 1.00 45.87 46 GLY C O 1
ATOM 2675 N N . ALA C 1 46 ? -39.446 -1.397 -24.396 1.00 40.27 47 ALA C N 1
ATOM 2676 C CA . ALA C 1 46 ? -38.888 -1.921 -23.132 1.00 39.95 47 ALA C CA 1
ATOM 2677 C C . ALA C 1 46 ? -39.708 -3.137 -22.708 1.00 36.12 47 ALA C C 1
ATOM 2678 O O . ALA C 1 46 ? -40.874 -3.168 -23.013 1.00 43.73 47 ALA C O 1
ATOM 2680 N N . ARG C 1 47 ? -39.070 -4.108 -22.073 1.00 36.83 48 ARG C N 1
ATOM 2681 C CA . ARG C 1 47 ? -39.746 -5.332 -21.595 1.00 42.08 48 ARG C CA 1
ATOM 2682 C C . ARG C 1 47 ? -39.249 -5.614 -20.185 1.00 37.37 48 ARG C C 1
ATOM 2683 O O . ARG C 1 47 ? -38.101 -5.333 -19.914 1.00 34.62 48 ARG C O 1
ATOM 2691 N N . VAL C 1 48 ? -40.101 -6.195 -19.356 1.00 36.76 49 VAL C N 1
ATOM 2692 C CA . VAL C 1 48 ? -39.706 -6.519 -17.966 1.00 36.90 49 VAL C CA 1
ATOM 2693 C C . VAL C 1 48 ? -40.276 -7.880 -17.593 1.00 38.63 49 VAL C C 1
ATOM 2694 O O . VAL C 1 48 ? -41.302 -8.248 -18.117 1.00 38.61 49 VAL C O 1
ATOM 2698 N N . THR C 1 49 ? -39.573 -8.582 -16.723 1.00 39.55 50 THR C N 1
ATOM 2699 C CA . THR C 1 49 ? -40.101 -9.823 -16.121 1.00 40.33 50 THR C CA 1
ATOM 2700 C C . THR C 1 49 ? -40.856 -9.423 -14.848 1.00 45.51 50 THR C C 1
ATOM 2701 O O . THR C 1 49 ? -40.793 -8.257 -14.444 1.00 37.41 50 THR C O 1
ATOM 2705 N N . ALA C 1 50 ? -41.562 -10.362 -14.237 1.00 41.40 51 ALA C N 1
ATOM 2706 C CA . ALA C 1 50 ? -42.268 -10.024 -12.988 1.00 39.69 51 ALA C CA 1
ATOM 2707 C C . ALA C 1 50 ? -41.237 -9.552 -11.956 1.00 40.61 51 ALA C C 1
ATOM 2708 O O . ALA C 1 50 ? -41.533 -8.629 -11.225 1.00 38.51 51 ALA C O 1
ATOM 2710 N N . GLU C 1 51 ? -40.059 -10.173 -11.931 1.00 38.25 52 GLU C N 1
ATOM 2711 C CA . GLU C 1 51 ? -38.976 -9.794 -10.998 1.00 42.78 52 GLU C CA 1
ATOM 2712 C C . GLU C 1 51 ? -38.519 -8.345 -11.252 1.00 32.85 52 GLU C C 1
ATOM 2713 O O . GLU C 1 51 ? -38.329 -7.559 -10.289 1.00 33.37 52 GLU C O 1
ATOM 2719 N N . ASP C 1 52 ? -38.337 -7.987 -12.525 1.00 31.60 53 ASP C N 1
ATOM 2720 C CA . ASP C 1 52 ? -37.956 -6.610 -12.924 1.00 34.78 53 ASP C CA 1
ATOM 2721 C C . ASP C 1 52 ? -39.028 -5.620 -12.439 1.00 34.86 53 ASP C C 1
ATOM 2722 O O . ASP C 1 52 ? -38.711 -4.571 -11.863 1.00 27.00 53 ASP C O 1
ATOM 2727 N N . ALA C 1 53 ? -40.292 -5.976 -12.681 1.00 31.36 54 ALA C N 1
ATOM 2728 C CA . ALA C 1 53 ? -41.425 -5.131 -12.359 1.00 30.85 54 ALA C CA 1
ATOM 2729 C C . ALA C 1 53 ? -41.512 -4.896 -10.846 1.00 32.74 54 ALA C C 1
ATOM 2730 O O . ALA C 1 53 ? -41.805 -3.781 -10.428 1.00 35.31 54 ALA C O 1
ATOM 2732 N N . ASP C 1 54 ? -41.245 -5.935 -10.045 1.00 33.94 55 ASP C N 1
ATOM 2733 C CA . ASP C 1 54 ? -41.225 -5.826 -8.584 1.00 36.98 55 ASP C CA 1
ATOM 2734 C C . ASP C 1 54 ? -40.187 -4.795 -8.139 1.00 36.08 55 ASP C C 1
ATOM 2735 O O . ASP C 1 54 ? -40.463 -3.946 -7.269 1.00 33.39 55 ASP C O 1
ATOM 2740 N N . ALA C 1 55 ? -38.982 -4.886 -8.709 1.00 30.17 56 ALA C N 1
ATOM 2741 C CA . ALA C 1 55 ? -37.906 -3.976 -8.370 1.00 34.42 56 ALA C CA 1
ATOM 2742 C C . ALA C 1 55 ? -38.334 -2.546 -8.734 1.00 32.21 56 ALA C C 1
ATOM 2743 O O . ALA C 1 55 ? -38.236 -1.663 -7.940 1.00 30.62 56 ALA C O 1
ATOM 2745 N N . LEU C 1 56 ? -38.868 -2.347 -9.935 1.00 33.86 57 LEU C N 1
ATOM 2746 C CA . LEU C 1 56 ? -39.285 -0.997 -10.348 1.00 34.43 57 LEU C CA 1
ATOM 2747 C C . LEU C 1 56 ? -40.399 -0.448 -9.435 1.00 35.36 57 LEU C C 1
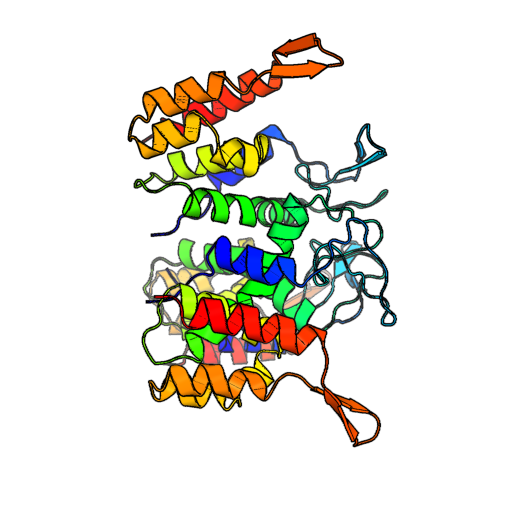ATOM 2748 O O . LEU C 1 56 ? -40.415 0.743 -9.137 1.00 35.21 57 LEU C O 1
ATOM 2753 N N . LEU C 1 57 ? -41.354 -1.306 -9.047 1.00 34.31 58 LEU C N 1
ATOM 2754 C CA . LEU C 1 57 ? -42.474 -0.893 -8.208 1.00 35.21 58 LEU C CA 1
ATOM 2755 C C . LEU C 1 57 ? -41.928 -0.369 -6.877 1.00 34.58 58 LEU C C 1
ATOM 2756 O O . LEU C 1 57 ? -42.385 0.640 -6.402 1.00 35.52 58 LEU C O 1
ATOM 2761 N N . ARG C 1 58 ? -40.911 -1.026 -6.313 1.00 34.18 59 ARG C N 1
ATOM 2762 C CA . ARG C 1 58 ? -40.333 -0.625 -5.047 1.00 37.49 59 ARG C CA 1
ATOM 2763 C C . ARG C 1 58 ? -39.780 0.810 -5.143 1.00 33.05 59 ARG C C 1
ATOM 2764 O O . ARG C 1 58 ? -39.972 1.606 -4.229 1.00 29.04 59 ARG C O 1
ATOM 2772 N N . PHE C 1 59 ? -39.172 1.151 -6.283 1.00 31.33 60 PHE C N 1
ATOM 2773 C CA . PHE C 1 59 ? -38.671 2.498 -6.512 1.00 33.18 60 PHE C CA 1
ATOM 2774 C C . PHE C 1 59 ? -39.838 3.482 -6.607 1.00 40.11 60 PHE C C 1
ATOM 2775 O O . PHE C 1 59 ? -39.780 4.540 -5.994 1.00 27.74 60 PHE C O 1
ATOM 2783 N N . ASP C 1 60 ? -40.893 3.115 -7.349 1.00 31.55 61 ASP C N 1
ATOM 2784 C CA . ASP C 1 60 ? -42.035 4.000 -7.518 1.00 34.44 61 ASP C CA 1
ATOM 2785 C C . ASP C 1 60 ? -42.761 4.226 -6.183 1.00 37.38 61 ASP C C 1
ATOM 2786 O O . ASP C 1 60 ? -43.384 5.272 -5.988 1.00 33.54 61 ASP C O 1
ATOM 2791 N N . LEU C 1 61 ? -42.684 3.264 -5.253 1.00 32.88 62 LEU C N 1
ATOM 2792 C CA . LEU C 1 61 ? -43.386 3.414 -3.964 1.00 31.40 62 LEU C CA 1
ATOM 2793 C C . LEU C 1 61 ? -42.600 4.271 -2.951 1.00 35.79 62 LEU C C 1
ATOM 2794 O O . LEU C 1 61 ? -43.201 4.807 -2.017 1.00 35.38 62 LEU C O 1
ATOM 2799 N N . LEU C 1 62 ? -41.293 4.467 -3.165 1.00 35.03 63 LEU C N 1
ATOM 2800 C CA . LEU C 1 62 ? -40.438 5.210 -2.194 1.00 35.23 63 LEU C CA 1
ATOM 2801 C C . LEU C 1 62 ? -41.035 6.583 -1.865 1.00 35.61 63 LEU C C 1
ATOM 2802 O O . LEU C 1 62 ? -41.216 6.902 -0.690 1.00 34.84 63 LEU C O 1
ATOM 2807 N N . PRO C 1 63 ? -41.335 7.453 -2.852 1.00 34.26 64 PRO C N 1
ATOM 2808 C CA . PRO C 1 63 ? -41.891 8.772 -2.558 1.00 36.83 64 PRO C CA 1
ATOM 2809 C C . PRO C 1 63 ? -43.318 8.709 -1.977 1.00 42.17 64 PRO C C 1
ATOM 2810 O O . PRO C 1 63 ? -43.736 9.635 -1.284 1.00 35.85 64 PRO C O 1
ATOM 2814 N N . ILE C 1 64 ? -44.055 7.625 -2.251 1.00 35.93 65 ILE C N 1
ATOM 2815 C CA . ILE C 1 64 ? -45.383 7.444 -1.671 1.00 36.49 65 ILE C CA 1
ATOM 2816 C C . ILE C 1 64 ? -45.255 7.146 -0.174 1.00 36.94 65 ILE C C 1
ATOM 2817 O O . ILE C 1 64 ? -46.008 7.709 0.637 1.00 38.56 65 ILE C O 1
ATOM 2822 N N . VAL C 1 65 ? -44.335 6.234 0.173 1.00 37.68 66 VAL C N 1
ATOM 2823 C CA . VAL C 1 65 ? -44.059 5.890 1.554 1.00 39.42 66 VAL C CA 1
ATOM 2824 C C . VAL C 1 65 ? -43.621 7.161 2.317 1.00 47.24 66 VAL C C 1
ATOM 2825 O O . VAL C 1 65 ? -44.078 7.411 3.439 1.00 40.70 66 VAL C O 1
ATOM 2829 N N . GLU C 1 66 ? -42.766 7.973 1.698 1.00 38.35 67 GLU C N 1
ATOM 2830 C CA . GLU C 1 66 ? -42.297 9.241 2.265 1.00 47.82 67 GLU C CA 1
ATOM 2831 C C . GLU C 1 66 ? -43.491 10.165 2.493 1.00 45.05 67 GLU C C 1
ATOM 2832 O O . GLU C 1 66 ? -43.647 10.691 3.585 1.00 46.20 67 GLU C O 1
ATOM 2838 N N . ALA C 1 67 ? -44.329 10.331 1.461 1.00 40.95 68 ALA C N 1
ATOM 2839 C CA . ALA C 1 67 ? -45.461 11.235 1.487 1.00 40.79 68 ALA C CA 1
ATOM 2840 C C . ALA C 1 67 ? -46.431 10.846 2.611 1.00 45.44 68 ALA C C 1
ATOM 2841 O O . ALA C 1 67 ? -46.877 11.707 3.353 1.00 41.22 68 ALA C O 1
ATOM 2843 N N . VAL C 1 68 ? -46.763 9.555 2.734 1.00 40.14 69 VAL C N 1
ATOM 2844 C CA . VAL C 1 68 ? -47.802 9.178 3.66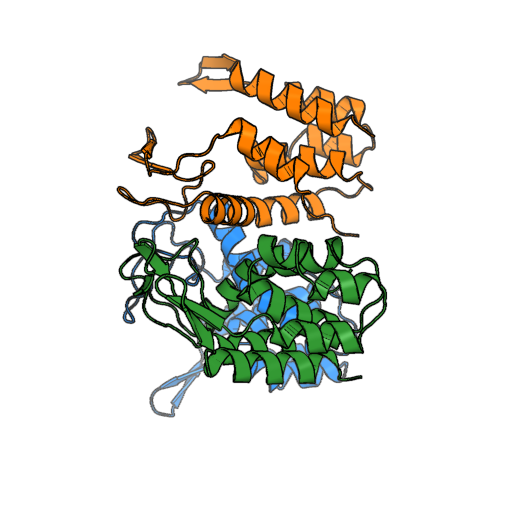5 1.00 42.20 69 VAL C CA 1
ATOM 2845 C C . VAL C 1 68 ? -47.273 9.394 5.095 1.00 50.19 69 VAL C C 1
ATOM 2846 O O . VAL C 1 68 ? -47.968 9.947 5.960 1.00 53.17 69 VAL C O 1
ATOM 2850 N N . ASN C 1 69 ? -46.023 9.006 5.290 1.00 42.49 70 ASN C N 1
ATOM 2851 C CA . ASN C 1 69 ? -45.341 9.174 6.590 1.00 50.05 70 ASN C CA 1
ATOM 2852 C C . ASN C 1 69 ? -45.379 10.649 6.958 1.00 51.39 70 ASN C C 1
ATOM 2853 O O . ASN C 1 69 ? -45.823 10.949 8.059 1.00 59.87 70 ASN C O 1
ATOM 2858 N N . ASN C 1 70 ? -45.013 11.513 6.017 1.00 46.42 71 ASN C N 1
ATOM 2859 C CA . ASN C 1 70 ? -44.918 12.965 6.286 1.00 47.17 71 ASN C CA 1
ATOM 2860 C C . ASN C 1 70 ? -46.284 13.622 6.437 1.00 55.73 71 ASN C C 1
ATOM 2861 O O . ASN C 1 70 ? -46.410 14.494 7.289 1.00 45.05 71 ASN C O 1
ATOM 2866 N N . LEU C 1 71 ? -47.252 13.210 5.632 1.00 46.61 72 LEU C N 1
ATOM 2867 C CA . LEU C 1 71 ? -48.558 13.897 5.625 1.00 47.03 72 LEU C CA 1
ATOM 2868 C C . LEU C 1 71 ? -49.445 13.449 6.780 1.00 44.20 72 LEU C C 1
ATOM 2869 O O . LEU C 1 71 ? -50.259 14.244 7.193 1.00 48.31 72 LEU C O 1
ATOM 2874 N N . VAL C 1 72 ? -49.257 12.238 7.286 1.00 43.34 73 VAL C N 1
ATOM 2875 C CA . VAL C 1 72 ? -50.149 11.762 8.374 1.00 49.00 73 VAL C CA 1
ATOM 2876 C C . VAL C 1 72 ? -49.511 12.056 9.736 1.00 58.54 73 VAL C C 1
ATOM 2877 O O . VAL C 1 72 ? -48.395 11.619 9.979 1.00 55.08 73 VAL C O 1
ATOM 2881 N N . HIS C 1 73 ? -50.239 12.772 10.589 1.00 57.14 74 HIS C N 1
ATOM 2882 C CA . HIS C 1 73 ? -49.742 13.186 11.925 1.00 60.75 74 HIS C CA 1
ATOM 2883 C C . HIS C 1 73 ? -50.317 12.289 13.032 1.00 70.04 74 HIS C C 1
ATOM 2884 O O . HIS C 1 73 ? -49.839 12.324 14.158 1.00 84.39 74 HIS C O 1
ATOM 2891 N N . THR C 1 74 ? -51.346 11.502 12.688 1.00 70.87 75 THR C N 1
ATOM 2892 C CA . THR C 1 74 ? -52.041 10.537 13.541 1.00 71.75 75 THR C CA 1
ATOM 2893 C C . THR C 1 74 ? -51.232 9.236 13.592 1.00 88.70 75 THR C C 1
ATOM 2894 O O . THR C 1 74 ? -50.477 8.926 12.673 1.00 96.94 75 THR C O 1
ATOM 2898 N N . PRO C 1 75 ? -51.341 8.426 14.665 1.00 90.35 76 PRO C N 1
ATOM 2899 C CA . PRO C 1 75 ? -50.640 7.141 14.704 1.00 83.95 76 PRO C CA 1
ATOM 2900 C C . PRO C 1 75 ? -51.306 6.171 13.714 1.00 73.20 76 PRO C C 1
ATOM 2901 O O . PRO C 1 75 ? -52.525 6.249 13.501 1.00 63.30 76 PRO C O 1
ATOM 2905 N N . LEU C 1 76 ? -50.543 5.266 13.099 1.00 67.24 77 LEU C N 1
ATOM 2906 C CA . LEU C 1 76 ? -51.220 4.399 12.098 1.00 64.85 77 LEU C CA 1
ATOM 2907 C C . LEU C 1 76 ? -50.695 2.960 12.116 1.00 51.67 77 LEU C C 1
ATOM 2908 O O . LEU C 1 76 ? -49.471 2.767 11.984 1.00 56.85 77 LEU C O 1
ATOM 2913 N N . THR C 1 77 ? -51.612 1.999 12.275 1.00 51.64 78 THR C N 1
ATOM 2914 C CA . THR C 1 77 ? -51.270 0.577 12.203 1.00 55.65 78 THR C CA 1
ATOM 2915 C C . THR C 1 77 ? -50.528 0.320 10.886 1.00 57.71 78 THR C C 1
ATOM 2916 O O . THR C 1 77 ? -50.588 1.158 9.942 1.00 50.60 78 THR C O 1
ATOM 2920 N N . GLN C 1 78 ? -49.861 -0.836 10.809 1.00 51.19 79 GLN C N 1
ATOM 2921 C CA . GLN C 1 78 ? -49.195 -1.270 9.585 1.00 62.51 79 GLN C CA 1
ATOM 2922 C C . GLN C 1 78 ? -50.215 -1.334 8.438 1.00 54.26 79 GLN C C 1
ATOM 2923 O O . GLN C 1 78 ? -49.925 -0.916 7.339 1.00 52.40 79 GLN C O 1
ATOM 2929 N N . ASN C 1 79 ? -51.401 -1.874 8.720 1.00 48.86 80 ASN C N 1
ATOM 2930 C CA . ASN C 1 79 ? -52.440 -2.079 7.718 1.00 50.52 80 ASN C CA 1
ATOM 2931 C C . ASN C 1 79 ? -52.994 -0.736 7.214 1.00 58.39 80 ASN C C 1
ATOM 2932 O O . ASN C 1 79 ? -53.372 -0.595 6.042 1.00 43.71 80 ASN C O 1
ATOM 2937 N N . GLN C 1 80 ? -53.037 0.240 8.110 1.00 51.93 81 GLN C N 1
ATOM 2938 C CA . GLN C 1 80 ? -53.547 1.576 7.736 1.00 54.47 81 GLN C CA 1
ATOM 2939 C C . GLN C 1 80 ? -52.543 2.202 6.781 1.00 43.36 81 GLN C C 1
ATOM 2940 O O . GLN C 1 80 ? -52.963 2.768 5.800 1.00 47.76 81 GLN C O 1
ATOM 2946 N N . PHE C 1 81 ? -51.262 2.059 7.096 1.00 43.59 82 PHE C N 1
ATOM 2947 C CA . PHE C 1 81 ? -50.173 2.615 6.265 1.00 41.27 82 PHE C CA 1
ATOM 2948 C C . PHE C 1 81 ? -50.200 1.993 4.865 1.00 45.09 82 PHE C C 1
ATOM 2949 O O . PHE C 1 81 ? -50.190 2.723 3.894 1.00 43.83 82 PHE C O 1
ATOM 2957 N N . ASP C 1 82 ? -50.219 0.667 4.803 1.00 43.35 83 ASP C N 1
ATOM 2958 C CA . ASP C 1 82 ? -50.259 -0.107 3.542 1.00 40.80 83 ASP C CA 1
ATOM 2959 C C . ASP C 1 82 ? -51.434 0.345 2.670 1.00 38.71 83 ASP C C 1
ATOM 2960 O O . ASP C 1 82 ? -51.234 0.537 1.491 1.00 33.71 83 ASP C O 1
ATOM 2965 N N . ALA C 1 83 ? -52.624 0.449 3.250 1.00 38.08 84 ALA C N 1
ATOM 2966 C CA . ALA C 1 83 ? -53.797 0.855 2.493 1.00 40.07 84 ALA C CA 1
ATOM 2967 C C . ALA C 1 83 ? -53.671 2.305 2.009 1.00 36.41 84 ALA C C 1
ATOM 2968 O O . ALA C 1 83 ? -54.068 2.603 0.894 1.00 34.89 84 ALA C O 1
ATOM 2970 N N . LEU C 1 84 ? -53.144 3.199 2.858 1.00 36.26 85 LEU C N 1
ATOM 2971 C CA . LEU C 1 84 ? -53.008 4.594 2.463 1.00 37.26 85 LEU C CA 1
ATOM 2972 C C . LEU C 1 84 ? -51.933 4.745 1.378 1.00 32.73 85 LEU C C 1
ATOM 2973 O O . LEU C 1 84 ? -52.092 5.577 0.515 1.00 31.81 85 LEU C O 1
ATOM 2978 N N . VAL C 1 85 ? -50.866 3.942 1.432 1.00 25.77 86 VAL C N 1
ATOM 2979 C CA . VAL C 1 85 ? -49.839 3.961 0.376 1.00 33.92 86 VAL C CA 1
ATOM 2980 C C . VAL C 1 85 ? -50.452 3.529 -0.959 1.00 30.48 86 VAL C C 1
ATOM 2981 O O . VAL C 1 85 ? -50.192 4.152 -1.994 1.00 28.41 86 VAL C O 1
ATOM 2985 N N . SER C 1 86 ? -51.285 2.478 -0.923 1.00 30.64 87 SER C N 1
ATOM 2986 C CA . SER C 1 86 ? -51.948 1.987 -2.120 1.00 29.91 87 SER C CA 1
ATOM 2987 C C . SER C 1 86 ? -52.812 3.096 -2.694 1.00 28.60 87 SER C C 1
ATOM 2988 O O . SER C 1 86 ? -52.781 3.394 -3.904 1.00 28.57 87 SER C O 1
ATOM 2991 N N . PHE C 1 87 ? -53.555 3.741 -1.792 1.00 27.12 88 PHE C N 1
ATOM 2992 C CA . PHE C 1 87 ? -54.533 4.752 -2.147 1.00 28.90 88 PHE C CA 1
ATOM 2993 C C . PHE C 1 87 ? -53.801 5.974 -2.726 1.00 27.70 88 PHE C C 1
ATOM 2994 O O . PHE C 1 87 ? -54.114 6.449 -3.822 1.00 31.38 88 PHE C O 1
ATOM 3002 N N . CYS C 1 88 ? -52.778 6.419 -1.997 1.00 29.90 89 CYS C N 1
ATOM 3003 C CA . CYS C 1 88 ? -51.952 7.559 -2.377 1.00 30.24 89 CYS C CA 1
ATOM 3004 C C . CYS C 1 88 ? -51.243 7.312 -3.715 1.00 26.26 89 CYS C C 1
ATOM 3005 O O . CYS C 1 88 ? -51.209 8.201 -4.538 1.00 31.12 89 CYS C O 1
ATOM 3008 N N . PHE C 1 89 ? -50.726 6.095 -3.928 1.00 29.85 90 PHE C N 1
ATOM 3009 C CA . PHE C 1 89 ? -50.107 5.695 -5.207 1.00 30.17 90 PHE C CA 1
ATOM 3010 C C . PHE C 1 89 ? -51.107 5.852 -6.348 1.00 32.72 90 PHE C C 1
ATOM 3011 O O . PHE C 1 89 ? -50.753 6.325 -7.429 1.00 27.11 90 PHE C O 1
ATOM 3019 N N . ASN C 1 90 ? -52.360 5.476 -6.092 1.00 30.12 91 ASN C N 1
ATOM 3020 C CA . ASN C 1 90 ? -53.369 5.422 -7.134 1.00 31.20 91 ASN C CA 1
ATOM 3021 C C . ASN C 1 90 ? -53.807 6.852 -7.519 1.00 29.04 91 ASN C C 1
ATOM 3022 O O . ASN C 1 90 ? -53.916 7.163 -8.687 1.00 27.65 91 ASN C O 1
ATOM 3027 N N . ILE C 1 91 ? -54.061 7.715 -6.530 1.00 28.77 92 ILE C N 1
ATOM 3028 C CA . ILE C 1 91 ? -54.638 9.029 -6.830 1.00 33.36 92 ILE C CA 1
ATOM 3029 C C . ILE C 1 91 ? -53.530 10.094 -6.974 1.00 34.83 92 ILE C C 1
ATOM 3030 O O . ILE C 1 91 ? -53.801 11.188 -7.441 1.00 30.60 92 ILE C O 1
ATOM 3035 N N . GLY C 1 92 ? -52.300 9.766 -6.573 1.00 29.91 93 GLY C N 1
ATOM 3036 C CA . GLY C 1 92 ? -51.174 10.694 -6.634 1.00 38.19 93 GLY C CA 1
ATOM 3037 C C . GLY C 1 92 ? -51.025 11.504 -5.346 1.00 36.29 93 GLY C C 1
ATOM 3038 O O . GLY C 1 92 ? -51.987 11.795 -4.670 1.00 30.87 93 GLY C O 1
ATOM 3039 N N . ILE C 1 93 ? -49.789 11.866 -5.028 1.00 32.10 94 ILE C N 1
ATOM 3040 C CA . ILE C 1 93 ? -49.449 12.541 -3.769 1.00 42.55 94 ILE C CA 1
ATOM 3041 C C . ILE C 1 93 ? -50.172 13.891 -3.660 1.00 36.84 94 ILE C C 1
ATOM 3042 O O . ILE C 1 93 ? -50.650 14.223 -2.602 1.00 40.73 94 ILE C O 1
ATOM 3047 N N . GLU C 1 94 ? -50.245 14.649 -4.753 1.00 34.63 95 GLU C N 1
ATOM 3048 C CA . GLU C 1 94 ? -50.869 15.971 -4.729 1.00 38.11 95 GLU C CA 1
ATOM 3049 C C . GLU C 1 94 ? -52.337 15.856 -4.304 1.00 44.01 95 GLU C C 1
ATOM 3050 O O . GLU C 1 94 ? -52.779 16.514 -3.381 1.00 50.42 95 GLU C O 1
ATOM 3056 N N . ALA C 1 95 ? -53.093 15.021 -5.013 1.00 41.65 96 ALA C N 1
ATOM 3057 C CA . ALA C 1 95 ? -54.504 14.818 -4.722 1.00 41.01 96 ALA C C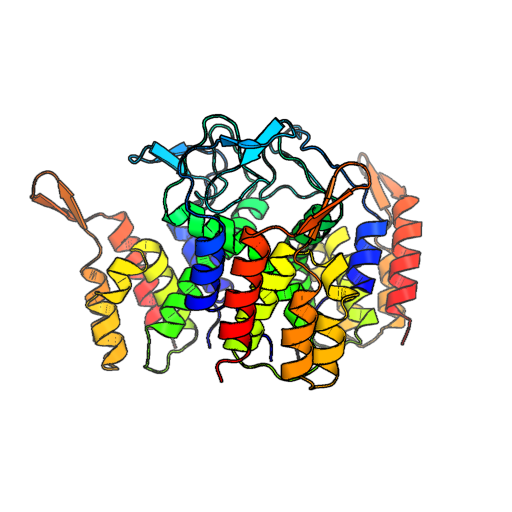A 1
ATOM 3058 C C . ALA C 1 95 ? -54.663 14.288 -3.293 1.00 34.33 96 ALA C C 1
ATOM 3059 O O . ALA C 1 95 ? -55.568 14.704 -2.576 1.00 41.29 96 ALA C O 1
ATOM 3061 N N . PHE C 1 96 ? -53.748 13.409 -2.871 1.00 37.14 97 PHE C N 1
ATOM 3062 C CA . PHE C 1 96 ? -53.808 12.826 -1.549 1.00 34.29 97 PHE C CA 1
ATOM 3063 C C . PHE C 1 96 ? -53.644 13.910 -0.479 1.00 39.19 97 PHE C C 1
ATOM 3064 O O . PHE C 1 96 ? -54.410 13.954 0.478 1.00 34.53 97 PHE C O 1
ATOM 3072 N N . GLY C 1 97 ? -52.634 14.763 -0.642 1.00 34.24 98 GLY C N 1
ATOM 3073 C CA . GLY C 1 97 ? -52.386 15.877 0.296 1.00 36.68 98 GLY C CA 1
ATOM 3074 C C . GLY C 1 97 ? -53.612 16.763 0.499 1.00 38.44 98 GLY C C 1
ATOM 3075 O O . GLY C 1 97 ? -53.798 17.309 1.566 1.00 50.91 98 GLY C O 1
ATOM 3076 N N . GLN C 1 98 ? -54.468 16.884 -0.518 1.00 40.05 99 GLN C N 1
ATOM 3077 C CA . GLN C 1 98 ? -55.632 17.781 -0.480 1.00 41.83 99 GLN C CA 1
ATOM 3078 C C . GLN C 1 98 ? -56.923 17.006 -0.220 1.00 36.98 99 GLN C C 1
ATOM 3079 O O . GLN C 1 98 ? -57.987 17.598 -0.269 1.00 43.35 99 GLN C O 1
ATOM 3085 N N . SER C 1 99 ? -56.819 15.705 0.078 1.00 40.02 100 SER C N 1
ATOM 3086 C CA . SER C 1 99 ? -58.000 14.809 0.094 1.00 42.05 100 SER C CA 1
ATOM 3087 C C . SER C 1 99 ? -58.752 14.882 1.425 1.00 37.39 100 SER C C 1
ATOM 3088 O O . SER C 1 99 ? -58.169 15.090 2.497 1.00 40.70 100 SER C O 1
ATOM 3091 N N . ASP C 1 100 ? -60.065 14.678 1.307 1.00 40.66 101 ASP C N 1
ATOM 3092 C CA . ASP C 1 100 ? -60.959 14.389 2.418 1.00 41.70 101 ASP C CA 1
ATOM 3093 C C . ASP C 1 100 ? -60.373 13.258 3.274 1.00 42.59 101 ASP C C 1
ATOM 3094 O O . ASP C 1 100 ? -60.382 13.326 4.481 1.00 41.23 101 ASP C O 1
ATOM 3099 N N . VAL C 1 101 ? -59.907 12.190 2.610 1.00 36.74 102 VAL C N 1
ATOM 3100 C CA . VAL C 1 101 ? -59.343 11.016 3.282 1.00 34.78 102 VAL C CA 1
ATOM 3101 C C . VAL C 1 101 ? -58.256 11.436 4.275 1.00 37.92 102 VAL C C 1
ATOM 3102 O O . VAL C 1 101 ? -58.310 11.068 5.434 1.00 37.79 102 VAL C O 1
ATOM 3106 N N . LEU C 1 102 ? -57.276 12.214 3.813 1.00 35.82 103 LEU C N 1
ATOM 3107 C CA . LEU C 1 102 ? -56.171 12.629 4.673 1.00 36.41 103 LEU C CA 1
ATOM 3108 C C . LEU C 1 102 ? -56.687 13.509 5.823 1.00 41.81 103 LEU C C 1
ATOM 3109 O O . LEU C 1 102 ? -56.210 13.376 6.957 1.00 40.04 103 LEU C O 1
ATOM 3114 N N . ARG C 1 103 ? -57.607 14.421 5.525 1.00 44.53 104 ARG C N 1
ATOM 3115 C CA . ARG C 1 103 ? -58.153 15.309 6.546 1.00 48.91 104 ARG C CA 1
ATOM 3116 C C . ARG C 1 103 ? -58.757 14.493 7.680 1.00 52.31 104 ARG C C 1
ATOM 3117 O O . ARG C 1 103 ? -58.497 14.744 8.857 1.00 50.79 104 ARG C O 1
ATOM 3125 N N . ARG C 1 104 ? -59.569 13.513 7.305 1.00 50.45 105 ARG C N 1
ATOM 3126 C CA . ARG C 1 104 ? -60.226 12.626 8.254 1.00 45.26 105 ARG C CA 1
ATOM 3127 C C . ARG C 1 104 ? -59.200 11.848 9.067 1.00 40.71 105 ARG C C 1
ATOM 3128 O O . ARG C 1 104 ? -59.291 11.779 10.292 1.00 47.57 105 ARG C O 1
ATOM 3136 N N . VAL C 1 105 ? -58.222 11.262 8.382 1.00 43.66 106 VAL C N 1
ATOM 3137 C CA . VAL C 1 105 ? -57.182 10.492 9.072 1.00 42.12 106 VAL C CA 1
ATOM 3138 C C . VAL C 1 105 ? -56.509 11.389 10.127 1.00 52.63 106 VAL C C 1
ATOM 3139 O O . VAL C 1 105 ? -56.174 10.943 11.220 1.00 49.30 106 VAL C O 1
ATOM 3143 N N . ASN C 1 106 ? -56.251 12.647 9.754 1.00 47.64 107 ASN C N 1
ATOM 3144 C CA . ASN C 1 106 ? -55.523 13.565 10.615 1.00 54.48 107 ASN C CA 1
ATOM 3145 C C . ASN C 1 106 ? -56.418 14.049 11.762 1.00 53.64 107 ASN C C 1
ATOM 3146 O O . ASN C 1 106 ? -55.905 14.518 12.753 1.00 56.11 107 ASN C O 1
ATOM 3151 N N . GLU C 1 107 ? -57.738 13.904 11.612 1.00 48.40 108 GLU C N 1
ATOM 3152 C CA . GLU C 1 107 ? -58.696 14.219 12.683 1.00 49.31 108 GLU C CA 1
ATOM 3153 C C . GLU C 1 107 ? -58.918 12.990 13.574 1.00 52.23 108 GLU C C 1
ATOM 3154 O O . GLU C 1 107 ? -59.759 13.020 14.449 1.00 56.24 108 GLU C O 1
ATOM 3160 N N . GLY C 1 108 ? -58.185 11.899 13.312 1.00 59.36 109 GLY C N 1
ATOM 3161 C CA . GLY C 1 108 ? -58.307 10.639 14.055 1.00 57.08 109 GLY C CA 1
ATOM 3162 C C . GLY C 1 108 ? -59.602 9.888 13.754 1.00 47.26 109 GLY C C 1
ATOM 3163 O O . GLY C 1 108 ? -59.934 8.939 14.451 1.00 65.45 109 GLY C O 1
ATOM 3164 N N . ARG C 1 109 ? -60.336 10.315 12.719 1.00 50.45 110 ARG C N 1
ATOM 3165 C CA . ARG C 1 109 ? -61.617 9.743 12.350 1.00 53.19 110 ARG C CA 1
ATOM 3166 C C . ARG C 1 109 ? -61.417 8.652 11.273 1.00 61.78 110 ARG C C 1
ATOM 3167 O O . ARG C 1 109 ? -61.675 8.864 10.073 1.00 50.56 110 ARG C O 1
ATOM 3175 N N . VAL C 1 110 ? -60.971 7.478 11.736 1.00 59.00 111 VAL C N 1
ATOM 3176 C CA . VAL C 1 110 ? -60.524 6.358 10.908 1.00 63.86 111 VAL C CA 1
ATOM 3177 C C . VAL C 1 110 ? -61.675 5.890 10.002 1.00 58.85 111 VAL C C 1
ATOM 3178 O O . VAL C 1 110 ? -61.494 5.694 8.786 1.00 47.10 111 VAL C O 1
ATOM 3182 N N . THR C 1 111 ? -62.865 5.740 10.593 1.00 49.27 112 THR C N 1
ATOM 3183 C CA . THR C 1 111 ? -64.005 5.210 9.881 1.00 50.33 112 THR C CA 1
ATOM 3184 C C . THR C 1 111 ? -64.399 6.157 8.752 1.00 54.78 112 THR C C 1
ATOM 3185 O O . THR C 1 111 ? -64.753 5.708 7.653 1.00 57.83 112 THR C O 1
ATOM 3189 N N . GLU C 1 112 ? -64.349 7.464 9.032 1.00 45.86 113 GLU C N 1
ATOM 3190 C CA . GLU C 1 112 ? -64.757 8.469 8.058 1.00 47.59 113 GLU C CA 1
ATOM 3191 C C . GLU C 1 112 ? -63.718 8.549 6.929 1.00 32.10 113 GLU C C 1
ATOM 3192 O O . GLU C 1 112 ? -64.055 8.847 5.804 1.00 41.92 113 GLU C O 1
ATOM 3198 N N . ALA C 1 113 ? -62.451 8.325 7.270 1.00 36.01 114 ALA C N 1
ATOM 3199 C CA . ALA C 1 113 ? -61.376 8.285 6.291 1.00 39.15 114 ALA C CA 1
ATOM 3200 C C . ALA C 1 113 ? -61.673 7.185 5.264 1.00 43.64 114 ALA C C 1
ATOM 3201 O O . ALA C 1 113 ? -61.647 7.425 4.073 1.00 37.31 114 ALA C O 1
ATOM 3203 N N . ALA C 1 114 ? -62.000 5.990 5.764 1.00 45.08 115 ALA C N 1
ATOM 3204 C CA . ALA C 1 114 ? -62.347 4.869 4.916 1.00 44.67 115 ALA C CA 1
ATOM 3205 C C . ALA C 1 114 ? -63.527 5.245 4.014 1.00 46.14 115 ALA C C 1
ATOM 3206 O O . ALA C 1 114 ? -63.522 4.990 2.806 1.00 41.58 115 ALA C O 1
ATOM 3208 N N . GLN C 1 115 ? -64.553 5.870 4.591 1.00 45.45 116 GLN C N 1
ATOM 3209 C CA . GLN C 1 115 ? -65.725 6.239 3.811 1.00 40.35 116 GLN C CA 1
ATOM 3210 C C . GLN C 1 115 ? -65.356 7.276 2.745 1.00 41.62 116 GLN C C 1
ATOM 3211 O O . GLN C 1 115 ? -65.919 7.276 1.640 1.00 43.49 116 GLN C O 1
ATOM 3217 N N . ALA C 1 116 ? -64.435 8.186 3.086 1.00 43.06 117 ALA C N 1
ATOM 3218 C CA . ALA C 1 116 ? -64.034 9.249 2.166 1.00 41.68 117 ALA C CA 1
ATOM 3219 C C . ALA C 1 116 ? -63.415 8.640 0.896 1.00 35.95 117 ALA C C 1
ATOM 3220 O O . ALA C 1 116 ? -63.446 9.260 -0.177 1.00 39.29 117 ALA C O 1
ATOM 3222 N N . MET C 1 117 ? -62.847 7.432 1.020 1.00 38.13 118 MET C N 1
ATOM 3223 C CA . MET C 1 117 ? -62.207 6.764 -0.114 1.00 40.38 118 MET C CA 1
ATOM 3224 C C . MET C 1 117 ? -63.226 6.544 -1.234 1.00 35.79 118 MET C C 1
ATOM 3225 O O . MET C 1 117 ? -62.853 6.466 -2.407 1.00 39.54 118 MET C O 1
ATOM 3230 N N . ASP C 1 118 ? -64.511 6.467 -0.879 1.00 43.63 119 ASP C N 1
ATOM 3231 C CA . ASP C 1 118 ? -65.571 6.258 -1.869 1.00 45.88 119 ASP C CA 1
ATOM 3232 C C . ASP C 1 118 ? -65.690 7.468 -2.808 1.00 42.04 119 ASP C C 1
ATOM 3233 O O . ASP C 1 118 ? -66.296 7.354 -3.858 1.00 39.24 119 ASP C O 1
ATOM 3238 N N . ASN C 1 119 ? -65.129 8.619 -2.425 1.00 38.87 120 ASN C N 1
ATOM 3239 C CA . ASN C 1 119 ? -65.170 9.821 -3.273 1.00 42.78 120 ASN C CA 1
ATOM 3240 C C . ASN C 1 119 ? -64.173 9.756 -4.428 1.00 43.10 120 ASN C C 1
ATOM 3241 O O . ASN C 1 119 ? -64.104 10.684 -5.218 1.00 40.58 120 ASN C O 1
ATOM 3246 N N . TRP C 1 120 ? -63.417 8.663 -4.511 1.00 46.18 121 TRP C N 1
ATOM 3247 C CA . TRP C 1 120 ? -62.323 8.534 -5.460 1.00 39.11 121 TRP C CA 1
ATOM 3248 C C . TRP C 1 120 ? -62.540 7.312 -6.350 1.00 41.71 121 TRP C C 1
ATOM 3249 O O . TRP C 1 120 ? -61.667 6.462 -6.444 1.00 33.07 121 TRP C O 1
ATOM 3260 N N . THR C 1 121 ? -63.712 7.249 -6.988 1.00 41.62 122 THR C N 1
ATOM 3261 C CA . THR C 1 121 ? -64.090 6.109 -7.784 1.00 47.45 122 THR C CA 1
ATOM 3262 C C . THR C 1 121 ? -64.724 6.554 -9.098 1.00 41.60 122 THR C C 1
ATOM 3263 O O . THR C 1 121 ? -65.436 5.779 -9.704 1.00 46.20 122 THR C O 1
ATOM 3267 N N . SER C 1 122 ? -64.465 7.785 -9.539 1.00 40.21 123 SER C N 1
ATOM 3268 C CA . SER C 1 122 ? -65.181 8.305 -10.716 1.00 50.43 123 SER C CA 1
ATOM 3269 C C . SER C 1 122 ? -64.256 9.145 -11.603 1.00 46.64 123 SER C C 1
ATOM 3270 O O . SER C 1 122 ? -63.252 9.662 -11.139 1.00 44.19 123 SER C O 1
ATOM 3273 N N . ALA C 1 123 ? -64.612 9.265 -12.886 1.00 49.32 124 ALA C N 1
ATOM 3274 C CA . ALA C 1 123 ? -63.912 10.129 -13.848 1.00 44.45 124 ALA C CA 1
ATOM 3275 C C . ALA C 1 123 ? -64.904 11.083 -14.520 1.00 50.56 124 ALA C C 1
ATOM 3276 O O . ALA C 1 123 ? -66.114 10.859 -14.486 1.00 51.03 124 ALA C O 1
ATOM 3278 N N . GLU C 1 124 ? -64.360 12.108 -15.180 1.00 51.08 125 GLU C N 1
ATOM 3279 C CA . GLU C 1 124 ? -65.117 13.147 -15.865 1.00 50.89 125 GLU C CA 1
ATOM 3280 C C . GLU C 1 124 ? -65.032 12.936 -17.386 1.00 43.46 125 GLU C C 1
ATOM 3281 O O . GLU C 1 124 ? -63.978 12.693 -17.924 1.00 50.25 125 GLU C O 1
ATOM 3287 N N . PHE C 1 125 ? -66.181 13.010 -18.060 1.00 47.09 126 PHE C N 1
ATOM 3288 C CA . PHE C 1 125 ? -66.276 13.053 -19.512 1.00 37.79 126 PHE C CA 1
ATOM 3289 C C . PHE C 1 125 ? -67.162 14.235 -19.896 1.00 44.93 126 PHE C C 1
ATOM 3290 O O . PHE C 1 125 ? -68.387 14.206 -19.653 1.00 41.44 126 PHE C O 1
ATOM 3298 N N . ASN C 1 126 ? -66.541 15.276 -20.462 1.00 43.36 127 ASN C N 1
ATOM 3299 C CA . ASN C 1 126 ? -67.239 16.502 -20.861 1.00 46.53 127 ASN C CA 1
ATOM 3300 C C . ASN C 1 126 ? -68.147 17.018 -19.738 1.00 50.55 127 ASN C C 1
ATOM 3301 O O . ASN C 1 126 ? -69.233 17.482 -20.012 1.00 53.73 127 ASN C O 1
ATOM 3306 N N . GLY C 1 127 ? -67.699 16.954 -18.476 1.00 52.71 128 GLY C N 1
ATOM 3307 C CA . GLY C 1 127 ? -68.450 17.541 -17.372 1.00 55.66 128 GLY C CA 1
ATOM 3308 C C . GLY C 1 127 ? -69.395 16.554 -16.704 1.00 60.84 128 GLY C C 1
ATOM 3309 O O . GLY C 1 127 ? -69.827 16.801 -15.596 1.00 63.07 128 GLY C O 1
ATOM 3310 N N . GLN C 1 128 ? -69.734 15.453 -17.390 1.00 58.71 129 GLN C N 1
ATOM 3311 C CA . GLN C 1 128 ? -70.493 14.332 -16.804 1.00 59.77 129 GLN C CA 1
ATOM 3312 C C . GLN C 1 128 ? -69.527 13.424 -16.017 1.00 49.57 129 GLN C C 1
ATOM 3313 O O . GLN C 1 128 ? -68.412 13.186 -16.442 1.00 50.81 129 GLN C O 1
ATOM 3319 N N . THR C 1 129 ? -69.989 12.910 -14.878 1.00 45.14 130 THR C N 1
ATOM 3320 C CA . THR C 1 129 ? -69.222 12.057 -13.973 1.00 49.94 130 THR C CA 1
ATOM 3321 C C . THR C 1 129 ? -69.670 10.612 -14.181 1.00 53.13 130 THR C C 1
ATOM 3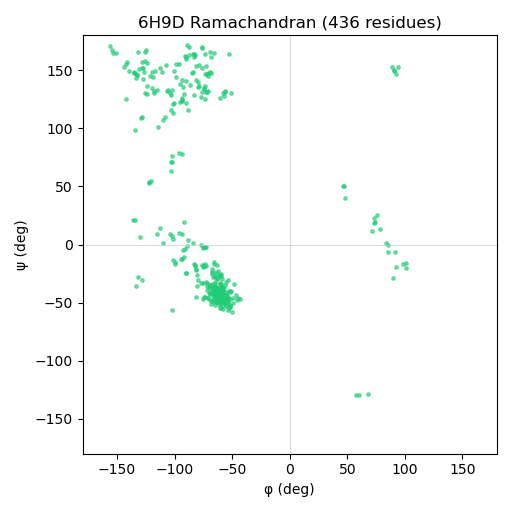322 O O . THR C 1 129 ? -70.869 10.342 -14.230 1.00 50.93 130 THR C O 1
ATOM 3326 N N . TYR C 1 130 ? -68.700 9.702 -14.315 1.00 47.28 131 TYR C N 1
ATOM 3327 C CA . TYR C 1 130 ? -68.963 8.275 -14.450 1.00 47.55 131 TYR C CA 1
ATOM 3328 C C . TYR C 1 130 ? -68.188 7.509 -13.382 1.00 52.43 131 TYR C C 1
ATOM 3329 O O . TYR C 1 130 ? -66.987 7.733 -13.203 1.00 50.67 131 TYR C O 1
ATOM 3338 N N . VAL C 1 131 ? -68.897 6.627 -12.675 1.00 43.43 132 VAL C N 1
ATOM 3339 C CA . VAL C 1 131 ? -68.317 5.767 -11.670 1.00 46.24 132 VAL C CA 1
ATOM 3340 C C . VAL C 1 131 ? -67.534 4.669 -12.405 1.00 57.17 132 VAL C C 1
ATOM 3341 O O . VAL C 1 131 ? -68.000 4.137 -13.399 1.00 60.09 132 VAL C O 1
ATOM 3345 N N . LEU C 1 132 ? -66.310 4.390 -11.955 1.00 51.89 133 LEU C N 1
ATOM 3346 C CA . LEU C 1 132 ? -65.452 3.379 -12.583 1.00 52.10 133 LEU C CA 1
ATOM 3347 C C . LEU C 1 132 ? -65.458 2.117 -11.716 1.00 46.53 133 LEU C C 1
ATOM 3348 O O . LEU C 1 132 ? -65.002 2.094 -10.557 1.00 46.34 133 LEU C O 1
ATOM 3353 N N . ALA C 1 133 ? -65.990 1.048 -12.303 1.00 45.03 134 ALA C N 1
ATOM 3354 C CA . ALA C 1 133 ? -66.203 -0.205 -11.616 1.00 41.03 134 ALA C CA 1
ATOM 3355 C C . ALA C 1 133 ? -64.892 -0.714 -11.022 1.00 33.27 134 ALA C C 1
ATOM 3356 O O . ALA C 1 133 ? -64.860 -1.176 -9.882 1.00 32.00 134 ALA C O 1
ATOM 3358 N N . PRO C 1 134 ? -63.759 -0.669 -11.759 1.00 37.94 135 PRO C N 1
ATOM 3359 C CA . PRO C 1 134 ? -62.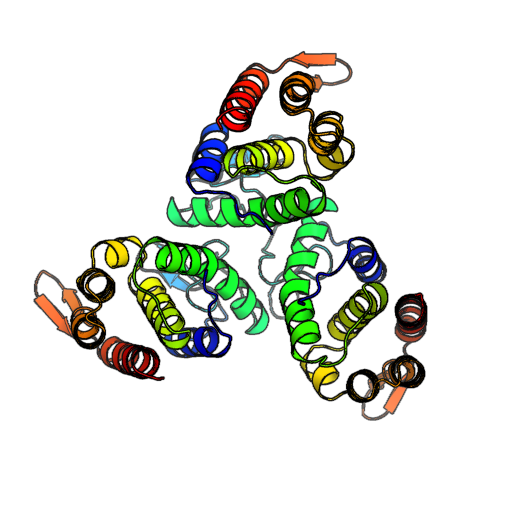499 -1.165 -11.201 1.00 38.77 135 PRO C CA 1
ATOM 3360 C C . PRO C 1 134 ? -62.046 -0.385 -9.952 1.00 33.89 135 PRO C C 1
ATOM 3361 O O . PRO C 1 134 ? -61.357 -0.930 -9.086 1.00 33.57 135 PRO C O 1
ATOM 3365 N N . LEU C 1 135 ? -62.422 0.889 -9.871 1.00 34.36 136 LEU C N 1
ATOM 3366 C CA . LEU C 1 135 ? -62.050 1.696 -8.733 1.00 29.93 136 LEU C CA 1
ATOM 3367 C C . LEU C 1 135 ? -62.926 1.357 -7.538 1.00 30.55 136 LEU C C 1
ATOM 3368 O O . LEU C 1 135 ? -62.451 1.418 -6.407 1.00 36.05 136 LEU C O 1
ATOM 3373 N N . ILE C 1 136 ? -64.193 1.006 -7.786 1.00 37.46 137 ILE C N 1
ATOM 3374 C CA . ILE C 1 136 ? -65.046 0.475 -6.711 1.00 35.63 137 ILE C CA 1
ATOM 3375 C C . ILE C 1 136 ? -64.374 -0.751 -6.102 1.00 29.65 137 ILE C C 1
ATOM 3376 O O . ILE C 1 136 ? -64.284 -0.897 -4.885 1.00 36.16 137 ILE C O 1
ATOM 3381 N N . ARG C 1 137 ? -63.883 -1.630 -6.970 1.00 39.25 138 ARG C N 1
ATOM 3382 C CA . ARG C 1 137 ? -63.211 -2.847 -6.533 1.00 30.34 138 ARG C CA 1
ATOM 3383 C C . ARG C 1 137 ? -61.924 -2.535 -5.774 1.00 27.92 138 ARG C C 1
ATOM 3384 O O . ARG C 1 137 ? -61.627 -3.161 -4.756 1.00 36.41 138 ARG C O 1
ATOM 3392 N N . ARG C 1 138 ? -61.163 -1.565 -6.273 1.00 31.93 139 ARG C N 1
ATOM 3393 C CA . ARG C 1 138 ? -59.898 -1.175 -5.633 1.00 27.87 139 ARG C CA 1
ATOM 3394 C C . ARG C 1 138 ? -60.167 -0.588 -4.227 1.00 25.90 139 ARG C C 1
ATOM 3395 O O . ARG C 1 138 ? -59.502 -0.980 -3.253 1.00 27.03 139 ARG C O 1
ATOM 3403 N N . ARG C 1 139 ? -61.107 0.349 -4.153 1.00 30.58 140 ARG C N 1
ATOM 3404 C CA . ARG C 1 139 ? -61.459 0.998 -2.898 1.00 31.79 140 ARG C CA 1
ATOM 3405 C C . ARG C 1 139 ? -61.917 -0.019 -1.863 1.00 34.41 140 ARG C C 1
ATOM 3406 O O . ARG C 1 139 ? -61.530 0.054 -0.697 1.00 35.09 140 ARG C O 1
ATOM 3414 N N . ALA C 1 140 ? -62.744 -0.967 -2.291 1.00 36.97 141 ALA C N 1
ATOM 3415 C CA . ALA C 1 140 ? -63.245 -1.997 -1.369 1.00 37.26 141 ALA C CA 1
ATOM 3416 C C . ALA C 1 140 ? -62.067 -2.701 -0.713 1.00 40.40 141 ALA C C 1
ATOM 3417 O O . ALA C 1 140 ? -62.042 -2.857 0.502 1.00 46.75 141 ALA C O 1
ATOM 3419 N N . SER C 1 141 ? -61.087 -3.114 -1.536 1.00 41.96 142 SER C N 1
ATOM 3420 C CA . SER C 1 141 ? -59.905 -3.834 -1.033 1.00 37.06 142 SER C CA 1
ATOM 3421 C C . SER C 1 141 ? -59.041 -2.921 -0.153 1.00 38.90 142 SER C C 1
ATOM 3422 O O . SER C 1 141 ? -58.495 -3.371 0.851 1.00 37.75 142 SER C O 1
ATOM 3425 N N . GLU C 1 142 ? -58.851 -1.654 -0.559 1.00 35.82 143 GLU C N 1
ATOM 3426 C CA . GLU C 1 142 ? -58.037 -0.698 0.262 1.00 30.59 143 GLU C CA 1
ATOM 3427 C C . GLU C 1 142 ? -58.725 -0.463 1.618 1.00 31.84 143 GLU C C 1
ATOM 3428 O O . GLU C 1 142 ? -58.108 -0.488 2.664 1.00 37.05 143 GLU C O 1
ATOM 3434 N N . LYS C 1 143 ? -60.030 -0.263 1.588 1.00 33.53 144 LYS C N 1
ATOM 3435 C CA . LYS C 1 143 ? -60.803 -0.036 2.816 1.00 42.71 144 LYS C CA 1
ATOM 3436 C C . LYS C 1 143 ? -60.764 -1.263 3.738 1.00 44.36 144 LYS C C 1
ATOM 3437 O O . LYS C 1 143 ? -60.608 -1.110 4.944 1.00 49.71 144 LYS C O 1
ATOM 3443 N N . SER C 1 144 ? -60.899 -2.465 3.169 1.00 49.46 145 SER C N 1
ATOM 3444 C CA . SER C 1 144 ? -60.821 -3.720 3.941 1.00 44.45 145 SER C CA 1
ATOM 3445 C C . SER C 1 144 ? -59.508 -3.778 4.713 1.00 50.08 145 SER C C 1
ATOM 3446 O O . SER C 1 144 ? -59.520 -3.961 5.929 1.00 55.50 145 SER C O 1
ATOM 3449 N N . LEU C 1 145 ? -58.389 -3.591 4.004 1.00 39.81 146 LEU C N 1
ATOM 3450 C CA . LEU C 1 145 ? -57.087 -3.637 4.631 1.00 47.06 146 LEU C CA 1
ATOM 3451 C C . LEU C 1 145 ? -56.979 -2.503 5.671 1.00 54.75 146 LEU C C 1
ATOM 3452 O O . LEU C 1 145 ? -56.519 -2.714 6.797 1.00 53.86 146 LEU C O 1
ATOM 3457 N N . PHE C 1 146 ? -57.375 -1.298 5.269 1.00 53.72 147 PHE C N 1
ATOM 3458 C CA . PHE C 1 146 ? -57.290 -0.104 6.144 1.00 44.95 147 PHE C CA 1
ATOM 3459 C C . PHE C 1 146 ? -57.993 -0.369 7.480 1.00 50.48 147 PHE C C 1
ATOM 3460 O O . PHE C 1 146 ? -57.455 0.003 8.498 1.00 46.43 147 PHE C O 1
ATOM 3468 N N . LEU C 1 147 ? -59.145 -1.029 7.456 1.00 52.34 148 LEU C N 1
ATOM 3469 C CA . LEU C 1 147 ? -59.931 -1.284 8.685 1.00 53.38 148 LEU C CA 1
ATOM 3470 C C . LEU C 1 147 ? -59.573 -2.635 9.325 1.00 55.27 148 LEU C C 1
ATOM 3471 O O . LEU C 1 147 ? -60.336 -3.111 10.145 1.00 56.20 148 LEU C O 1
ATOM 3476 N N . THR C 1 148 ? -58.416 -3.198 9.005 1.00 58.26 149 THR C N 1
ATOM 3477 C CA . THR C 1 148 ? -58.044 -4.516 9.562 1.00 50.24 149 THR C CA 1
ATOM 3478 C C . THR C 1 148 ? -57.069 -4.336 10.721 1.00 58.01 149 THR C C 1
ATOM 3479 O O . THR C 1 148 ? -56.041 -3.673 10.543 1.00 53.72 149 THR C O 1
ATOM 3483 N N . PRO C 1 149 ? -57.392 -4.825 11.928 1.00 59.12 150 PRO C N 1
ATOM 3484 C CA . PRO C 1 149 ? -56.455 -4.778 13.027 1.00 60.58 150 PRO C CA 1
ATOM 3485 C C . PRO C 1 149 ? -55.352 -5.808 12.758 1.00 58.93 150 PRO C C 1
ATOM 3486 O O . PRO C 1 149 ? -54.218 -5.432 12.897 1.00 67.59 150 PRO C O 1
#

B-factor: mean 43.64, std 13.26, range [22.35, 124.67]